Protein AF-Q9Y001-F1 (afdb_monomer)

Mean predicted aligned error: 23.36 Å

Sequence (456 aa):
MSFDSRTSRELSSSSSYRPRAYSITRLRRSGNIRMSSPQTGNHKREYLSARSGAPSFSYDGESSSTVGAAARTNEYKIIRSNEKEQLQGLNDRFANYIEKVHFLEAQNRKLEAELATLKSKWGKETSNIKEMYETELEEARKLLDADVKEKITMEVRVASLQEMLEDLRKRLEDAEKQHADARERFARQNQQLSDLEGEIGLLRRKILSLESEKLKDLQLLQKLQDDMQRLRMDLDNETAVHLDAENRRQTLDEELEFLKLLKDAELKELQTLAYRDTTAENREQWKQEMLQALREIQNAYDDKNDVMRGDVESYYNLKAQEFRTGATKQNMENVHVKEEQKRLRTQMSEMRERLLDVEAKFSAADRELDELRREREEKDRENEKKTGDNNEQVLKLQLEMEAGLVELQMILDAKLQLELEIATYKKLLEGEETRVSLGVIKEATGGRGNSTKKLK

pLDDT: mean 72.71, std 22.91, range [26.52, 98.44]

Solvent-accessible surface area (backbone atoms only — not comparable to full-atom values): 27633 Å² total; per-residue (Å²): 137,89,82,84,94,83,84,79,89,87,84,87,88,80,87,81,84,85,91,87,81,89,83,88,80,89,84,83,88,84,84,88,86,83,85,88,86,87,83,91,85,90,81,90,88,91,84,90,79,88,81,91,87,84,82,89,79,91,86,88,83,89,88,82,81,88,82,74,92,84,83,86,89,73,68,77,69,54,59,69,51,55,58,52,51,53,56,48,60,48,51,56,52,50,49,56,51,50,53,50,47,53,51,49,51,52,49,46,55,50,50,53,49,52,53,49,53,50,60,66,44,59,63,47,65,62,44,54,53,48,50,54,53,49,51,53,54,49,50,56,45,56,48,50,55,47,54,52,50,52,49,52,54,50,52,52,50,49,52,55,51,49,53,54,49,52,54,50,49,52,54,48,53,55,50,50,51,51,51,50,53,50,51,53,52,49,52,54,48,52,49,54,49,54,53,50,53,49,48,53,58,48,52,5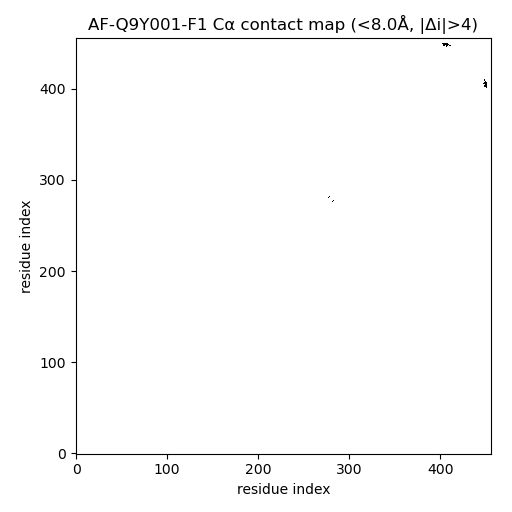5,52,52,50,55,48,52,53,56,50,52,51,51,51,52,56,48,52,50,50,53,48,54,50,52,50,47,57,46,52,52,48,56,49,51,54,50,53,50,49,55,52,49,52,53,48,49,54,52,51,52,51,52,49,51,51,49,56,51,50,56,46,54,52,49,52,54,49,52,50,56,54,54,68,67,34,70,66,54,52,51,48,57,50,49,54,53,56,44,56,52,48,56,52,48,50,59,52,49,55,51,48,52,49,55,49,48,52,51,53,47,50,53,49,52,52,57,44,51,55,48,53,52,49,50,52,57,47,53,55,51,49,56,55,49,51,55,53,49,54,54,49,50,56,59,45,57,61,47,54,60,46,52,63,48,54,52,55,53,57,49,56,56,47,57,56,52,49,63,48,50,64,47,54,53,55,53,54,54,52,53,50,59,56,50,60,55,53,53,51,55,53,48,63,64,67,54,36,65,56,31,43,67,32,34,64,52,60,70,54,55,54,72,68,64,62,72,62,77,80,59,66,76,79,72,80,83,78,74,90,77,94,73,88,92,86,91,90,91,97,96,97,97,94,81,52,58,88,99,96,90,90,134

Structure (mmCIF, N/CA/C/O backbone):
data_AF-Q9Y001-F1
#
_entry.id   AF-Q9Y001-F1
#
loop_
_atom_site.group_PDB
_atom_site.id
_atom_site.type_symbol
_atom_site.label_atom_id
_atom_site.label_alt_id
_atom_site.label_comp_id
_atom_site.label_asym_id
_atom_site.label_entity_id
_atom_site.label_seq_id
_atom_site.pdbx_PDB_ins_code
_atom_site.Cartn_x
_atom_site.Cartn_y
_atom_site.Cartn_z
_atom_site.occupancy
_atom_site.B_iso_or_equiv
_atom_site.auth_seq_id
_atom_site.auth_comp_id
_atom_site.auth_asym_id
_atom_site.auth_atom_id
_atom_site.pdbx_PDB_model_num
ATOM 1 N N . MET A 1 1 ? 10.839 0.348 50.194 1.00 39.47 1 MET A N 1
ATOM 2 C CA . MET A 1 1 ? 10.171 0.978 51.357 1.00 39.47 1 MET A CA 1
ATOM 3 C C . MET A 1 1 ? 9.217 -0.035 51.969 1.00 39.47 1 MET A C 1
ATOM 5 O O . MET A 1 1 ? 8.802 -0.944 51.261 1.00 39.47 1 MET A O 1
ATOM 9 N N . SER A 1 2 ? 8.939 0.081 53.264 1.00 39.09 2 SER A N 1
ATOM 10 C CA . SER A 1 2 ? 8.117 -0.856 54.046 1.00 39.09 2 SER A CA 1
ATOM 11 C C . SER A 1 2 ? 6.613 -0.669 53.793 1.00 39.09 2 SER A C 1
ATOM 13 O O . SER A 1 2 ? 6.202 0.457 53.531 1.00 39.09 2 SER A O 1
ATOM 15 N N . PHE A 1 3 ? 5.787 -1.709 53.973 1.00 35.59 3 PHE A N 1
ATOM 16 C CA . PHE A 1 3 ? 5.056 -1.903 55.242 1.00 35.59 3 PHE A CA 1
ATOM 17 C C . PHE A 1 3 ? 4.342 -3.268 55.346 1.00 35.59 3 PHE A C 1
ATOM 19 O O . PHE A 1 3 ? 4.253 -4.018 54.378 1.00 35.59 3 PHE A O 1
ATOM 26 N N . ASP A 1 4 ? 3.918 -3.580 56.572 1.00 35.56 4 ASP A N 1
ATOM 27 C CA . ASP A 1 4 ? 3.459 -4.869 57.104 1.00 35.56 4 ASP A CA 1
ATOM 28 C C . ASP A 1 4 ? 2.365 -5.627 56.331 1.00 35.56 4 ASP A C 1
ATOM 30 O O . ASP A 1 4 ? 1.320 -5.085 55.972 1.00 35.56 4 ASP A O 1
ATOM 34 N N . SER A 1 5 ? 2.517 -6.954 56.298 1.00 39.19 5 SER A N 1
ATOM 35 C CA . SER A 1 5 ? 1.400 -7.899 56.239 1.00 39.19 5 SER A CA 1
ATOM 36 C C . SER A 1 5 ? 0.880 -8.204 57.657 1.00 39.19 5 SER A C 1
ATOM 38 O O . SER A 1 5 ? 1.491 -8.957 58.418 1.00 39.19 5 SER A O 1
ATOM 40 N N . ARG A 1 6 ? -0.275 -7.636 58.036 1.00 43.16 6 ARG A N 1
ATOM 41 C CA . ARG A 1 6 ? -0.957 -7.930 59.315 1.00 43.16 6 ARG A CA 1
ATOM 42 C C . ARG A 1 6 ? -2.484 -7.982 59.182 1.00 43.16 6 ARG A C 1
ATOM 44 O O . ARG A 1 6 ? -3.149 -6.958 59.299 1.00 43.16 6 ARG A O 1
ATOM 51 N N . THR A 1 7 ? -3.027 -9.195 59.068 1.00 41.50 7 THR A N 1
ATOM 52 C CA . THR A 1 7 ? -4.453 -9.499 59.297 1.00 41.50 7 THR A CA 1
ATOM 53 C C . THR A 1 7 ? -4.634 -11.010 59.483 1.00 41.50 7 THR A C 1
ATOM 55 O O . THR A 1 7 ? -4.078 -11.777 58.707 1.00 41.50 7 THR A O 1
ATOM 58 N N . SER A 1 8 ? -5.389 -11.542 60.446 1.00 34.94 8 SER A N 1
ATOM 59 C CA . SER A 1 8 ? -5.626 -11.079 61.822 1.00 34.94 8 SER A CA 1
ATOM 60 C C . SER A 1 8 ? -5.815 -12.314 62.712 1.00 34.94 8 SER A C 1
ATOM 62 O O . SER A 1 8 ? -6.418 -13.298 62.289 1.00 34.94 8 SER A O 1
ATOM 64 N N . ARG A 1 9 ? -5.356 -12.256 63.968 1.00 43.84 9 ARG A N 1
ATOM 65 C CA . ARG A 1 9 ? -5.991 -13.040 65.040 1.00 43.84 9 ARG A CA 1
ATOM 66 C C . ARG A 1 9 ? -7.227 -12.273 65.479 1.00 43.84 9 ARG A C 1
ATOM 68 O O . ARG A 1 9 ? -7.104 -11.072 65.688 1.00 43.84 9 ARG A O 1
ATOM 75 N N . GLU A 1 10 ? -8.309 -12.966 65.807 1.00 37.44 10 GLU A N 1
ATOM 76 C CA . GLU A 1 10 ? -9.110 -12.524 66.946 1.00 37.44 10 GLU A CA 1
ATOM 77 C C . GLU A 1 10 ? -9.730 -13.703 67.701 1.00 37.44 10 GLU A C 1
ATOM 79 O O . GLU A 1 10 ? -9.952 -14.782 67.153 1.00 37.44 10 GLU A O 1
ATOM 84 N N . LEU A 1 11 ? -9.915 -13.495 69.001 1.00 44.91 11 LEU A N 1
ATOM 85 C CA . LEU A 1 11 ? -10.507 -14.417 69.962 1.00 44.91 11 LEU A CA 1
ATOM 86 C C . LEU A 1 11 ? -11.644 -13.660 70.639 1.00 44.91 11 LEU A C 1
ATOM 88 O O . LEU A 1 11 ? -11.407 -12.571 71.160 1.00 44.91 11 LEU A O 1
ATOM 92 N N . SER A 1 12 ? -12.827 -14.255 70.746 1.00 36.94 12 SER A N 1
ATOM 93 C CA . SER A 1 12 ? -13.815 -13.799 71.724 1.00 36.94 12 SER A CA 1
ATOM 94 C C . SER A 1 12 ? -14.718 -14.944 72.179 1.00 36.94 12 SER A C 1
ATOM 96 O O . SER A 1 12 ? -15.438 -15.568 71.406 1.00 36.94 12 SER A O 1
ATOM 98 N N . SER A 1 13 ? -14.669 -15.214 73.482 1.00 40.00 13 SER A N 1
ATOM 99 C CA . SER A 1 13 ? -15.641 -16.048 74.187 1.00 40.00 13 SER A CA 1
ATOM 100 C C . SER A 1 13 ? -16.623 -15.141 74.915 1.00 40.00 13 SER A C 1
ATOM 102 O O . SER A 1 13 ? -16.179 -14.187 75.553 1.00 40.00 13 SER A O 1
ATOM 104 N N . SER A 1 14 ? -17.911 -15.497 74.959 1.00 36.94 14 SER A N 1
ATOM 105 C CA . SER A 1 14 ? -18.734 -15.312 76.168 1.00 36.94 14 SER A CA 1
ATOM 106 C C . SER A 1 14 ? -20.066 -16.067 76.134 1.00 36.94 14 SER A C 1
ATOM 108 O O . SER A 1 14 ? -20.799 -16.023 75.156 1.00 36.94 14 SER A O 1
ATOM 110 N N . SER A 1 15 ? -20.344 -16.745 77.255 1.00 36.91 15 SER A N 1
ATOM 111 C CA . SER A 1 15 ? -21.568 -16.658 78.084 1.00 36.91 15 SER A CA 1
ATOM 112 C C . SER A 1 15 ? -22.774 -15.881 77.491 1.00 36.91 15 SER A C 1
ATOM 114 O O . SER A 1 15 ? -22.598 -14.786 76.976 1.00 36.91 15 SER A O 1
ATOM 116 N N . SER A 1 16 ? -24.041 -16.275 77.695 1.00 33.41 16 SER A N 1
ATOM 117 C CA . SER A 1 16 ? -24.562 -16.866 78.940 1.00 33.41 16 SER A CA 1
ATOM 118 C C . SER A 1 16 ? -26.030 -17.369 78.877 1.00 33.41 16 SER A C 1
ATOM 120 O O . SER A 1 16 ? -26.680 -17.289 77.843 1.00 33.41 16 SER A O 1
ATOM 122 N N . TYR A 1 17 ? -26.546 -17.816 80.035 1.00 32.03 17 TYR A N 1
ATOM 123 C CA . TYR A 1 17 ? -27.958 -18.000 80.445 1.00 32.03 17 TYR A CA 1
ATOM 124 C C . TYR A 1 17 ? -28.937 -18.882 79.623 1.00 32.03 17 TYR A C 1
ATOM 126 O O . TYR A 1 17 ? -29.549 -18.474 78.642 1.00 32.03 17 TYR A O 1
ATOM 134 N N . ARG A 1 18 ? -29.279 -20.040 80.215 1.00 44.84 18 ARG A N 1
ATOM 135 C CA . ARG A 1 18 ? -30.671 -20.551 80.335 1.00 44.84 18 ARG A CA 1
ATOM 136 C C . ARG A 1 18 ? -31.362 -19.792 81.494 1.00 44.84 18 ARG A C 1
ATOM 138 O O . ARG A 1 18 ? -30.627 -19.480 82.430 1.00 44.84 18 ARG A O 1
ATOM 145 N N . PRO A 1 19 ? -32.702 -19.562 81.539 1.00 45.91 19 PRO A N 1
ATOM 146 C CA . PRO A 1 19 ? -33.701 -20.637 81.385 1.00 45.91 19 PRO A CA 1
ATOM 147 C C . PRO A 1 19 ? -35.088 -20.272 80.786 1.00 45.91 19 PRO A C 1
ATOM 149 O O . PRO A 1 19 ? -35.513 -19.122 80.752 1.00 45.91 19 PRO A O 1
ATOM 152 N N . ARG A 1 20 ? -35.881 -21.305 80.458 1.00 32.34 20 ARG A N 1
ATOM 153 C CA . ARG A 1 20 ? -37.357 -21.289 80.562 1.00 32.34 20 ARG A CA 1
ATOM 154 C C . ARG A 1 20 ? -37.873 -22.688 80.927 1.00 32.34 20 ARG A C 1
ATOM 156 O O . ARG A 1 20 ? -37.112 -23.652 80.861 1.00 32.34 20 ARG A O 1
ATOM 163 N N . ALA A 1 21 ? -39.119 -22.779 81.391 1.00 32.38 21 ALA A N 1
ATOM 164 C CA . ALA A 1 21 ? -39.638 -23.934 82.128 1.00 32.38 21 ALA A CA 1
ATOM 165 C C . ALA A 1 21 ? -41.089 -24.297 81.753 1.00 32.38 21 ALA A C 1
ATOM 167 O O . ALA A 1 21 ? -41.749 -23.555 81.031 1.00 32.38 21 ALA A O 1
ATOM 168 N N . TYR A 1 22 ? -41.563 -25.399 82.348 1.00 32.34 22 TYR A N 1
ATOM 169 C CA . TYR A 1 22 ? -42.933 -25.932 82.357 1.00 32.34 22 TYR A CA 1
ATOM 170 C C . TYR A 1 22 ? -43.466 -26.580 81.070 1.00 32.34 22 TYR A C 1
ATOM 172 O O . TYR A 1 22 ? -43.835 -25.923 80.103 1.00 32.34 22 TYR A O 1
ATOM 180 N N . SER A 1 23 ? -43.689 -27.891 81.165 1.00 33.94 23 SER A N 1
ATOM 181 C CA . SER A 1 23 ? -44.831 -28.570 80.553 1.00 33.94 23 SER A CA 1
ATOM 182 C C . SER A 1 23 ? -45.614 -29.281 81.666 1.00 33.94 23 SER A C 1
ATOM 184 O O . SER A 1 23 ? -45.026 -29.841 82.592 1.00 33.94 23 SER A O 1
ATOM 186 N N . ILE A 1 24 ? -46.948 -29.198 81.630 1.00 34.12 24 ILE A N 1
ATOM 187 C CA . ILE A 1 24 ? -47.835 -29.791 82.643 1.00 34.12 24 ILE A CA 1
ATOM 188 C C . ILE A 1 24 ? -48.527 -31.006 82.030 1.00 34.12 24 ILE A C 1
ATOM 190 O O . ILE A 1 24 ? -49.337 -30.856 81.118 1.00 34.12 24 ILE A O 1
ATOM 194 N N . THR A 1 25 ? -48.286 -32.192 82.592 1.00 34.91 25 THR A N 1
ATOM 195 C CA . THR A 1 25 ? -48.995 -33.423 82.211 1.00 34.91 25 THR A CA 1
ATOM 196 C C . THR A 1 25 ? -49.668 -34.033 83.436 1.00 34.91 25 THR A C 1
ATOM 198 O O . THR A 1 25 ? -49.031 -34.282 84.457 1.00 34.91 25 THR A O 1
ATOM 201 N N . ARG A 1 26 ? -50.983 -34.263 83.346 1.00 34.31 26 ARG A N 1
ATOM 202 C CA . ARG A 1 26 ? -51.798 -34.859 84.418 1.00 34.31 26 ARG A CA 1
ATOM 203 C C . ARG A 1 26 ? -51.722 -36.388 84.368 1.00 34.31 26 ARG A C 1
ATOM 205 O O . ARG A 1 26 ? -51.863 -36.952 83.288 1.00 34.31 26 ARG A O 1
ATOM 212 N N . LEU A 1 27 ? -51.706 -37.053 85.525 1.00 32.72 27 LEU A N 1
ATOM 213 C CA . LEU A 1 27 ? -52.296 -38.393 85.664 1.00 32.72 27 LEU A CA 1
ATOM 214 C C . LEU A 1 27 ? -52.924 -38.598 87.058 1.00 32.72 27 LEU A C 1
ATOM 216 O O . LEU A 1 27 ? -52.895 -37.703 87.900 1.00 32.72 27 LEU A O 1
ATOM 220 N N . ARG A 1 28 ? -53.623 -39.723 87.255 1.00 30.98 28 ARG A N 1
ATOM 221 C CA . ARG A 1 28 ? -54.682 -39.898 88.267 1.00 30.98 28 ARG A CA 1
ATOM 222 C C . ARG A 1 28 ? -54.268 -40.733 89.495 1.00 30.98 28 ARG A C 1
ATOM 224 O O . ARG A 1 28 ? -53.840 -41.866 89.340 1.00 30.98 28 ARG A O 1
ATOM 231 N N . ARG A 1 29 ? -54.607 -40.213 90.685 1.00 31.89 29 ARG A N 1
ATOM 232 C CA . ARG A 1 29 ? -55.407 -40.858 91.764 1.00 31.89 29 ARG A CA 1
ATOM 233 C C . ARG A 1 29 ? -55.186 -42.361 92.056 1.00 31.89 29 ARG A C 1
ATOM 235 O O . ARG A 1 29 ? -55.740 -43.184 91.334 1.00 31.89 29 ARG A O 1
ATOM 242 N N . SER A 1 30 ? -54.682 -42.684 93.258 1.00 32.09 30 SER A N 1
ATOM 243 C CA . SER A 1 30 ? -55.410 -43.508 94.260 1.00 32.09 30 SER A CA 1
ATOM 244 C C . SER A 1 30 ? -54.736 -43.493 95.651 1.00 32.09 30 SER A C 1
ATOM 246 O O . SER A 1 30 ? -53.546 -43.217 95.738 1.00 32.09 30 SER A O 1
ATOM 248 N N . GLY A 1 31 ? -55.492 -43.820 96.713 1.00 30.77 31 GLY A N 1
ATOM 249 C CA . GLY A 1 31 ? -55.062 -43.872 98.128 1.00 30.77 31 GLY A CA 1
ATOM 250 C C . GLY A 1 31 ? -55.367 -42.571 98.898 1.00 30.77 31 GLY A C 1
ATOM 251 O O . GLY A 1 31 ? -54.782 -41.543 98.590 1.00 30.77 31 GLY A O 1
ATOM 252 N N . ASN A 1 32 ? -56.405 -42.468 99.745 1.00 31.25 32 ASN A N 1
ATOM 253 C CA . ASN A 1 32 ? -56.616 -43.067 101.085 1.00 31.25 32 ASN A CA 1
ATOM 254 C C . ASN A 1 32 ? -55.554 -42.603 102.110 1.00 31.25 32 ASN A C 1
ATOM 256 O O . ASN A 1 32 ? -54.374 -42.801 101.865 1.00 31.25 32 ASN A O 1
ATOM 260 N N . ILE A 1 33 ? -55.881 -42.018 103.278 1.00 29.88 33 ILE A N 1
ATOM 261 C CA . ILE A 1 33 ? -57.126 -42.049 104.090 1.00 29.88 33 ILE A CA 1
ATOM 262 C C . ILE A 1 33 ? -57.243 -40.776 104.993 1.00 29.88 33 ILE A C 1
ATOM 264 O O . ILE A 1 33 ? -56.285 -40.019 105.085 1.00 29.88 33 ILE A O 1
ATOM 268 N N . ARG A 1 34 ? -58.382 -40.588 105.700 1.00 30.23 34 ARG A N 1
ATOM 269 C CA . ARG A 1 34 ? -58.709 -39.545 106.731 1.00 30.23 34 ARG A CA 1
ATOM 270 C C . ARG A 1 34 ? -59.217 -38.156 106.280 1.00 30.23 34 ARG A C 1
ATOM 272 O O . ARG A 1 34 ? -58.593 -37.123 106.485 1.00 30.23 34 ARG A O 1
ATOM 279 N N . MET A 1 35 ? -60.475 -38.164 105.836 1.00 31.86 35 MET A N 1
ATOM 280 C CA . MET A 1 35 ? -61.540 -37.244 106.302 1.00 31.86 35 MET A CA 1
ATOM 281 C C . MET A 1 35 ? -61.810 -37.446 107.824 1.00 31.86 35 MET A C 1
ATOM 283 O O . MET A 1 35 ? -61.409 -38.486 108.346 1.00 31.86 35 MET A O 1
ATOM 287 N N . SER A 1 36 ? -62.532 -36.618 108.601 1.00 31.86 36 SER A N 1
ATOM 288 C CA . SER A 1 36 ? -62.982 -35.206 108.508 1.00 31.86 36 SER A CA 1
ATOM 289 C C . SER A 1 36 ? -63.752 -34.816 109.794 1.00 31.86 36 SER A C 1
ATOM 291 O O . SER A 1 36 ? -64.362 -35.687 110.406 1.00 31.86 36 SER A O 1
ATOM 293 N N . SER A 1 37 ? -63.861 -33.518 110.096 1.00 35.38 37 SER A N 1
ATOM 294 C CA . SER A 1 37 ? -64.950 -32.895 110.890 1.00 35.38 37 SER A CA 1
ATOM 295 C C . SER A 1 37 ? -65.379 -31.626 110.137 1.00 35.38 37 SER A C 1
ATOM 297 O O . SER A 1 37 ? -64.477 -30.970 109.607 1.00 35.38 37 SER A O 1
ATOM 299 N N . PRO A 1 38 ? -66.682 -31.264 110.031 1.00 53.91 38 PRO A N 1
ATOM 300 C CA . PRO A 1 38 ? -67.456 -30.733 111.170 1.00 53.91 38 PRO A CA 1
ATOM 301 C C . PRO A 1 38 ? -69.000 -30.983 111.105 1.00 53.91 38 PRO A C 1
ATOM 303 O O . PRO A 1 38 ? -69.461 -31.849 110.375 1.00 53.91 38 PRO A O 1
ATOM 306 N N . GLN A 1 39 ? -69.768 -30.150 111.836 1.00 29.77 39 GLN A N 1
ATOM 307 C CA . GLN A 1 39 ? -71.224 -29.862 111.756 1.00 29.77 39 GLN A CA 1
ATOM 308 C C . GLN A 1 39 ? -72.268 -30.777 112.453 1.00 29.77 39 GLN A C 1
ATOM 310 O O . GLN A 1 39 ? -72.714 -31.794 111.942 1.00 29.77 39 GLN A O 1
ATOM 315 N N . THR A 1 40 ? -72.741 -30.281 113.607 1.00 32.97 40 THR A N 1
ATOM 316 C CA . THR A 1 40 ? -74.153 -29.953 113.951 1.00 32.97 40 THR A CA 1
ATOM 317 C C . THR A 1 40 ? -75.329 -30.665 113.244 1.00 32.97 40 THR A C 1
ATOM 319 O O . THR A 1 40 ? -75.519 -30.492 112.043 1.00 32.97 40 THR A O 1
ATOM 322 N N . GLY A 1 41 ? -76.258 -31.251 114.024 1.00 27.08 41 GLY A N 1
ATOM 323 C CA . GLY A 1 41 ? -77.591 -31.687 113.559 1.00 27.08 41 GLY A CA 1
ATOM 324 C C . GLY A 1 41 ? -78.636 -31.831 114.689 1.00 27.08 41 GLY A C 1
ATOM 325 O O . GLY A 1 41 ? -78.360 -32.446 115.711 1.00 27.08 41 GLY A O 1
ATOM 326 N N . ASN A 1 42 ? -79.824 -31.234 114.513 1.00 33.38 42 ASN A N 1
ATOM 327 C CA . ASN A 1 42 ? -80.920 -31.112 115.502 1.00 33.38 42 ASN A CA 1
ATOM 328 C C . ASN A 1 42 ? -81.724 -32.400 115.784 1.00 33.38 42 ASN A C 1
ATOM 330 O O . ASN A 1 42 ? -81.907 -33.175 114.857 1.00 33.38 42 ASN A O 1
ATOM 334 N N . HIS A 1 43 ? -82.406 -32.459 116.947 1.00 29.83 43 HIS A N 1
ATOM 335 C CA . HIS A 1 43 ? -83.868 -32.704 117.136 1.00 29.83 43 HIS A CA 1
ATOM 336 C C . HIS A 1 43 ? -84.274 -32.209 118.562 1.00 29.83 43 HIS A C 1
ATOM 338 O O . HIS A 1 43 ? -83.488 -32.374 119.485 1.00 29.83 43 HIS A O 1
ATOM 344 N N . LYS A 1 44 ? -85.319 -31.376 118.789 1.00 28.59 44 LYS A N 1
ATOM 345 C CA . LYS A 1 44 ? -86.787 -31.664 118.889 1.00 28.59 44 LYS A CA 1
ATOM 346 C C . LYS A 1 44 ? -87.097 -32.765 119.938 1.00 28.59 44 LYS A C 1
ATOM 348 O O . LYS A 1 44 ? -86.487 -33.816 119.827 1.00 28.59 44 LYS A O 1
ATOM 353 N N . ARG A 1 45 ? -87.991 -32.660 120.948 1.00 30.27 45 ARG A N 1
ATOM 354 C CA . ARG A 1 45 ? -89.304 -31.971 121.210 1.00 30.27 45 ARG A CA 1
ATOM 355 C C . ARG A 1 45 ? -89.576 -31.926 122.758 1.00 30.27 45 ARG A C 1
ATOM 357 O O . ARG A 1 45 ? -88.874 -32.645 123.454 1.00 30.27 45 ARG A O 1
ATOM 364 N N . GLU A 1 46 ? -90.552 -31.248 123.404 1.00 27.09 46 GLU A N 1
ATOM 365 C CA . GLU A 1 46 ? -91.506 -30.158 123.051 1.00 27.09 46 GLU A CA 1
ATOM 366 C C . GLU A 1 46 ? -91.910 -29.251 124.269 1.00 27.09 46 GLU A C 1
ATOM 368 O O . GLU A 1 46 ? -91.156 -28.333 124.567 1.00 27.09 46 GLU A O 1
ATOM 373 N N . TYR A 1 47 ? -93.068 -29.448 124.945 1.00 29.44 47 TYR A N 1
ATOM 374 C CA . TYR A 1 47 ? -93.691 -28.535 125.955 1.00 29.44 47 TYR A CA 1
ATOM 375 C C . TYR A 1 47 ? -94.576 -29.273 127.011 1.00 29.44 47 TYR A C 1
ATOM 377 O O . TYR A 1 47 ? -94.816 -30.466 126.849 1.00 29.44 47 TYR A O 1
ATOM 385 N N . LEU A 1 48 ? -95.159 -28.515 127.978 1.00 29.36 48 LEU A N 1
ATOM 386 C CA . LEU A 1 48 ? -96.265 -28.847 128.935 1.00 29.36 48 LEU A CA 1
ATOM 387 C C . LEU A 1 48 ? -95.861 -29.595 130.238 1.00 29.36 48 LEU A C 1
ATOM 389 O O . LEU A 1 48 ? -94.882 -30.325 130.228 1.00 29.36 48 LEU A O 1
ATOM 393 N N . SER A 1 49 ? -96.575 -29.522 131.383 1.00 28.45 49 SER A N 1
ATOM 394 C CA . SER A 1 49 ? -97.527 -28.534 131.970 1.00 28.45 49 SER A CA 1
ATOM 395 C C . SER A 1 49 ? -97.779 -28.864 133.475 1.00 28.45 49 SER A C 1
ATOM 397 O O . SER A 1 49 ? -97.236 -29.837 133.991 1.00 28.45 49 SER A O 1
ATOM 399 N N . ALA A 1 50 ? -98.593 -28.062 134.178 1.00 29.64 50 ALA A N 1
ATOM 400 C CA . ALA A 1 50 ? -99.052 -28.222 135.576 1.00 29.64 50 ALA A CA 1
ATOM 401 C C . ALA A 1 50 ? -99.791 -29.576 135.844 1.00 29.64 50 ALA A C 1
ATOM 403 O O . ALA A 1 50 ? -100.150 -30.266 134.896 1.00 29.64 50 ALA A O 1
ATOM 404 N N . ARG A 1 51 ? -100.140 -30.009 137.077 1.00 27.55 51 ARG A N 1
ATOM 405 C CA . ARG A 1 51 ? -100.927 -29.284 138.108 1.00 27.55 51 ARG A CA 1
ATOM 406 C C . ARG A 1 51 ? -101.186 -30.141 139.380 1.00 27.55 51 ARG A C 1
ATOM 408 O O . ARG A 1 51 ? -101.280 -31.354 139.272 1.00 27.55 51 ARG A O 1
ATOM 415 N N . SER A 1 52 ? -101.496 -29.474 140.507 1.00 30.92 52 SER A N 1
ATOM 416 C CA . SER A 1 52 ? -102.381 -29.895 141.638 1.00 30.92 52 SER A CA 1
ATOM 417 C C . SER A 1 52 ? -102.079 -31.142 142.500 1.00 30.92 52 SER A C 1
ATOM 419 O O . SER A 1 52 ? -101.994 -32.251 141.994 1.00 30.92 52 SER A O 1
ATOM 421 N N . GLY A 1 53 ? -102.133 -30.961 143.833 1.00 26.52 53 GLY A N 1
ATOM 422 C CA . GLY A 1 53 ? -102.221 -32.040 144.835 1.00 26.52 53 GLY A CA 1
ATOM 423 C C . GLY A 1 53 ? -102.057 -31.551 146.289 1.00 26.52 53 GLY A C 1
ATOM 424 O O . GLY A 1 53 ? -100.945 -31.523 146.796 1.00 26.52 53 GLY A O 1
ATOM 425 N N . ALA A 1 54 ? -103.152 -31.148 146.945 1.00 29.58 54 ALA A N 1
ATOM 426 C CA . ALA A 1 54 ? -103.234 -30.846 148.395 1.00 29.58 54 ALA A CA 1
ATOM 427 C C . ALA A 1 54 ? -103.862 -32.071 149.144 1.00 29.58 54 ALA A C 1
ATOM 429 O O . ALA A 1 54 ? -104.172 -33.022 148.418 1.00 29.58 54 ALA A O 1
ATOM 430 N N . PRO A 1 55 ? -104.108 -32.131 150.490 1.00 43.38 55 PRO A N 1
ATOM 431 C CA . PRO A 1 55 ? -104.529 -31.029 151.390 1.00 43.38 55 PRO A CA 1
ATOM 432 C C . PRO A 1 55 ? -104.081 -31.089 152.889 1.00 43.38 55 PRO A C 1
ATOM 434 O O . PRO A 1 55 ? -103.396 -32.013 153.305 1.00 43.38 55 PRO A O 1
ATOM 437 N N . SER A 1 56 ? -104.630 -30.156 153.698 1.00 30.55 56 SER A N 1
ATOM 438 C CA . SER A 1 56 ? -104.985 -30.296 155.140 1.00 30.55 56 SER A CA 1
ATOM 439 C C . SER A 1 56 ? -103.874 -30.369 156.211 1.00 30.55 56 SER A C 1
ATOM 441 O O . SER A 1 56 ? -102.796 -30.884 155.955 1.00 30.55 56 SER A O 1
ATOM 443 N N . PHE A 1 57 ? -104.071 -29.922 157.466 1.00 29.41 57 PHE A N 1
ATOM 444 C CA . PHE A 1 57 ? -105.088 -29.060 158.136 1.00 29.41 57 PHE A CA 1
ATOM 445 C C . PHE A 1 57 ? -104.382 -28.428 159.381 1.00 29.41 57 PHE A C 1
ATOM 447 O O . PHE A 1 57 ? -103.460 -29.058 159.887 1.00 29.41 57 PHE A O 1
ATOM 454 N N . SER A 1 58 ? -104.590 -27.150 159.753 1.00 29.86 58 SER A N 1
ATOM 455 C CA . SER A 1 58 ? -105.424 -26.644 160.893 1.00 29.86 58 SER A CA 1
ATOM 456 C C . SER A 1 58 ? -105.093 -27.245 162.287 1.00 29.86 58 SER A C 1
ATOM 458 O O . SER A 1 58 ? -104.618 -28.367 162.358 1.00 29.86 58 SER A O 1
ATOM 460 N N . TYR A 1 59 ? -105.331 -26.653 163.466 1.00 30.30 59 TYR A N 1
ATOM 461 C CA . TYR A 1 59 ? -105.988 -25.423 163.975 1.00 30.30 59 TYR A CA 1
ATOM 462 C C . TYR A 1 59 ? -105.455 -25.213 165.435 1.00 30.30 59 TYR A C 1
ATOM 464 O O . TYR A 1 59 ? -104.713 -26.076 165.904 1.00 30.30 59 TYR A O 1
ATOM 472 N N . ASP A 1 60 ? -105.719 -24.190 166.258 1.00 28.38 60 ASP A N 1
ATOM 473 C CA . ASP A 1 60 ? -106.562 -22.968 166.253 1.00 28.38 60 ASP A CA 1
ATOM 474 C C . ASP A 1 60 ? -105.734 -21.852 166.993 1.00 28.38 60 ASP A C 1
ATOM 476 O O . ASP A 1 60 ? -104.514 -21.864 166.832 1.00 28.38 60 ASP A O 1
ATOM 480 N N . GLY A 1 61 ? -106.168 -20.891 167.833 1.00 27.66 61 GLY A N 1
ATOM 481 C CA . GLY A 1 61 ? -107.487 -20.413 168.292 1.00 27.66 61 GLY A CA 1
ATOM 482 C C . GLY A 1 61 ? -107.385 -19.536 169.559 1.00 27.66 61 GLY A C 1
ATOM 483 O O . GLY A 1 61 ? -106.804 -19.960 170.554 1.00 27.66 61 GLY A O 1
ATOM 484 N N . GLU A 1 62 ? -107.921 -18.310 169.529 1.00 27.88 62 GLU A N 1
ATOM 485 C CA . GLU A 1 62 ? -107.854 -17.295 170.609 1.00 27.88 62 GLU A CA 1
ATOM 486 C C . GLU A 1 62 ? -108.652 -17.634 171.898 1.00 27.88 62 GLU A C 1
ATOM 488 O O . GLU A 1 62 ? -109.512 -18.509 171.884 1.00 27.88 62 GLU A O 1
ATOM 493 N N . SER A 1 63 ? -108.495 -16.780 172.937 1.00 28.70 63 SER A N 1
ATOM 494 C CA . SER A 1 63 ? -109.482 -16.411 174.000 1.00 28.70 63 SER A CA 1
ATOM 495 C C . SER A 1 63 ? -109.196 -16.880 175.445 1.00 28.70 63 SER A C 1
ATOM 497 O O . SER A 1 63 ? -108.650 -17.953 175.654 1.00 28.70 63 SER A O 1
ATOM 499 N N . SER A 1 64 ? -109.609 -16.172 176.517 1.00 30.56 64 SER A N 1
ATOM 500 C CA . SER A 1 64 ? -109.956 -14.739 176.689 1.00 30.56 64 SER A CA 1
ATOM 501 C C . SER A 1 64 ? -110.097 -14.358 178.190 1.00 30.56 64 SER A C 1
ATOM 503 O O . SER A 1 64 ? -110.516 -15.172 179.002 1.00 30.56 64 SER A O 1
ATOM 505 N N . SER A 1 65 ? -109.833 -13.080 178.513 1.00 28.98 65 SER A N 1
ATOM 506 C CA . SER A 1 65 ? -110.499 -12.220 179.530 1.00 28.98 65 SER A CA 1
ATOM 507 C C . SER A 1 65 ? -110.728 -12.662 180.998 1.00 28.98 65 SER A C 1
ATOM 509 O O . SER A 1 65 ? -111.576 -13.501 181.262 1.00 28.98 65 SER A O 1
ATOM 511 N N . THR A 1 66 ? -110.166 -11.856 181.923 1.00 30.39 66 THR A N 1
ATOM 512 C CA . THR A 1 66 ? -110.801 -11.241 183.138 1.00 30.39 66 THR A CA 1
ATOM 513 C C . THR A 1 66 ? -111.548 -12.129 184.163 1.00 30.39 66 THR A C 1
ATOM 515 O O . THR A 1 66 ? -112.379 -12.945 183.810 1.00 30.39 66 THR A O 1
ATOM 518 N N . VAL A 1 67 ? -111.430 -11.942 185.484 1.00 38.09 67 VAL A N 1
ATOM 519 C CA . VAL A 1 67 ? -111.543 -10.683 186.257 1.00 38.09 67 VAL A CA 1
ATOM 520 C C . VAL A 1 67 ? -110.672 -10.746 187.518 1.00 38.09 67 VAL A C 1
ATOM 522 O O . VAL A 1 67 ? -110.684 -11.742 188.234 1.00 38.09 67 VAL A O 1
ATOM 525 N N . GLY A 1 68 ? -109.985 -9.649 187.850 1.00 33.09 68 GLY A N 1
ATOM 526 C CA . GLY A 1 68 ? -109.455 -9.438 189.200 1.00 33.09 68 GLY A CA 1
ATOM 527 C C . GLY A 1 68 ? -110.480 -8.714 190.073 1.00 33.09 68 GLY A C 1
ATOM 528 O O . GLY A 1 68 ? -110.999 -7.674 189.664 1.00 33.09 68 GLY A O 1
ATOM 529 N N . ALA A 1 69 ? -110.748 -9.220 191.278 1.00 42.84 69 ALA A N 1
ATOM 530 C CA . ALA A 1 69 ? -111.546 -8.508 192.274 1.00 42.84 69 ALA A CA 1
ATOM 531 C C . ALA A 1 69 ? -110.783 -7.253 192.755 1.00 42.84 69 ALA A C 1
ATOM 533 O O . ALA A 1 69 ? -109.954 -7.330 193.653 1.00 42.84 69 ALA A O 1
ATOM 534 N N . ALA A 1 70 ? -111.060 -6.116 192.104 1.00 42.09 70 ALA A N 1
ATOM 535 C CA . ALA A 1 70 ? -110.554 -4.768 192.394 1.00 42.09 70 ALA A CA 1
ATOM 536 C C . ALA A 1 70 ? -109.013 -4.597 192.438 1.00 42.09 70 ALA A C 1
ATOM 538 O O . ALA A 1 70 ? -108.430 -4.501 193.514 1.00 42.09 70 ALA A O 1
ATOM 539 N N . ALA A 1 71 ? -108.348 -4.455 191.272 1.00 50.06 71 ALA A N 1
ATOM 540 C CA . ALA A 1 71 ? -106.951 -3.968 191.244 1.00 50.06 71 ALA A CA 1
ATOM 541 C C . ALA A 1 71 ? -106.443 -3.276 189.952 1.00 50.06 71 ALA A C 1
ATOM 543 O O . ALA A 1 71 ? -105.869 -2.194 190.053 1.00 50.06 71 ALA A O 1
ATOM 544 N N . ARG A 1 72 ? -106.540 -3.888 188.754 1.00 49.66 72 ARG A N 1
ATOM 545 C CA . ARG A 1 72 ? -105.687 -3.504 187.595 1.00 49.66 72 ARG A CA 1
ATOM 546 C C . ARG A 1 72 ? -106.430 -3.353 186.263 1.00 49.66 72 ARG A C 1
ATOM 548 O O . ARG A 1 72 ? -107.136 -4.262 185.845 1.00 49.66 72 ARG A O 1
ATOM 555 N N . THR A 1 73 ? -106.186 -2.246 185.557 1.00 50.72 73 THR A N 1
ATOM 556 C CA . THR A 1 73 ? -106.813 -1.909 184.257 1.00 50.72 73 THR A CA 1
ATOM 557 C C . THR A 1 73 ? -105.820 -1.565 183.131 1.00 50.72 73 THR A C 1
ATOM 559 O O . THR A 1 73 ? -106.246 -1.189 182.042 1.00 50.72 73 THR A O 1
ATOM 562 N N . ASN A 1 74 ? -104.503 -1.692 183.353 1.00 55.59 74 ASN A N 1
ATOM 563 C CA . ASN A 1 74 ? -103.482 -1.120 182.455 1.00 55.59 74 ASN A CA 1
ATOM 564 C C . ASN A 1 74 ? -102.803 -2.118 181.482 1.00 55.59 74 ASN A C 1
ATOM 566 O O . ASN A 1 74 ? -102.217 -1.705 180.486 1.00 55.59 74 ASN A O 1
ATOM 570 N N . GLU A 1 75 ? -102.863 -3.428 181.743 1.00 54.50 75 GLU A N 1
ATOM 571 C CA . GLU A 1 75 ? -102.000 -4.426 181.074 1.00 54.50 75 GLU A CA 1
ATOM 572 C C . GLU A 1 75 ? -102.462 -4.791 179.635 1.00 54.50 75 GLU A C 1
ATOM 574 O O . GLU A 1 75 ? -101.636 -5.004 178.747 1.00 54.50 75 GLU A O 1
ATOM 579 N N . TYR A 1 76 ? -103.771 -4.781 179.347 1.00 53.50 76 TYR A N 1
ATOM 580 C CA . TYR A 1 76 ? -104.336 -5.291 178.078 1.00 53.50 76 TYR A CA 1
ATOM 581 C C . TYR A 1 76 ? -104.005 -4.474 176.812 1.00 53.50 76 TYR A C 1
ATOM 583 O O . TYR A 1 76 ? -104.135 -4.997 175.704 1.00 53.50 76 TYR A O 1
ATOM 591 N N . LYS A 1 77 ? -103.562 -3.212 176.928 1.00 59.53 77 LYS A N 1
ATOM 592 C CA . LYS A 1 77 ? -103.159 -2.407 175.753 1.00 59.53 77 LYS A CA 1
ATOM 593 C C . LYS A 1 77 ? -101.819 -2.844 175.150 1.00 59.53 77 LYS A C 1
ATOM 595 O O . LYS A 1 77 ? -101.581 -2.587 173.975 1.00 59.53 77 LYS A O 1
ATOM 600 N N . ILE A 1 78 ? -100.955 -3.482 175.939 1.00 61.28 78 ILE A N 1
ATOM 601 C CA . ILE A 1 78 ? -99.560 -3.752 175.560 1.00 61.28 78 ILE A CA 1
ATOM 602 C C . ILE A 1 78 ? -99.475 -4.948 174.598 1.00 61.28 78 ILE A C 1
ATOM 604 O O . ILE A 1 78 ? -98.774 -4.887 173.590 1.00 61.28 78 ILE A O 1
ATOM 608 N N . ILE A 1 79 ? -100.243 -6.011 174.867 1.00 60.81 79 ILE A N 1
ATOM 609 C CA . ILE A 1 79 ? -100.167 -7.291 174.141 1.00 60.81 79 ILE A CA 1
ATOM 610 C C . ILE A 1 79 ? -100.514 -7.117 172.651 1.00 60.81 79 ILE A C 1
ATOM 612 O O . ILE A 1 79 ? -99.700 -7.450 171.791 1.00 60.81 79 ILE A O 1
ATOM 616 N N . ARG A 1 80 ? -101.662 -6.493 172.337 1.00 59.38 80 ARG A N 1
ATOM 617 C CA . ARG A 1 80 ? -102.104 -6.237 170.947 1.00 59.38 80 ARG A CA 1
ATOM 618 C C . ARG A 1 80 ? -101.186 -5.303 170.145 1.00 59.38 80 ARG A C 1
ATOM 620 O O . ARG A 1 80 ? -101.283 -5.279 168.922 1.00 59.38 80 ARG A O 1
ATOM 627 N N . SER A 1 81 ? -100.322 -4.522 170.799 1.00 63.62 81 SER A N 1
ATOM 628 C CA . SER A 1 81 ? -99.346 -3.679 170.095 1.00 63.62 81 SER A CA 1
ATOM 629 C C . SER A 1 81 ? -98.168 -4.509 169.576 1.00 63.62 81 SER A C 1
ATOM 631 O O . SER A 1 81 ? -97.778 -4.372 168.420 1.00 63.62 81 SER A O 1
ATOM 633 N N . ASN A 1 82 ? -97.647 -5.402 170.421 1.00 66.50 82 ASN A N 1
ATOM 634 C CA . ASN A 1 82 ? -96.450 -6.210 170.164 1.00 66.50 82 ASN A CA 1
ATOM 635 C C . ASN A 1 82 ? -96.667 -7.221 169.017 1.00 66.50 82 ASN A C 1
ATOM 637 O O . ASN A 1 82 ? -95.831 -7.375 168.131 1.00 66.50 82 ASN A O 1
ATOM 641 N N . GLU A 1 83 ? -97.838 -7.858 168.974 1.00 67.06 83 GLU A N 1
ATOM 642 C CA . GLU A 1 83 ? -98.204 -8.828 167.931 1.00 67.06 83 GLU A CA 1
ATOM 643 C C . GLU A 1 83 ? -98.292 -8.194 166.527 1.00 67.06 83 GLU A C 1
ATOM 645 O O . GLU A 1 83 ? -97.802 -8.753 165.543 1.00 67.06 83 GLU A O 1
ATOM 650 N N . LYS A 1 84 ? -98.831 -6.969 166.436 1.00 69.38 84 LYS A N 1
ATOM 651 C CA . LYS A 1 84 ? -98.880 -6.199 165.184 1.00 69.38 84 LYS A CA 1
ATOM 652 C C . LYS A 1 84 ? -97.479 -5.828 164.684 1.00 69.38 84 LYS A C 1
ATOM 654 O O . LYS A 1 84 ? -97.227 -5.876 163.481 1.00 69.38 84 LYS A O 1
ATOM 659 N N . GLU A 1 85 ? -96.580 -5.467 165.595 1.00 72.81 85 GLU A N 1
ATOM 660 C CA . GLU A 1 85 ? -95.196 -5.090 165.287 1.00 72.81 85 GLU A CA 1
ATOM 661 C C . GLU A 1 85 ? -94.390 -6.280 164.734 1.00 72.81 85 GLU A C 1
ATOM 663 O O . GLU A 1 85 ? -93.656 -6.134 163.755 1.00 72.81 85 GLU A O 1
ATOM 668 N N . GLN A 1 86 ? -94.610 -7.489 165.266 1.00 66.50 86 GLN A N 1
ATOM 669 C CA . GLN A 1 86 ? -93.997 -8.720 164.748 1.00 66.50 86 GLN A CA 1
ATOM 670 C C . GLN A 1 86 ? -94.477 -9.074 163.332 1.00 66.50 86 GLN A C 1
ATOM 672 O O . GLN A 1 86 ? -93.657 -9.422 162.478 1.00 66.50 86 GLN A O 1
ATOM 677 N N . LEU A 1 87 ? -95.779 -8.942 163.050 1.00 69.94 87 LEU A N 1
ATOM 678 C CA . LEU A 1 87 ? -96.328 -9.150 161.702 1.00 69.94 87 LEU A CA 1
ATOM 679 C C . LEU A 1 87 ? -95.803 -8.115 160.697 1.00 69.94 87 LEU A C 1
ATOM 681 O O . LEU A 1 87 ? -95.497 -8.466 159.556 1.00 69.94 87 LEU A O 1
ATOM 685 N N . GLN A 1 88 ? -95.640 -6.858 161.118 1.00 72.81 88 GLN A N 1
ATOM 686 C CA . GLN A 1 88 ? -95.038 -5.820 160.282 1.00 72.81 88 GLN A CA 1
ATOM 687 C C . GLN A 1 88 ? -93.562 -6.136 159.979 1.00 72.81 88 GLN A C 1
ATOM 689 O O . GLN A 1 88 ? -93.185 -6.198 158.811 1.00 72.81 88 GLN A O 1
ATOM 694 N N . GLY A 1 89 ? -92.763 -6.483 160.994 1.00 72.94 89 GLY A N 1
ATOM 695 C CA . GLY A 1 89 ? -91.362 -6.884 160.816 1.00 72.94 89 GLY A CA 1
ATOM 696 C C . GLY A 1 89 ? -91.155 -8.173 160.001 1.00 72.94 89 GLY A C 1
ATOM 697 O O . GLY A 1 89 ? -90.070 -8.382 159.456 1.00 72.94 89 GLY A O 1
ATOM 698 N N . LEU A 1 90 ? -92.174 -9.033 159.882 1.00 74.00 90 LEU A N 1
ATOM 699 C CA . LEU A 1 90 ? -92.193 -10.159 158.940 1.00 74.00 90 LEU A CA 1
ATOM 700 C C . LEU A 1 90 ? -92.476 -9.698 157.503 1.00 74.00 90 LEU A C 1
ATOM 702 O O . LEU A 1 90 ? -91.744 -10.081 156.588 1.00 74.00 90 LEU A O 1
ATOM 706 N N . ASN A 1 91 ? -93.483 -8.845 157.304 1.00 75.62 91 ASN A N 1
ATOM 707 C CA . ASN A 1 91 ? -93.811 -8.287 155.989 1.00 75.62 91 ASN A CA 1
ATOM 708 C C . ASN A 1 91 ? -92.661 -7.451 155.409 1.00 75.62 91 ASN A C 1
ATOM 710 O O . ASN A 1 91 ? -92.338 -7.614 154.234 1.00 75.62 91 ASN A O 1
ATOM 714 N N . ASP A 1 92 ? -91.978 -6.645 156.224 1.00 79.00 92 ASP A N 1
ATOM 715 C CA . ASP A 1 92 ? -90.826 -5.848 155.785 1.00 79.00 92 ASP A CA 1
ATOM 716 C C . ASP A 1 92 ? -89.662 -6.745 155.313 1.00 79.00 92 ASP A C 1
ATOM 718 O O . ASP A 1 92 ? -88.971 -6.432 154.338 1.00 79.00 92 ASP A O 1
ATOM 722 N N . ARG A 1 93 ? -89.472 -7.918 155.938 1.00 79.56 93 ARG A N 1
ATOM 723 C CA . ARG A 1 93 ? -88.493 -8.926 155.485 1.00 79.56 93 ARG A CA 1
ATOM 724 C C . ARG A 1 93 ? -88.914 -9.581 154.170 1.00 79.56 93 ARG A C 1
ATOM 726 O O . ARG A 1 93 ? -88.059 -9.778 153.307 1.00 79.56 93 ARG A O 1
ATOM 733 N N . PHE A 1 94 ? -90.200 -9.887 153.988 1.00 76.31 94 PHE A N 1
ATOM 734 C CA . PHE A 1 94 ? -90.709 -10.386 152.707 1.00 76.31 94 PHE A CA 1
ATOM 735 C C . PHE A 1 94 ? -90.576 -9.341 151.592 1.00 76.31 94 PHE A C 1
ATOM 737 O O . PHE A 1 94 ? -90.140 -9.700 150.501 1.00 76.31 94 PHE A O 1
ATOM 744 N N . ALA A 1 95 ? -90.852 -8.062 151.864 1.00 79.75 95 ALA A N 1
ATOM 745 C CA . ALA A 1 95 ? -90.655 -6.970 150.911 1.00 79.75 95 ALA A CA 1
ATOM 746 C C . ALA A 1 95 ? -89.188 -6.875 150.456 1.00 79.75 95 ALA A C 1
ATOM 748 O O . ALA A 1 95 ? -88.921 -6.919 149.258 1.00 79.75 95 ALA A O 1
ATOM 749 N N . ASN A 1 96 ? -88.232 -6.886 151.394 1.00 83.19 96 ASN A N 1
ATOM 750 C CA . ASN A 1 96 ? -86.797 -6.908 151.078 1.00 83.19 96 ASN A CA 1
ATOM 751 C C . ASN A 1 96 ? -86.390 -8.132 150.229 1.00 83.19 96 ASN A C 1
ATOM 753 O O . ASN A 1 96 ? -85.571 -8.012 149.316 1.00 83.19 96 ASN A O 1
ATOM 757 N N . TYR A 1 97 ? -86.963 -9.314 150.490 1.00 84.19 97 TYR A N 1
ATOM 758 C CA . TYR A 1 97 ? -86.720 -10.502 149.662 1.00 84.19 97 TYR A CA 1
ATOM 759 C C . TYR A 1 97 ? -87.329 -10.380 148.257 1.00 84.19 97 TYR A C 1
ATOM 761 O O . TYR A 1 97 ? -86.677 -10.763 147.287 1.00 84.19 97 TYR A O 1
ATOM 769 N N . ILE A 1 98 ? -88.535 -9.820 148.126 1.00 81.31 98 ILE A N 1
ATOM 770 C CA . ILE A 1 98 ? -89.205 -9.588 146.836 1.00 81.31 98 ILE A CA 1
ATOM 771 C C . ILE A 1 98 ? -88.439 -8.547 146.009 1.00 81.31 98 ILE A C 1
ATOM 773 O O . ILE A 1 98 ? -88.158 -8.792 144.837 1.00 81.31 98 ILE A O 1
ATOM 777 N N . GLU A 1 99 ? -88.004 -7.439 146.613 1.00 83.38 99 GLU A N 1
ATOM 778 C CA . GLU A 1 99 ? -87.125 -6.459 145.962 1.00 83.38 99 GLU A CA 1
ATOM 779 C C . GLU A 1 99 ? -85.797 -7.089 145.530 1.00 83.38 99 GLU A C 1
ATOM 781 O O . GLU A 1 99 ? -85.331 -6.847 144.414 1.00 83.38 99 GLU A O 1
ATOM 786 N N . LYS A 1 100 ? -85.201 -7.954 146.364 1.00 86.94 100 LYS A N 1
ATOM 787 C CA . LYS A 1 100 ? -83.964 -8.653 146.000 1.00 86.94 100 LYS A CA 1
ATOM 788 C C . LYS A 1 100 ? -84.169 -9.637 144.846 1.00 86.94 100 LYS A C 1
ATOM 790 O O . LYS A 1 100 ? -83.291 -9.727 143.986 1.00 86.94 100 LYS A O 1
ATOM 795 N N . VAL A 1 101 ? -85.308 -10.331 144.794 1.00 87.69 101 VAL A N 1
ATOM 796 C CA . VAL A 1 101 ? -85.693 -11.181 143.657 1.00 87.69 101 VAL A CA 1
ATOM 797 C C . VAL A 1 101 ? -85.894 -10.330 142.406 1.00 87.69 101 VAL A C 1
ATOM 799 O O . VAL A 1 101 ? -85.233 -10.602 141.411 1.00 87.69 101 VAL A O 1
ATOM 802 N N . HIS A 1 102 ? -86.679 -9.251 142.448 1.00 84.25 102 HIS A N 1
ATOM 803 C CA . HIS A 1 102 ? -86.880 -8.371 141.290 1.00 84.25 102 HIS A CA 1
ATOM 804 C C . HIS A 1 102 ? -85.586 -7.701 140.802 1.00 84.25 102 HIS A C 1
ATOM 806 O O . HIS A 1 102 ? -85.388 -7.555 139.595 1.00 84.25 102 HIS A O 1
ATOM 812 N N . PHE A 1 103 ? -84.661 -7.352 141.702 1.00 90.25 103 PHE A N 1
ATOM 813 C CA . PHE A 1 103 ? -83.325 -6.884 141.325 1.00 90.25 103 PHE A CA 1
ATOM 814 C C . PHE A 1 103 ? -82.535 -7.970 140.580 1.00 90.25 103 PHE A C 1
ATOM 816 O O . PHE A 1 103 ? -81.926 -7.687 139.549 1.00 90.25 103 PHE A O 1
ATOM 823 N N . LEU A 1 104 ? -82.561 -9.217 141.064 1.00 87.88 104 LEU A N 1
ATOM 824 C CA . LEU A 1 104 ? -81.895 -10.350 140.411 1.00 87.88 104 LEU A CA 1
ATOM 825 C C . LEU A 1 104 ? -82.573 -10.739 139.086 1.00 87.88 104 LEU A C 1
ATOM 827 O O . LEU A 1 104 ? -81.878 -11.064 138.129 1.00 87.88 104 LEU A O 1
ATOM 831 N N . GLU A 1 105 ? -83.898 -10.639 138.977 1.00 86.75 105 GLU A N 1
ATOM 832 C CA . GLU A 1 105 ? -84.640 -10.803 137.721 1.00 86.75 105 GLU A CA 1
ATOM 833 C C . GLU A 1 105 ? -84.269 -9.717 136.704 1.00 86.75 105 GLU A C 1
ATOM 835 O O . GLU A 1 105 ? -84.018 -10.024 135.540 1.00 86.75 105 GLU A O 1
ATOM 840 N N . ALA A 1 106 ? -84.196 -8.451 137.125 1.00 89.00 106 ALA A N 1
ATOM 841 C CA . ALA A 1 106 ? -83.773 -7.345 136.269 1.00 89.00 106 ALA A CA 1
ATOM 842 C C . ALA A 1 106 ? -82.302 -7.486 135.840 1.00 89.00 106 ALA A C 1
ATOM 844 O O . ALA A 1 106 ? -81.972 -7.246 134.676 1.00 89.00 106 ALA A O 1
ATOM 845 N N . GLN A 1 107 ? -81.427 -7.933 136.748 1.00 90.94 107 GLN A N 1
ATOM 846 C CA . GLN A 1 107 ? -80.027 -8.226 136.448 1.00 90.94 107 GLN A CA 1
ATOM 847 C C . GLN A 1 107 ? -79.894 -9.408 135.476 1.00 90.94 107 GLN A C 1
ATOM 849 O O . GLN A 1 107 ? -79.130 -9.306 134.518 1.00 90.94 107 GLN A O 1
ATOM 854 N N . ASN A 1 108 ? -80.672 -10.479 135.653 1.00 87.38 108 ASN A N 1
ATOM 855 C CA . ASN A 1 108 ? -80.710 -11.609 134.723 1.00 87.38 108 ASN A CA 1
ATOM 856 C C . ASN A 1 108 ? -81.221 -11.178 133.344 1.00 87.38 108 ASN A C 1
ATOM 858 O O . ASN A 1 108 ? -80.530 -11.432 132.365 1.00 87.38 108 ASN A O 1
ATOM 862 N N . ARG A 1 109 ? -82.331 -10.428 133.246 1.00 91.12 109 ARG A N 1
ATOM 863 C CA . ARG A 1 109 ? -82.819 -9.878 131.961 1.00 91.12 109 ARG A CA 1
ATOM 864 C C . ARG A 1 109 ? -81.778 -8.993 131.271 1.00 91.12 109 ARG A C 1
ATOM 866 O O . ARG A 1 109 ? -81.646 -9.038 130.049 1.00 91.12 109 ARG A O 1
ATOM 873 N N . LYS A 1 110 ? -81.019 -8.196 132.035 1.00 92.44 110 LYS A N 1
ATOM 874 C CA . LYS A 1 110 ? -79.916 -7.391 131.490 1.00 92.44 110 LYS A CA 1
ATOM 875 C C . LYS A 1 110 ? -78.786 -8.280 130.958 1.00 92.44 110 LYS A C 1
ATOM 877 O O . LYS A 1 110 ? -78.345 -8.067 129.832 1.00 92.44 110 LYS A O 1
ATOM 882 N N . LEU A 1 111 ? -78.348 -9.275 131.729 1.00 90.19 111 LEU A N 1
ATOM 883 C CA . LEU A 1 111 ? -77.310 -10.219 131.304 1.00 90.19 111 LEU A CA 1
ATOM 884 C C . LEU A 1 111 ? -77.764 -11.045 130.092 1.00 90.19 111 LEU A C 1
ATOM 886 O O . LEU A 1 111 ? -76.987 -11.223 129.164 1.00 90.19 111 LEU A O 1
ATOM 890 N N . GLU A 1 112 ? -79.021 -11.487 130.043 1.00 89.44 112 GLU A N 1
ATOM 891 C CA . GLU A 1 112 ? -79.632 -12.159 128.890 1.00 89.44 112 GLU A CA 1
ATOM 892 C C . GLU A 1 112 ? -79.608 -11.273 127.639 1.00 89.44 112 GLU A C 1
ATOM 894 O O . GLU A 1 112 ? -79.233 -11.750 126.566 1.00 89.44 112 GLU A O 1
ATOM 899 N N . ALA A 1 113 ? -79.938 -9.983 127.768 1.00 89.19 113 ALA A N 1
ATOM 900 C CA . ALA A 1 113 ? -79.866 -9.022 126.670 1.00 89.19 113 ALA A CA 1
ATOM 901 C C . ALA A 1 113 ? -78.418 -8.780 126.202 1.00 89.19 113 ALA A C 1
ATOM 903 O O . ALA A 1 113 ? -78.143 -8.833 125.002 1.00 89.19 113 ALA A O 1
ATOM 904 N N . GLU A 1 114 ? -77.469 -8.581 127.120 1.00 89.12 114 GLU A N 1
ATOM 905 C CA . GLU A 1 114 ? -76.045 -8.425 126.790 1.00 89.12 114 GLU A CA 1
ATOM 906 C C . GLU A 1 114 ? -75.502 -9.683 126.090 1.00 89.12 114 GLU A C 1
ATOM 908 O O . GLU A 1 114 ? -74.919 -9.587 125.007 1.00 89.12 114 GLU A O 1
ATOM 913 N N . LEU A 1 115 ? -75.798 -10.873 126.619 1.00 85.19 115 LEU A N 1
ATOM 914 C CA . LEU A 1 115 ? -75.419 -12.171 126.050 1.00 85.19 115 LEU A CA 1
ATOM 915 C C . LEU A 1 115 ? -76.092 -12.405 124.680 1.00 85.19 115 LEU A C 1
ATOM 917 O O . LEU A 1 115 ? -75.462 -12.955 123.774 1.00 85.19 115 LEU A O 1
ATOM 921 N N . ALA A 1 116 ? -77.324 -11.930 124.470 1.00 86.50 116 ALA A N 1
ATOM 922 C CA . ALA A 1 116 ? -77.982 -11.930 123.162 1.00 86.50 116 ALA A CA 1
ATOM 923 C C . ALA A 1 116 ? -77.301 -10.976 122.161 1.00 86.50 116 ALA A C 1
ATOM 925 O O . ALA A 1 116 ? -77.095 -11.361 121.007 1.00 86.50 116 ALA A O 1
ATOM 926 N N . THR A 1 117 ? -76.880 -9.773 122.574 1.00 86.75 117 THR A N 1
ATOM 927 C CA . THR A 1 117 ? -76.122 -8.868 121.686 1.00 86.75 117 THR A CA 1
ATOM 928 C C . THR A 1 117 ? -74.736 -9.418 121.352 1.00 86.75 117 THR A C 1
ATOM 930 O O . THR A 1 117 ? -74.329 -9.353 120.193 1.00 86.75 117 THR A O 1
ATOM 933 N N . LEU A 1 118 ? -74.047 -10.044 122.313 1.00 84.69 118 LEU A N 1
ATOM 934 C CA . LEU A 1 118 ? -72.761 -10.706 122.089 1.00 84.69 118 LEU A CA 1
ATOM 935 C C . LEU A 1 118 ? -72.912 -11.903 121.143 1.00 84.69 118 LEU A C 1
ATOM 937 O O . LEU A 1 118 ? -72.175 -11.982 120.166 1.00 84.69 118 LEU A O 1
ATOM 941 N N . LYS A 1 119 ? -73.921 -12.765 121.331 1.00 82.62 119 LYS A N 1
ATOM 942 C CA . LYS A 1 119 ? -74.270 -13.833 120.369 1.00 82.62 119 LYS A CA 1
ATOM 943 C C . LYS A 1 119 ? -74.653 -13.296 118.986 1.00 82.62 119 LYS A C 1
ATOM 945 O O . LYS A 1 119 ? -74.401 -13.967 117.995 1.00 82.62 119 LYS A O 1
ATOM 950 N N . SER A 1 120 ? -75.244 -12.103 118.908 1.00 84.56 120 SER A N 1
ATOM 951 C CA . SER A 1 120 ? -75.586 -11.448 117.639 1.00 84.56 120 SER A CA 1
ATOM 952 C C . SER A 1 120 ? -74.373 -10.826 116.936 1.00 84.56 120 SER A C 1
ATOM 954 O O . SER A 1 120 ? -74.415 -10.666 115.717 1.00 84.56 120 SER A O 1
ATOM 956 N N . LYS A 1 121 ? -73.300 -10.471 117.657 1.00 84.56 121 LYS A N 1
ATOM 957 C CA . LYS A 1 121 ? -72.034 -9.978 117.078 1.00 84.56 121 LYS A CA 1
ATOM 958 C C . LYS A 1 121 ? -71.041 -11.100 116.769 1.00 84.56 121 LYS A C 1
ATOM 960 O O . LYS A 1 121 ? -70.362 -11.041 115.745 1.00 84.56 121 LYS A O 1
ATOM 965 N N . TRP A 1 122 ? -70.985 -12.131 117.615 1.00 78.19 122 TRP A N 1
ATOM 966 C CA . TRP A 1 122 ? -70.155 -13.322 117.423 1.00 78.19 122 TRP A CA 1
ATOM 967 C C . TRP A 1 122 ? -70.438 -13.920 116.042 1.00 78.19 122 TRP A C 1
ATOM 969 O O . TRP A 1 122 ? -71.575 -1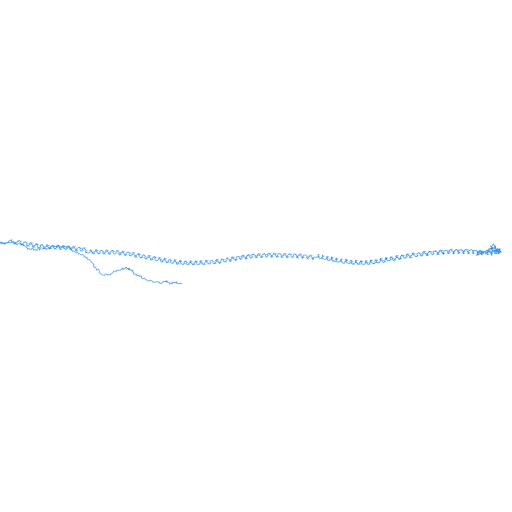4.237 115.701 1.00 78.19 122 TRP A O 1
ATOM 979 N N . GLY A 1 123 ? -69.395 -14.035 115.222 1.00 79.44 123 GLY A N 1
ATOM 980 C CA . GLY A 1 123 ? -69.493 -14.537 113.856 1.00 79.44 123 GLY A CA 1
ATOM 981 C C . GLY A 1 123 ? -69.607 -13.435 112.803 1.00 79.44 123 GLY A C 1
ATOM 982 O O . GLY A 1 123 ? -69.037 -13.604 111.731 1.00 79.44 123 GLY A O 1
ATOM 983 N N . LYS A 1 124 ? -70.245 -12.290 113.095 1.00 84.81 124 LYS A N 1
ATOM 984 C CA . LYS A 1 124 ? -70.396 -11.191 112.120 1.00 84.81 124 LYS A CA 1
ATOM 985 C C . LYS A 1 124 ? -69.075 -10.497 111.832 1.00 84.81 124 LYS A C 1
ATOM 987 O O . LYS A 1 124 ? -68.675 -10.438 110.683 1.00 84.81 124 LYS A O 1
ATOM 992 N N . GLU A 1 125 ? -68.349 -10.060 112.858 1.00 80.62 125 GLU A N 1
ATOM 993 C CA . GLU A 1 125 ? -67.053 -9.383 112.673 1.00 80.62 125 GLU A CA 1
ATOM 994 C C . GLU A 1 125 ? -66.050 -10.285 111.924 1.00 80.62 125 GLU A C 1
ATOM 996 O O . GLU A 1 125 ? -65.399 -9.850 110.977 1.00 80.62 125 GLU A O 1
ATOM 1001 N N . THR A 1 126 ? -66.023 -11.583 112.242 1.00 83.38 126 THR A N 1
ATOM 1002 C CA . THR A 1 126 ? -65.234 -12.586 111.507 1.00 83.38 126 THR A CA 1
ATOM 1003 C C . THR A 1 126 ? -65.759 -12.885 110.099 1.00 83.38 126 THR A C 1
ATOM 1005 O O . THR A 1 126 ? -64.965 -13.233 109.231 1.00 83.38 126 THR A O 1
ATOM 1008 N N . SER A 1 127 ? -67.068 -12.755 109.851 1.00 88.75 127 SER A N 1
ATOM 1009 C CA . SER A 1 127 ? -67.660 -12.901 108.514 1.00 88.75 127 SER A CA 1
ATOM 1010 C C . SER A 1 127 ? -67.299 -11.711 107.635 1.00 88.75 127 SER A C 1
ATOM 1012 O O . SER A 1 127 ? -66.850 -11.924 106.520 1.00 88.75 127 SER A O 1
ATOM 1014 N N . ASN A 1 128 ? -67.399 -10.485 108.151 1.00 88.75 128 ASN A N 1
ATOM 1015 C CA . ASN A 1 128 ? -67.034 -9.267 107.428 1.00 88.75 128 ASN A CA 1
ATOM 1016 C C . ASN A 1 128 ? -65.536 -9.264 107.068 1.00 88.75 128 ASN A C 1
ATOM 1018 O O . ASN A 1 128 ? -65.168 -8.922 105.951 1.00 88.75 128 ASN A O 1
ATOM 1022 N N . ILE A 1 129 ? -64.663 -9.688 107.993 1.00 89.19 129 ILE A N 1
ATOM 1023 C CA . ILE A 1 129 ? -63.221 -9.833 107.726 1.00 89.19 129 ILE A CA 1
ATOM 1024 C C . ILE A 1 129 ? -62.965 -10.918 106.668 1.00 89.19 129 ILE A C 1
ATOM 1026 O O . ILE A 1 129 ? -62.143 -10.724 105.775 1.00 89.19 129 ILE A O 1
ATOM 1030 N N . LYS A 1 130 ? -63.680 -12.049 106.735 1.00 92.31 130 LYS A N 1
ATOM 1031 C CA . LYS A 1 130 ? -63.603 -13.112 105.724 1.00 92.31 130 LYS A CA 1
ATOM 1032 C C . LYS A 1 130 ? -64.067 -12.619 104.348 1.00 92.31 130 LYS A C 1
ATOM 1034 O O . LYS A 1 130 ? -63.385 -12.889 103.371 1.00 92.31 130 LYS A O 1
ATOM 1039 N N . GLU A 1 131 ? -65.177 -11.890 104.290 1.00 93.69 131 GLU A N 1
ATOM 1040 C CA . GLU A 1 131 ? -65.764 -11.329 103.069 1.00 93.69 131 GLU A CA 1
ATOM 1041 C C . GLU A 1 131 ? -64.811 -10.324 102.406 1.00 93.69 131 GLU A C 1
ATOM 1043 O O . GLU A 1 131 ? -64.519 -10.473 101.224 1.00 93.69 131 GLU A O 1
ATOM 1048 N N . MET A 1 132 ? -64.210 -9.411 103.182 1.00 93.12 132 MET A N 1
ATOM 1049 C CA . MET A 1 132 ? -63.148 -8.511 102.703 1.00 93.12 132 MET A CA 1
ATOM 1050 C C . MET A 1 132 ? -61.942 -9.275 102.131 1.00 93.12 132 MET A C 1
ATOM 1052 O O . MET A 1 132 ? -61.449 -8.942 101.055 1.00 93.12 132 MET A O 1
ATOM 1056 N N . TYR A 1 133 ? -61.460 -10.324 102.810 1.00 94.12 133 TYR A N 1
ATOM 1057 C CA . TYR A 1 133 ? -60.363 -11.139 102.272 1.00 94.12 133 TYR A CA 1
ATOM 1058 C C . TYR A 1 133 ? -60.773 -11.971 101.048 1.00 94.12 133 TYR A C 1
ATOM 1060 O O . TYR A 1 133 ? -59.926 -12.260 100.206 1.00 94.12 133 TYR A O 1
ATOM 1068 N N . GLU A 1 134 ? -62.043 -12.357 100.919 1.00 95.31 134 GLU A N 1
ATOM 1069 C CA . GLU A 1 134 ? -62.558 -13.046 99.733 1.00 95.31 134 GLU A CA 1
ATOM 1070 C C . GLU A 1 134 ? -62.689 -12.095 98.534 1.00 95.31 134 GLU A C 1
ATOM 1072 O O . GLU A 1 134 ? -62.289 -12.487 97.437 1.00 95.31 134 GLU A O 1
ATOM 1077 N N . THR A 1 135 ? -63.119 -10.839 98.723 1.00 96.00 135 THR A N 1
ATOM 1078 C CA . THR A 1 135 ? -63.120 -9.827 97.649 1.00 96.00 135 THR A CA 1
ATOM 1079 C C . THR A 1 135 ? -61.705 -9.463 97.201 1.00 96.00 135 THR A C 1
ATOM 1081 O O . THR A 1 135 ? -61.429 -9.491 96.004 1.00 96.00 135 THR A O 1
ATOM 1084 N N . GLU A 1 136 ? -60.776 -9.233 98.135 1.00 95.56 136 GLU A N 1
ATOM 1085 C CA . GLU A 1 136 ? -59.356 -8.970 97.831 1.00 95.56 136 GLU A CA 1
ATOM 1086 C C . GLU A 1 136 ? -58.709 -10.154 97.081 1.00 95.56 136 GLU A C 1
ATOM 1088 O O . GLU A 1 136 ? -57.985 -9.969 96.100 1.00 95.56 136 GLU A O 1
ATOM 1093 N N . LEU A 1 137 ? -59.018 -11.400 97.473 1.00 96.06 137 LEU A N 1
ATOM 1094 C CA . LEU A 1 137 ? -58.565 -12.599 96.756 1.00 96.06 137 LEU A CA 1
ATOM 1095 C C . LEU A 1 137 ? -59.187 -12.737 95.362 1.00 96.06 137 LEU A C 1
ATOM 1097 O O . LEU A 1 137 ? -58.538 -13.277 94.464 1.00 96.06 137 LEU A O 1
ATOM 1101 N N . GLU A 1 138 ? -60.427 -12.297 95.156 1.00 96.56 138 GLU A N 1
ATOM 1102 C CA . GLU A 1 138 ? -61.022 -12.254 93.822 1.00 96.56 138 GLU A CA 1
ATOM 1103 C C . GLU A 1 138 ? -60.413 -11.164 92.937 1.00 96.56 138 GLU A C 1
ATOM 1105 O O . GLU A 1 138 ? -60.194 -11.411 91.752 1.00 96.56 138 GLU A O 1
ATOM 1110 N N . GLU A 1 139 ? -60.133 -9.978 93.472 1.00 96.62 139 GLU A N 1
ATOM 1111 C CA . GLU A 1 139 ? -59.515 -8.882 92.718 1.00 96.62 139 GLU A CA 1
ATOM 1112 C C . GLU A 1 139 ? -58.061 -9.199 92.356 1.00 96.62 139 GLU A C 1
ATOM 1114 O O . GLU A 1 139 ? -57.688 -9.081 91.187 1.00 96.62 139 GLU A O 1
ATOM 1119 N N . ALA A 1 140 ? -57.283 -9.760 93.286 1.00 95.56 140 ALA A N 1
ATOM 1120 C CA . ALA A 1 140 ? -55.942 -10.271 93.003 1.00 95.56 140 ALA A CA 1
ATOM 1121 C C . ALA A 1 140 ? -55.938 -11.375 91.923 1.00 95.56 140 ALA A C 1
ATOM 1123 O O . ALA A 1 140 ? -55.018 -11.436 91.106 1.00 95.56 140 ALA A O 1
ATOM 1124 N N . ARG A 1 141 ? -56.974 -12.230 91.868 1.00 97.00 141 ARG A N 1
ATOM 1125 C CA . ARG A 1 141 ? -57.147 -13.217 90.782 1.00 97.00 141 ARG A CA 1
ATOM 1126 C C . ARG A 1 141 ? -57.507 -12.556 89.452 1.00 97.00 141 ARG A C 1
ATOM 1128 O O . ARG A 1 141 ? -56.897 -12.896 88.446 1.00 97.00 141 ARG A O 1
ATOM 1135 N N . LYS A 1 142 ? -58.442 -11.598 89.443 1.00 97.38 142 LYS A N 1
ATOM 1136 C CA . LYS A 1 142 ? -58.847 -10.849 88.235 1.00 97.38 142 LYS A CA 1
ATOM 1137 C C . LYS A 1 142 ? -57.658 -10.095 87.622 1.00 97.38 142 LYS A C 1
ATOM 1139 O O . LYS A 1 142 ? -57.509 -10.106 86.402 1.00 97.38 142 LYS A O 1
ATOM 1144 N N . LEU A 1 143 ? -56.796 -9.504 88.455 1.00 97.44 143 LEU A N 1
ATOM 1145 C CA . LEU A 1 143 ? -55.537 -8.882 88.029 1.00 97.44 143 LEU A CA 1
ATOM 1146 C C . LEU A 1 143 ? -54.548 -9.918 87.478 1.00 97.44 143 LEU A C 1
ATOM 1148 O O . LEU A 1 143 ? -54.059 -9.746 86.368 1.00 97.44 143 LEU A O 1
ATOM 1152 N N . LEU A 1 144 ? -54.319 -11.033 88.182 1.00 97.19 144 LEU A N 1
ATOM 1153 C CA . LEU A 1 144 ? -53.428 -12.097 87.704 1.00 97.19 144 LEU A CA 1
ATOM 1154 C C . LEU A 1 144 ? -53.877 -12.683 86.351 1.00 97.19 144 LEU A C 1
ATOM 1156 O O . LEU A 1 144 ? -53.043 -12.906 85.476 1.00 97.19 144 LEU A O 1
ATOM 1160 N N . ASP A 1 145 ? -55.178 -12.907 86.156 1.00 96.81 145 ASP A N 1
ATOM 1161 C CA . ASP A 1 145 ? -55.733 -13.391 84.886 1.00 96.81 145 ASP A CA 1
ATOM 1162 C C . ASP A 1 145 ? -55.597 -12.343 83.761 1.00 96.81 145 ASP A C 1
ATOM 1164 O O . ASP A 1 145 ? -55.369 -12.707 82.601 1.00 96.81 145 ASP A O 1
ATOM 1168 N N . ALA A 1 146 ? -55.684 -11.046 84.084 1.00 97.12 146 ALA A N 1
ATOM 1169 C CA . ALA A 1 146 ? -55.439 -9.955 83.141 1.00 97.12 146 ALA A CA 1
ATOM 1170 C C . ALA A 1 146 ? -53.954 -9.860 82.740 1.00 97.12 146 ALA A C 1
ATOM 1172 O O . ALA A 1 146 ? -53.657 -9.870 81.543 1.00 97.12 146 ALA A O 1
ATOM 1173 N N . ASP A 1 147 ? -53.033 -9.877 83.707 1.00 96.94 147 ASP A N 1
ATOM 1174 C CA . ASP A 1 147 ? -51.580 -9.872 83.485 1.00 96.94 147 ASP A CA 1
ATOM 1175 C C . ASP A 1 147 ? -51.131 -11.095 82.670 1.00 96.94 147 ASP A C 1
ATOM 1177 O O . ASP A 1 147 ? -50.331 -10.988 81.737 1.00 96.94 147 ASP A O 1
ATOM 1181 N N . VAL A 1 148 ? -51.672 -12.280 82.983 1.00 97.25 148 VAL A N 1
ATOM 1182 C CA . VAL A 1 148 ? -51.413 -13.516 82.228 1.00 97.25 148 VAL A CA 1
ATOM 1183 C C . VAL A 1 148 ? -51.935 -13.396 80.796 1.00 97.25 148 VAL A C 1
ATOM 1185 O O . VAL A 1 148 ? -51.237 -13.803 79.864 1.00 97.25 148 VAL A O 1
ATOM 1188 N N . LYS A 1 149 ? -53.118 -12.807 80.589 1.00 97.44 149 LYS A N 1
ATOM 1189 C CA . LYS A 1 149 ? -53.668 -12.561 79.249 1.00 97.44 149 LYS A CA 1
ATOM 1190 C C . LYS A 1 149 ? -52.811 -11.571 78.456 1.00 97.44 149 LYS A C 1
ATOM 1192 O O . LYS A 1 149 ? -52.478 -11.875 77.309 1.00 97.44 149 LYS A O 1
ATOM 1197 N N . GLU A 1 150 ? -52.426 -10.434 79.037 1.00 97.25 150 GLU A N 1
ATOM 1198 C CA . GLU A 1 150 ? -51.553 -9.462 78.366 1.00 97.25 150 GLU A CA 1
ATOM 1199 C C . GLU A 1 150 ? -50.211 -10.108 78.014 1.00 97.25 150 GLU A C 1
ATOM 1201 O O . GLU A 1 150 ? -49.815 -10.097 76.846 1.00 97.25 150 GLU A O 1
ATOM 1206 N N . LYS A 1 151 ? -49.569 -10.784 78.973 1.00 97.56 151 LYS A N 1
ATOM 1207 C CA . LYS A 1 151 ? -48.332 -11.538 78.748 1.00 97.56 151 LYS A CA 1
ATOM 1208 C C . LYS A 1 151 ? -48.455 -12.522 77.583 1.00 97.56 151 LYS A C 1
ATOM 1210 O O . LYS A 1 151 ? -47.559 -12.557 76.746 1.00 97.56 151 LYS A O 1
ATOM 1215 N N . ILE A 1 152 ? -49.543 -13.291 77.489 1.00 97.44 152 ILE A N 1
ATOM 1216 C CA . ILE A 1 152 ? -49.767 -14.214 76.363 1.00 97.44 152 ILE A CA 1
ATOM 1217 C C . ILE A 1 152 ? -49.871 -13.441 75.038 1.00 97.44 152 ILE A C 1
ATOM 1219 O O . ILE A 1 152 ? -49.252 -13.845 74.054 1.00 97.44 152 ILE A O 1
ATOM 1223 N N . THR A 1 153 ? -50.582 -12.307 74.995 1.00 97.50 153 THR A N 1
ATOM 1224 C CA . THR A 1 153 ? -50.640 -11.481 73.772 1.00 97.50 153 THR A CA 1
ATOM 1225 C C . THR A 1 153 ? -49.283 -10.882 73.394 1.00 97.50 153 THR A C 1
ATOM 1227 O O . THR A 1 153 ? -48.949 -10.850 72.210 1.00 97.50 153 THR A O 1
ATOM 1230 N N . MET A 1 154 ? -48.463 -10.493 74.375 1.00 96.44 154 MET A N 1
ATOM 1231 C CA . MET A 1 154 ? -47.097 -10.008 74.156 1.00 96.44 154 MET A CA 1
ATOM 1232 C C . MET A 1 154 ? -46.161 -11.131 73.687 1.00 96.44 154 MET A C 1
ATOM 1234 O O . MET A 1 154 ? -45.368 -10.915 72.776 1.00 96.44 154 MET A O 1
ATOM 1238 N N . GLU A 1 155 ? -46.275 -12.346 74.230 1.00 97.19 155 GLU A N 1
ATOM 1239 C CA . GLU A 1 155 ? -45.494 -13.509 73.784 1.00 97.19 155 GLU A CA 1
ATOM 1240 C C . GLU A 1 155 ? -45.844 -13.910 72.337 1.00 97.19 155 GLU A C 1
ATOM 1242 O O . GLU A 1 155 ? -44.939 -14.150 71.537 1.00 97.19 155 GLU A O 1
ATOM 1247 N N . VAL A 1 156 ? -47.127 -13.870 71.950 1.00 97.50 156 VAL A N 1
ATOM 1248 C CA . VAL A 1 156 ? -47.560 -14.053 70.548 1.00 97.50 156 VAL A CA 1
ATOM 1249 C C . VAL A 1 156 ? -47.051 -12.919 69.646 1.00 97.50 156 VAL A C 1
ATOM 1251 O O . VAL A 1 156 ? -46.579 -13.173 68.536 1.00 97.50 156 VAL A O 1
ATOM 1254 N N . ARG A 1 157 ? -47.089 -11.665 70.119 1.00 97.62 157 ARG A N 1
ATOM 1255 C CA . ARG A 1 157 ? -46.561 -10.499 69.390 1.00 97.62 157 ARG A CA 1
ATOM 1256 C C . ARG A 1 157 ? -45.053 -10.618 69.150 1.00 97.62 157 ARG A C 1
ATOM 1258 O O . ARG A 1 157 ? -44.604 -10.322 68.046 1.00 97.62 157 ARG A O 1
ATOM 1265 N N . VAL A 1 158 ? -44.292 -11.082 70.143 1.00 97.81 158 VAL A N 1
ATOM 1266 C CA . VAL A 1 158 ? -42.848 -11.346 70.032 1.00 97.81 158 VAL A CA 1
ATOM 1267 C C . VAL A 1 158 ? -42.568 -12.480 69.048 1.00 97.81 158 VAL A C 1
ATOM 1269 O O . VAL A 1 158 ? -41.713 -12.301 68.187 1.00 97.81 158 VAL A O 1
ATOM 1272 N N . ALA A 1 159 ? -43.306 -13.593 69.105 1.00 97.56 159 ALA A N 1
ATOM 1273 C CA . ALA A 1 159 ? -43.131 -14.703 68.163 1.00 97.56 159 ALA A CA 1
ATOM 1274 C C . ALA A 1 159 ? -43.373 -14.269 66.703 1.00 97.56 159 ALA A C 1
ATOM 1276 O O . ALA A 1 159 ? -42.549 -14.540 65.833 1.00 97.56 159 ALA A O 1
ATOM 1277 N N . SER A 1 160 ? -44.443 -13.508 66.445 1.00 97.56 160 SER A N 1
ATOM 1278 C CA . SER A 1 160 ? -44.740 -12.959 65.112 1.00 97.56 160 SER A CA 1
ATOM 1279 C C . SER A 1 160 ? -43.690 -11.938 64.637 1.00 97.56 160 SER A C 1
ATOM 1281 O O . SER A 1 160 ? -43.333 -11.913 63.460 1.00 97.56 160 SER A O 1
ATOM 1283 N N . LEU A 1 161 ? -43.144 -11.114 65.541 1.00 97.19 161 LEU A N 1
ATOM 1284 C CA . LEU A 1 161 ? -42.034 -10.206 65.222 1.00 97.19 161 LEU A CA 1
ATOM 1285 C C . LEU A 1 161 ? -40.728 -10.961 64.932 1.00 97.19 161 LEU A C 1
ATOM 1287 O O . LEU A 1 161 ? -39.975 -10.541 64.058 1.00 97.19 161 LEU A O 1
ATOM 1291 N N . GLN A 1 162 ? -40.465 -12.072 65.624 1.00 97.69 162 GLN A N 1
ATOM 1292 C CA . GLN A 1 162 ? -39.317 -12.943 65.359 1.00 97.69 162 GLN A CA 1
ATOM 1293 C C . GLN A 1 162 ? -39.437 -13.623 63.990 1.00 97.69 162 GLN A C 1
ATOM 1295 O O . GLN A 1 162 ? -38.488 -13.566 63.217 1.00 97.69 162 GLN A O 1
ATOM 1300 N N . GLU A 1 163 ? -40.608 -14.170 63.654 1.00 97.81 163 GLU A N 1
ATOM 1301 C CA . GLU A 1 163 ? -40.895 -14.751 62.335 1.00 97.81 163 GLU A CA 1
ATOM 1302 C C . GLU A 1 163 ? -40.666 -13.733 61.204 1.00 97.81 163 GLU A C 1
ATOM 1304 O O . GLU A 1 163 ? -39.920 -14.009 60.267 1.00 97.81 163 GLU A O 1
ATOM 1309 N N . MET A 1 164 ? -41.201 -12.511 61.331 1.00 97.81 164 MET A N 1
ATOM 1310 C CA . MET A 1 164 ? -40.969 -11.444 60.346 1.00 97.81 164 MET A CA 1
ATOM 1311 C C . MET A 1 164 ? -39.497 -11.004 60.252 1.00 97.81 164 MET A C 1
ATOM 1313 O O . MET A 1 164 ? -39.048 -10.633 59.168 1.00 97.81 164 MET A O 1
ATOM 1317 N N . LEU A 1 165 ? -38.731 -11.038 61.348 1.00 97.94 165 LEU A N 1
ATOM 1318 C CA . LEU A 1 165 ? -37.293 -10.741 61.323 1.00 97.94 165 LEU A CA 1
ATOM 1319 C C . LEU A 1 165 ? -36.485 -11.851 60.640 1.00 97.94 165 LEU A C 1
ATOM 1321 O O . LEU A 1 165 ? -35.553 -11.541 59.898 1.00 97.94 165 LEU A O 1
ATOM 1325 N N . GLU A 1 166 ? -36.844 -13.115 60.853 1.00 97.69 166 GLU A N 1
ATOM 1326 C CA . GLU A 1 166 ? -36.239 -14.268 60.177 1.00 97.69 166 GLU A CA 1
ATOM 1327 C C . GLU A 1 166 ? -36.483 -14.192 58.658 1.00 97.69 166 GLU A C 1
ATOM 1329 O O . GLU A 1 166 ? -35.561 -14.332 57.850 1.00 97.69 166 GLU A O 1
ATOM 1334 N N . ASP A 1 167 ? -37.715 -13.857 58.270 1.00 98.00 167 ASP A N 1
ATOM 1335 C CA . ASP A 1 167 ? -38.134 -13.734 56.876 1.00 98.00 167 ASP A CA 1
ATOM 1336 C C . ASP A 1 167 ? -37.469 -12.534 56.169 1.00 98.00 167 ASP A C 1
ATOM 1338 O O . ASP A 1 167 ? -37.030 -12.639 55.021 1.00 98.00 167 ASP A O 1
ATOM 1342 N N . LEU A 1 168 ? -37.306 -11.400 56.866 1.00 96.94 168 LEU A N 1
ATOM 1343 C CA . LEU A 1 168 ? -36.561 -10.237 56.362 1.00 96.94 168 LEU A CA 1
ATOM 1344 C C . LEU A 1 168 ? -35.053 -10.500 56.247 1.00 96.94 168 LEU A C 1
ATOM 1346 O O . LEU A 1 168 ? -34.451 -10.079 55.258 1.00 96.94 168 LEU A O 1
ATOM 1350 N N . ARG A 1 169 ? -34.444 -11.219 57.201 1.00 98.00 169 ARG A N 1
ATOM 1351 C CA . ARG A 1 169 ? -33.034 -11.648 57.119 1.00 98.00 169 ARG A CA 1
ATOM 1352 C C . ARG A 1 169 ? -32.794 -12.516 55.894 1.00 98.00 169 ARG A C 1
ATOM 1354 O O . ARG A 1 169 ? -31.897 -12.219 55.115 1.00 98.00 169 ARG A O 1
ATOM 1361 N N . LYS A 1 170 ? -33.636 -13.528 55.678 1.00 98.06 170 LYS A N 1
ATOM 1362 C CA . LYS A 1 170 ? -33.523 -14.421 54.521 1.00 98.06 170 LYS A CA 1
ATOM 1363 C C . LYS A 1 170 ? -33.639 -13.664 53.193 1.00 98.06 170 LYS A C 1
ATOM 1365 O O . LYS A 1 170 ? -32.825 -13.871 52.298 1.00 98.06 170 LYS A O 1
ATOM 1370 N N . ARG A 1 171 ? -34.599 -12.737 53.082 1.00 98.06 171 ARG A N 1
ATOM 1371 C CA . ARG A 1 171 ? -34.743 -11.863 51.900 1.00 98.06 171 ARG A CA 1
ATOM 1372 C C . ARG A 1 171 ? -33.518 -10.965 51.684 1.00 98.06 171 ARG A C 1
ATOM 1374 O O . ARG A 1 171 ? -33.152 -10.732 50.536 1.00 98.06 171 ARG A O 1
ATOM 1381 N N . LEU A 1 172 ? -32.890 -10.481 52.759 1.00 97.75 172 LEU A N 1
ATOM 1382 C CA . LEU A 1 172 ? -31.656 -9.696 52.691 1.00 97.75 172 LEU A CA 1
ATOM 1383 C C . LEU A 1 172 ? -30.477 -10.554 52.217 1.00 97.75 172 LEU A C 1
ATOM 1385 O O . LEU A 1 172 ? -29.818 -10.167 51.258 1.00 97.75 172 LEU A O 1
ATOM 1389 N N . GLU A 1 173 ? -30.266 -11.742 52.790 1.00 97.69 173 GLU A N 1
ATOM 1390 C CA . GLU A 1 173 ? -29.222 -12.662 52.322 1.00 97.69 173 GLU A CA 1
ATOM 1391 C C . GLU A 1 173 ? -29.402 -13.047 50.845 1.00 97.69 173 GLU A C 1
ATOM 1393 O O . GLU A 1 173 ? -28.431 -13.128 50.095 1.00 97.69 173 GLU A O 1
ATOM 1398 N N . ASP A 1 174 ? -30.636 -13.317 50.412 1.00 97.88 174 ASP A N 1
ATOM 1399 C CA . ASP A 1 174 ? -30.919 -13.712 49.031 1.00 97.88 174 ASP A CA 1
ATOM 1400 C C . ASP A 1 174 ? -30.734 -12.535 48.053 1.00 97.88 174 ASP A C 1
ATOM 1402 O O . ASP A 1 174 ? -30.270 -12.742 46.929 1.00 97.88 174 ASP A O 1
ATOM 1406 N N . ALA A 1 175 ? -30.987 -11.296 48.490 1.00 97.00 175 ALA A N 1
ATOM 1407 C CA . ALA A 1 175 ? -30.636 -10.086 47.744 1.00 97.00 175 ALA A CA 1
ATOM 1408 C C . ALA A 1 175 ? -29.114 -9.835 47.707 1.00 97.00 175 ALA A C 1
ATOM 1410 O O . ALA A 1 175 ? -28.584 -9.449 46.664 1.00 97.00 175 ALA A O 1
ATOM 1411 N N . GLU A 1 176 ? -28.386 -10.095 48.796 1.00 97.56 176 GLU A N 1
ATOM 1412 C CA . GLU A 1 176 ? -26.919 -10.000 48.837 1.00 97.56 176 GLU A CA 1
ATOM 1413 C C . GLU A 1 176 ? -26.256 -11.031 47.912 1.00 97.56 176 GLU A C 1
ATOM 1415 O O . GLU A 1 176 ? -25.358 -10.670 47.147 1.00 97.56 176 GLU A O 1
ATOM 1420 N N . LYS A 1 177 ? -26.752 -12.278 47.895 1.00 97.88 177 LYS A N 1
ATOM 1421 C CA . LYS A 1 177 ? -26.336 -13.326 46.942 1.00 97.88 177 LYS A CA 1
ATOM 1422 C C . LYS A 1 177 ? -26.569 -12.870 45.497 1.00 97.88 177 LYS A C 1
ATOM 1424 O O . LYS A 1 177 ? -25.645 -12.913 44.690 1.00 97.88 177 LYS A O 1
ATOM 1429 N N . GLN A 1 178 ? -27.756 -12.342 45.179 1.00 97.50 178 GLN A N 1
ATOM 1430 C CA . GLN A 1 178 ? -28.061 -11.801 43.844 1.00 97.50 178 GLN A CA 1
ATOM 1431 C C . GLN A 1 178 ? -27.161 -10.613 43.459 1.00 97.50 178 GLN A C 1
ATOM 1433 O O . GLN A 1 178 ? -26.727 -10.519 42.310 1.00 97.50 178 GLN A O 1
ATOM 1438 N N . HIS A 1 179 ? -26.827 -9.728 44.403 1.00 97.69 179 HIS A N 1
ATOM 1439 C CA . HIS A 1 179 ? -25.879 -8.636 44.170 1.00 97.69 179 HIS A CA 1
ATOM 1440 C C . HIS A 1 179 ? -24.434 -9.120 43.979 1.00 97.69 179 HIS A C 1
ATOM 1442 O O . HIS A 1 179 ? -23.705 -8.518 43.186 1.00 97.69 179 HIS A O 1
ATOM 1448 N N . ALA A 1 180 ? -24.009 -10.188 44.660 1.00 97.81 180 ALA A N 1
ATOM 1449 C CA . ALA A 1 180 ? -22.705 -10.815 44.446 1.00 97.81 180 ALA A CA 1
ATOM 1450 C C . ALA A 1 180 ? -22.622 -11.457 43.049 1.00 97.81 180 ALA A C 1
ATOM 1452 O O . ALA A 1 180 ? -21.721 -11.118 42.280 1.00 97.81 180 ALA A O 1
ATOM 1453 N N . ASP A 1 181 ? -23.617 -12.267 42.681 1.00 97.81 181 ASP A N 1
ATOM 1454 C CA . ASP A 1 181 ? -23.790 -12.846 41.343 1.00 97.81 181 ASP A CA 1
ATOM 1455 C C . ASP A 1 181 ? -23.756 -11.776 40.241 1.00 97.81 181 ASP A C 1
ATOM 1457 O O . ASP A 1 181 ? -23.063 -11.923 39.232 1.00 97.81 181 ASP A O 1
ATOM 1461 N N . ALA A 1 182 ? -24.501 -10.681 40.422 1.00 97.06 182 ALA A N 1
ATOM 1462 C CA . ALA A 1 182 ? -24.556 -9.586 39.459 1.00 97.06 182 ALA A CA 1
ATOM 1463 C C . ALA A 1 182 ? -23.207 -8.860 39.331 1.00 97.06 182 ALA A C 1
ATOM 1465 O O . ALA A 1 182 ? -22.783 -8.556 38.214 1.00 97.06 182 ALA A O 1
ATOM 1466 N N . ARG A 1 183 ? -22.502 -8.626 40.449 1.00 97.94 183 ARG A N 1
ATOM 1467 C CA . ARG A 1 183 ? -21.144 -8.055 40.446 1.00 97.94 183 ARG A CA 1
ATOM 1468 C C . ARG A 1 183 ? -20.150 -8.963 39.729 1.00 97.94 183 ARG A C 1
ATOM 1470 O O . ARG A 1 183 ? -19.345 -8.456 38.953 1.00 97.94 183 ARG A O 1
ATOM 1477 N N . GLU A 1 184 ? -20.213 -10.277 39.942 1.00 97.75 184 GLU A N 1
ATOM 1478 C CA . GLU A 1 184 ? -19.297 -11.208 39.279 1.00 97.75 184 GLU A CA 1
ATOM 1479 C C . GLU A 1 184 ? -19.568 -11.293 37.769 1.00 97.75 184 GLU A C 1
ATOM 1481 O O . GLU A 1 184 ? -18.638 -11.221 36.967 1.00 97.75 184 GLU A O 1
ATOM 1486 N N . ARG A 1 185 ? -20.844 -11.355 37.359 1.00 98.38 185 ARG A N 1
ATOM 1487 C CA . ARG A 1 185 ? -21.241 -11.304 35.940 1.00 98.38 185 ARG A CA 1
ATOM 1488 C C . ARG A 1 185 ? -20.766 -10.012 35.270 1.00 98.38 185 ARG A C 1
ATOM 1490 O O . ARG A 1 185 ? -20.192 -10.080 34.187 1.00 98.38 185 ARG A O 1
ATOM 1497 N N . PHE A 1 186 ? -20.931 -8.866 35.933 1.00 97.88 186 PHE A N 1
ATOM 1498 C CA . PHE A 1 186 ? -20.458 -7.571 35.436 1.00 97.88 186 PHE A CA 1
ATOM 1499 C C . PHE A 1 186 ? -18.925 -7.509 35.336 1.00 97.88 186 PHE A C 1
ATOM 1501 O O . PHE A 1 186 ? -18.396 -7.034 34.336 1.00 97.88 186 PHE A O 1
ATOM 1508 N N . ALA A 1 187 ? -18.193 -8.057 36.313 1.00 98.06 187 ALA A N 1
ATOM 1509 C CA . ALA A 1 187 ? -16.733 -8.153 36.252 1.00 98.06 187 ALA A CA 1
ATOM 1510 C C . ALA A 1 187 ? -16.254 -9.028 35.077 1.00 98.06 187 ALA A C 1
ATOM 1512 O O . ALA A 1 187 ? -15.367 -8.615 34.329 1.00 98.06 187 ALA A O 1
ATOM 1513 N N . ARG A 1 188 ? -16.886 -10.192 34.859 1.00 98.25 188 ARG A N 1
ATOM 1514 C CA . ARG A 1 188 ? -16.609 -11.069 33.705 1.00 98.25 188 ARG A CA 1
ATOM 1515 C C . ARG A 1 188 ? -16.895 -10.362 32.370 1.00 98.25 188 ARG A C 1
ATOM 1517 O O . ARG A 1 188 ? -16.081 -10.455 31.457 1.00 98.25 188 ARG A O 1
ATOM 1524 N N . GLN A 1 189 ? -18.002 -9.622 32.268 1.00 98.06 189 GLN A N 1
ATOM 1525 C CA . GLN A 1 189 ? -18.346 -8.844 31.070 1.00 98.06 189 GLN A CA 1
ATOM 1526 C C . GLN A 1 189 ? -17.361 -7.695 30.810 1.00 98.06 189 GLN A C 1
ATOM 1528 O O . GLN A 1 189 ? -16.954 -7.497 29.669 1.00 98.06 189 GLN A O 1
ATOM 1533 N N . ASN A 1 190 ? -16.920 -6.979 31.847 1.00 97.75 190 ASN A N 1
ATOM 1534 C CA . ASN A 1 190 ? -15.920 -5.917 31.701 1.00 97.75 190 ASN A CA 1
ATOM 1535 C C . ASN A 1 190 ? -14.551 -6.463 31.266 1.00 97.75 190 ASN A C 1
ATOM 1537 O O . ASN A 1 190 ? -13.876 -5.820 30.465 1.00 97.75 190 ASN A O 1
ATOM 1541 N N . GLN A 1 191 ? -14.159 -7.656 31.731 1.00 98.19 191 GLN A N 1
ATOM 1542 C CA . GLN A 1 191 ? -12.959 -8.327 31.226 1.00 98.19 191 GLN A CA 1
ATOM 1543 C C . GLN A 1 191 ? -13.103 -8.650 29.731 1.00 98.19 191 GLN A C 1
ATOM 1545 O O . GLN A 1 191 ? -12.252 -8.246 28.948 1.00 98.19 191 GLN A O 1
ATOM 1550 N N . GLN A 1 192 ? -14.219 -9.267 29.321 1.00 98.38 192 GLN A N 1
ATOM 1551 C CA . GLN A 1 192 ? -14.493 -9.568 27.908 1.00 98.38 192 GLN A CA 1
ATOM 1552 C C . GLN A 1 192 ? -14.501 -8.314 27.018 1.00 98.38 192 GLN A C 1
ATOM 1554 O O . GLN A 1 192 ? -14.011 -8.364 25.894 1.00 98.38 192 GLN A O 1
ATOM 1559 N N . LEU A 1 193 ? -15.026 -7.185 27.509 1.00 98.25 193 LEU A N 1
ATOM 1560 C CA . LEU A 1 193 ? -14.962 -5.904 26.800 1.00 98.25 193 LEU A CA 1
ATOM 1561 C C . LEU A 1 193 ? -13.515 -5.413 26.651 1.00 98.25 193 LEU A C 1
ATOM 1563 O O . LEU A 1 193 ? -13.118 -5.073 25.542 1.00 98.25 193 LEU A O 1
ATOM 1567 N N . SER A 1 194 ? -12.714 -5.448 27.720 1.00 98.38 194 SER A N 1
ATOM 1568 C CA . SER A 1 194 ? -11.289 -5.076 27.687 1.00 98.38 194 SER A CA 1
ATOM 1569 C C . SER A 1 194 ? -10.470 -5.959 26.729 1.00 98.38 194 SER A C 1
ATOM 1571 O O . SER A 1 194 ? -9.632 -5.462 25.973 1.00 98.38 194 SER A O 1
ATOM 1573 N N . ASP A 1 195 ? -10.753 -7.265 26.701 1.00 98.19 195 ASP A N 1
ATOM 1574 C CA . ASP A 1 195 ? -10.101 -8.222 25.801 1.00 98.19 195 ASP A CA 1
ATOM 1575 C C . ASP A 1 195 ? -10.434 -7.909 24.326 1.00 98.19 195 ASP A C 1
ATOM 1577 O O . ASP A 1 195 ? -9.536 -7.832 23.482 1.00 98.19 195 ASP A O 1
ATOM 1581 N N . LEU A 1 196 ? -11.713 -7.644 24.023 1.00 98.25 196 LEU A N 1
ATOM 1582 C CA . LEU A 1 196 ? -12.190 -7.261 22.686 1.00 98.25 196 LEU A CA 1
ATOM 1583 C C . LEU A 1 196 ? -11.687 -5.875 22.248 1.00 98.25 196 LEU A C 1
ATOM 1585 O O . LEU A 1 196 ? -11.342 -5.687 21.081 1.00 98.25 196 LEU A O 1
ATOM 1589 N N . GLU A 1 197 ? -11.594 -4.902 23.156 1.00 98.06 197 GLU A N 1
ATOM 1590 C CA . GLU A 1 197 ? -10.966 -3.600 22.888 1.00 98.06 197 GLU A CA 1
ATOM 1591 C C . GLU A 1 197 ? -9.473 -3.762 22.551 1.00 98.06 197 GLU A C 1
ATOM 1593 O O . GLU A 1 197 ? -8.970 -3.119 21.619 1.00 98.06 197 GLU A O 1
ATOM 1598 N N . GLY A 1 198 ? -8.782 -4.677 23.239 1.00 98.06 198 GLY A N 1
ATOM 1599 C CA . GLY A 1 198 ? -7.412 -5.088 22.931 1.00 98.06 198 GLY A CA 1
ATOM 1600 C C . GLY A 1 198 ? -7.271 -5.713 21.539 1.00 98.06 198 GLY A C 1
ATOM 1601 O O . GLY A 1 198 ? -6.377 -5.322 20.778 1.00 98.06 198 GLY A O 1
ATOM 1602 N N . GLU A 1 199 ? -8.174 -6.627 21.169 1.00 98.44 199 GLU A N 1
ATOM 1603 C CA . GLU A 1 199 ? -8.220 -7.243 19.835 1.00 98.44 199 GLU A CA 1
ATOM 1604 C C . GLU A 1 199 ? -8.498 -6.202 18.738 1.00 98.44 199 GLU A C 1
ATOM 1606 O O . GLU A 1 199 ? -7.751 -6.118 17.760 1.00 98.44 199 GLU A O 1
ATOM 1611 N N . ILE A 1 200 ? -9.486 -5.322 18.926 1.00 98.19 200 ILE A N 1
ATOM 1612 C CA . ILE A 1 200 ? -9.766 -4.196 18.019 1.00 98.19 200 ILE A CA 1
ATOM 1613 C C . ILE A 1 200 ? -8.524 -3.297 17.876 1.00 98.19 200 ILE A C 1
ATOM 1615 O O . ILE A 1 200 ? -8.193 -2.859 16.768 1.00 98.19 200 ILE A O 1
ATOM 1619 N N . GLY A 1 201 ? -7.791 -3.054 18.966 1.00 98.25 201 GLY A N 1
ATOM 1620 C CA . GLY A 1 201 ? -6.523 -2.322 18.966 1.00 98.25 201 GLY A CA 1
ATOM 1621 C C . GLY A 1 201 ? -5.378 -3.033 18.230 1.00 98.25 201 GLY A C 1
ATOM 1622 O O . GLY A 1 201 ? -4.476 -2.367 17.714 1.00 98.25 201 GLY A O 1
ATOM 1623 N N . LEU A 1 202 ? -5.380 -4.366 18.149 1.00 98.25 202 LEU A N 1
ATOM 1624 C CA . LEU A 1 202 ? -4.445 -5.156 17.335 1.00 98.25 202 LEU A CA 1
ATOM 1625 C C . LEU A 1 202 ? -4.849 -5.149 15.853 1.00 98.25 202 LEU A C 1
ATOM 1627 O O . LEU A 1 202 ? -4.017 -4.843 14.996 1.00 98.25 202 LEU A O 1
ATOM 1631 N N . LEU A 1 203 ? -6.126 -5.396 15.551 1.00 98.25 203 LEU A N 1
ATOM 1632 C CA . LEU A 1 203 ? -6.668 -5.405 14.190 1.00 98.25 203 LEU A CA 1
ATOM 1633 C C . LEU A 1 203 ? -6.484 -4.048 13.497 1.00 98.25 203 LEU A C 1
ATOM 1635 O O . LEU A 1 203 ? -5.973 -4.001 12.379 1.00 98.25 203 LEU A O 1
ATOM 1639 N N . ARG A 1 204 ? -6.776 -2.932 14.185 1.00 98.38 204 ARG A N 1
ATOM 1640 C CA . ARG A 1 204 ? -6.510 -1.570 13.674 1.00 98.38 204 ARG A CA 1
ATOM 1641 C C . ARG A 1 204 ? -5.034 -1.355 13.322 1.00 98.38 204 ARG A C 1
ATOM 1643 O O . ARG A 1 204 ? -4.735 -0.785 12.277 1.00 98.38 204 ARG A O 1
ATOM 1650 N N . ARG A 1 205 ? -4.101 -1.854 14.145 1.00 98.25 205 ARG A N 1
ATOM 1651 C CA . ARG A 1 205 ? -2.656 -1.779 13.854 1.00 98.25 205 ARG A CA 1
ATOM 1652 C C . ARG A 1 205 ? -2.256 -2.633 12.647 1.00 98.25 205 ARG A C 1
ATOM 1654 O O . ARG A 1 205 ? -1.440 -2.175 11.849 1.00 98.25 205 ARG A O 1
ATOM 1661 N N . LYS A 1 206 ? -2.832 -3.830 12.462 1.00 98.44 206 LYS A N 1
ATOM 1662 C CA . LYS A 1 206 ? -2.534 -4.646 11.270 1.00 98.44 206 LYS A CA 1
ATOM 1663 C C . LYS A 1 206 ? -3.138 -4.055 9.992 1.00 98.44 206 LYS A C 1
ATOM 1665 O O . LYS A 1 206 ? -2.466 -4.106 8.965 1.00 98.44 206 LYS A O 1
ATOM 1670 N N . ILE A 1 207 ? -4.323 -3.442 10.055 1.00 98.31 207 ILE A N 1
ATOM 1671 C CA . ILE A 1 207 ? -4.910 -2.692 8.929 1.00 98.31 207 ILE A CA 1
ATOM 1672 C C . ILE A 1 207 ? -3.957 -1.571 8.489 1.00 98.31 207 ILE A C 1
ATOM 1674 O O . ILE A 1 207 ? -3.531 -1.574 7.340 1.00 98.31 207 ILE A O 1
ATOM 1678 N N . LEU A 1 208 ? -3.507 -0.711 9.412 1.00 98.38 208 LEU A N 1
ATOM 1679 C CA . LEU A 1 208 ? -2.565 0.378 9.101 1.00 98.38 208 LEU A CA 1
ATOM 1680 C C . LEU A 1 208 ? -1.230 -0.123 8.508 1.00 98.38 208 LEU A C 1
ATOM 1682 O O . LEU A 1 208 ? -0.655 0.529 7.636 1.00 98.38 208 LEU A O 1
ATOM 1686 N N . SER A 1 209 ? -0.740 -1.292 8.940 1.00 98.19 209 SER A N 1
ATOM 1687 C CA . SER A 1 209 ? 0.438 -1.940 8.336 1.00 98.19 209 SER A CA 1
ATOM 1688 C C . SER A 1 209 ? 0.169 -2.344 6.882 1.00 98.19 209 SER A C 1
ATOM 1690 O O . SER A 1 209 ? 0.924 -1.962 5.992 1.00 98.19 209 SER A O 1
ATOM 1692 N N . LEU A 1 210 ? -0.945 -3.044 6.629 1.00 98.25 210 LEU A N 1
ATOM 1693 C CA . LEU A 1 210 ? -1.356 -3.487 5.289 1.00 98.25 210 LEU A CA 1
ATOM 1694 C C . LEU A 1 210 ? -1.639 -2.309 4.345 1.00 98.25 210 LEU A C 1
ATOM 1696 O O . LEU A 1 210 ? -1.333 -2.385 3.159 1.00 98.25 210 LEU A O 1
ATOM 1700 N N . GLU A 1 211 ? -2.180 -1.203 4.856 1.00 98.06 211 GLU A N 1
ATOM 1701 C CA . GLU A 1 211 ? -2.374 0.035 4.095 1.00 98.06 211 GLU A 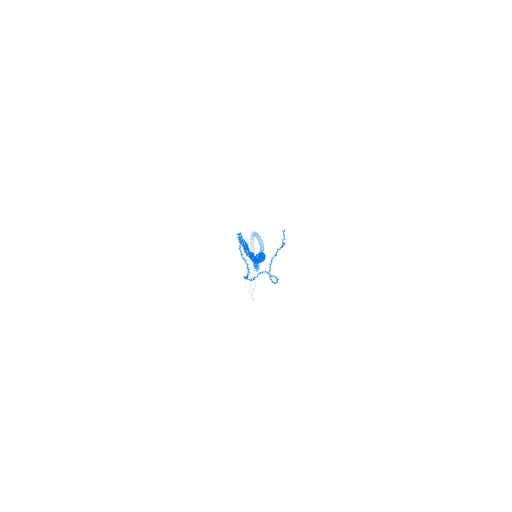CA 1
ATOM 1702 C C . GLU A 1 211 ? -1.033 0.698 3.739 1.00 98.06 211 GLU A C 1
ATOM 1704 O O . GLU A 1 211 ? -0.856 1.153 2.608 1.00 98.06 211 GLU A O 1
ATOM 1709 N N . SER A 1 212 ? -0.055 0.686 4.654 1.00 98.25 212 SER A N 1
ATOM 1710 C CA . SER A 1 212 ? 1.314 1.155 4.386 1.00 98.25 212 SER A CA 1
ATOM 1711 C C . SER A 1 212 ? 2.075 0.256 3.403 1.00 98.25 212 SER A C 1
ATOM 1713 O O . SER A 1 212 ? 2.873 0.758 2.612 1.00 98.25 212 SER A O 1
ATOM 1715 N N . GLU A 1 213 ? 1.861 -1.059 3.459 1.00 97.94 213 GLU A N 1
ATOM 1716 C CA . GLU A 1 213 ? 2.382 -2.048 2.503 1.00 97.94 213 GLU A CA 1
ATOM 1717 C C . GLU A 1 213 ? 1.783 -1.775 1.107 1.00 97.94 213 GLU A C 1
ATOM 1719 O O . GLU A 1 213 ? 2.514 -1.395 0.191 1.00 97.94 213 GLU A O 1
ATOM 1724 N N . LYS A 1 214 ? 0.448 -1.761 0.989 1.00 98.12 214 LYS A N 1
ATOM 1725 C CA . LYS A 1 214 ? -0.293 -1.445 -0.248 1.00 98.12 214 LYS A CA 1
ATOM 1726 C C . LYS A 1 214 ? 0.095 -0.099 -0.876 1.00 98.12 214 LYS A C 1
ATOM 1728 O O . LYS A 1 214 ? 0.136 0.011 -2.100 1.00 98.12 214 LYS A O 1
ATOM 1733 N N . LEU A 1 215 ? 0.363 0.937 -0.074 1.00 98.12 215 LEU A N 1
ATOM 1734 C CA . LEU A 1 215 ? 0.800 2.243 -0.585 1.00 98.12 215 LEU A CA 1
ATOM 1735 C C . LEU A 1 215 ? 2.160 2.149 -1.300 1.00 98.12 215 LEU A C 1
ATOM 1737 O O . LEU A 1 215 ? 2.341 2.770 -2.347 1.00 98.12 215 LEU A O 1
ATOM 1741 N N . LYS A 1 216 ? 3.104 1.368 -0.759 1.00 97.81 216 LYS A N 1
ATOM 1742 C CA . LYS A 1 216 ? 4.426 1.147 -1.372 1.00 97.81 216 LYS A CA 1
ATOM 1743 C C . LYS A 1 216 ? 4.294 0.353 -2.668 1.00 97.81 216 LYS A C 1
ATOM 1745 O O . LYS A 1 216 ? 4.918 0.721 -3.659 1.00 97.81 216 LYS A O 1
ATOM 1750 N N . ASP A 1 217 ? 3.439 -0.668 -2.677 1.00 97.62 217 ASP A N 1
ATOM 1751 C CA . ASP A 1 217 ? 3.182 -1.486 -3.865 1.00 97.62 217 ASP A CA 1
ATOM 1752 C C . ASP A 1 217 ? 2.554 -0.653 -4.992 1.00 97.62 217 ASP A C 1
ATOM 1754 O O . ASP A 1 217 ? 2.993 -0.733 -6.136 1.00 97.62 217 ASP A O 1
ATOM 1758 N N . LEU A 1 218 ? 1.598 0.230 -4.674 1.00 98.19 218 LEU A N 1
ATOM 1759 C CA . LEU A 1 218 ? 1.031 1.182 -5.639 1.00 98.19 218 LEU A CA 1
ATOM 1760 C C . LEU A 1 218 ? 2.083 2.162 -6.185 1.00 98.19 218 LEU A C 1
ATOM 1762 O O . LEU A 1 218 ? 2.110 2.415 -7.388 1.00 98.19 218 LEU A O 1
ATOM 1766 N N . GLN A 1 219 ? 2.983 2.674 -5.338 1.00 97.94 219 GLN A N 1
ATOM 1767 C CA . GLN A 1 219 ? 4.094 3.531 -5.778 1.00 97.94 219 GLN A CA 1
ATOM 1768 C C . GLN A 1 219 ? 5.123 2.782 -6.641 1.00 97.94 219 GLN A C 1
ATOM 1770 O O . GLN A 1 219 ? 5.739 3.388 -7.519 1.00 97.94 219 GLN A O 1
ATOM 1775 N N . LEU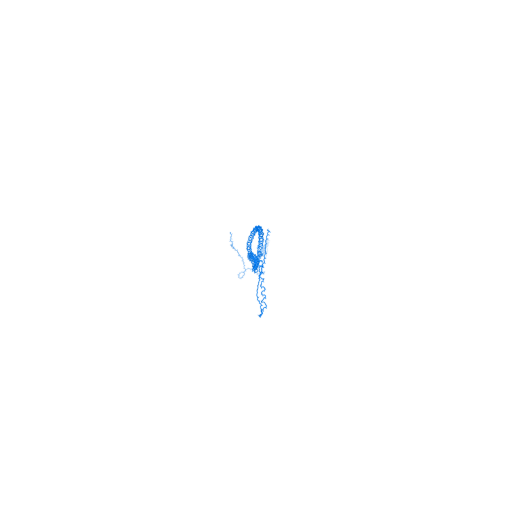 A 1 220 ? 5.332 1.484 -6.404 1.00 98.06 220 LEU A N 1
ATOM 1776 C CA . LEU A 1 220 ? 6.198 0.642 -7.229 1.00 98.06 220 LEU A CA 1
ATOM 1777 C C . LEU A 1 220 ? 5.545 0.335 -8.582 1.00 98.06 220 LEU A C 1
ATOM 1779 O O . LEU A 1 220 ? 6.195 0.496 -9.611 1.00 98.06 220 LEU A O 1
ATOM 1783 N N . LEU A 1 221 ? 4.261 -0.034 -8.591 1.00 97.69 221 LEU A N 1
ATOM 1784 C CA . LEU A 1 221 ? 3.486 -0.258 -9.814 1.00 97.69 221 LEU A CA 1
ATOM 1785 C C . LEU A 1 221 ? 3.423 1.001 -10.684 1.00 97.69 221 LEU A C 1
ATOM 1787 O O . LEU A 1 221 ? 3.597 0.894 -11.894 1.00 97.69 221 LEU A O 1
ATOM 1791 N N . GLN A 1 222 ? 3.256 2.187 -10.087 1.00 98.12 222 GLN A N 1
ATOM 1792 C CA . GLN A 1 222 ? 3.309 3.447 -10.830 1.00 98.12 222 GLN A CA 1
ATOM 1793 C C . GLN A 1 222 ? 4.676 3.654 -11.500 1.00 98.12 222 GLN A C 1
ATOM 1795 O O . GLN A 1 222 ? 4.720 3.910 -12.696 1.00 98.12 222 GLN A O 1
ATOM 1800 N N . LYS A 1 223 ? 5.789 3.472 -10.775 1.00 98.12 223 LYS A N 1
ATOM 1801 C CA . LYS A 1 223 ? 7.140 3.597 -11.358 1.00 98.12 223 LYS A CA 1
ATOM 1802 C C . LYS A 1 223 ? 7.371 2.608 -12.498 1.00 98.12 223 LYS A C 1
ATOM 1804 O O . LYS A 1 223 ? 7.857 3.001 -13.548 1.00 98.12 223 LYS A O 1
ATOM 1809 N N . LEU A 1 224 ? 6.976 1.347 -12.312 1.00 97.81 224 LEU A N 1
ATOM 1810 C CA . LEU A 1 224 ? 7.071 0.324 -13.356 1.00 97.81 224 LEU A CA 1
ATOM 1811 C C . LEU A 1 224 ? 6.213 0.678 -14.580 1.00 97.81 224 LEU A C 1
ATOM 1813 O O . LEU A 1 224 ? 6.638 0.435 -15.704 1.00 97.81 224 LEU A O 1
ATOM 1817 N N . GLN A 1 225 ? 5.041 1.287 -14.384 1.00 98.31 225 GLN A N 1
ATOM 1818 C CA . GLN A 1 225 ? 4.204 1.784 -15.475 1.00 98.31 225 GLN A CA 1
ATOM 1819 C C . GLN A 1 225 ? 4.853 2.976 -16.199 1.00 98.31 225 GLN A C 1
ATOM 1821 O O . GLN A 1 225 ? 4.864 2.990 -17.429 1.00 98.31 225 GLN A O 1
ATOM 1826 N N . ASP A 1 226 ? 5.418 3.939 -15.466 1.00 98.25 226 ASP A N 1
ATOM 1827 C CA . ASP A 1 226 ? 6.130 5.094 -16.032 1.00 98.25 226 ASP A CA 1
ATOM 1828 C C . ASP A 1 226 ? 7.370 4.639 -16.833 1.00 98.25 226 ASP A C 1
ATOM 1830 O O . ASP A 1 226 ? 7.608 5.110 -17.946 1.00 98.25 226 ASP A O 1
ATOM 1834 N N . ASP A 1 227 ? 8.129 3.668 -16.314 1.00 98.12 227 ASP A N 1
ATOM 1835 C CA . ASP A 1 227 ? 9.301 3.095 -16.985 1.00 98.12 227 ASP A CA 1
ATOM 1836 C C . ASP A 1 227 ? 8.917 2.217 -18.191 1.00 98.12 227 ASP A C 1
ATOM 1838 O O . ASP A 1 227 ? 9.589 2.271 -19.220 1.00 98.12 227 ASP A O 1
ATOM 1842 N N . MET A 1 228 ? 7.797 1.484 -18.142 1.00 97.56 228 MET A N 1
ATOM 1843 C CA . MET A 1 228 ? 7.239 0.809 -19.325 1.00 97.56 228 MET A CA 1
ATOM 1844 C C . MET A 1 228 ? 6.778 1.800 -20.404 1.00 97.56 228 MET A C 1
ATOM 1846 O O . MET A 1 228 ? 6.924 1.510 -21.591 1.00 97.56 228 MET A O 1
ATOM 1850 N N . GLN A 1 229 ? 6.234 2.962 -20.023 1.00 97.88 229 GLN A N 1
ATOM 1851 C CA . GLN A 1 229 ? 5.876 4.014 -20.980 1.00 97.88 229 GLN A CA 1
ATOM 1852 C C . GLN A 1 229 ? 7.122 4.633 -21.626 1.00 97.88 229 GLN A C 1
ATOM 1854 O O . GLN A 1 229 ? 7.137 4.793 -22.845 1.00 97.88 229 GLN A O 1
ATOM 1859 N N . ARG A 1 230 ? 8.182 4.895 -20.848 1.00 98.25 230 ARG A N 1
ATOM 1860 C CA . ARG A 1 230 ? 9.487 5.353 -21.364 1.00 98.25 230 ARG A CA 1
ATOM 1861 C C . ARG A 1 230 ? 10.091 4.358 -22.346 1.00 98.25 230 ARG A C 1
ATOM 1863 O O . ARG A 1 230 ? 10.266 4.709 -23.502 1.00 98.25 230 ARG A O 1
ATOM 1870 N N . LEU A 1 231 ? 10.284 3.103 -21.932 1.00 97.56 231 LEU A N 1
ATOM 1871 C CA . LEU A 1 231 ? 10.863 2.058 -22.785 1.00 97.56 231 LEU A CA 1
ATOM 1872 C C . LEU A 1 231 ? 10.062 1.835 -24.075 1.00 97.56 231 LEU A C 1
ATOM 1874 O O . LEU A 1 231 ? 10.638 1.488 -25.104 1.00 97.56 231 LEU A O 1
ATOM 1878 N N . ARG A 1 232 ? 8.741 2.053 -24.042 1.00 98.38 232 ARG A N 1
ATOM 1879 C CA . ARG A 1 232 ? 7.920 2.049 -25.252 1.00 98.38 232 ARG A CA 1
ATOM 1880 C C . ARG A 1 232 ? 8.190 3.268 -26.139 1.00 98.38 232 ARG A C 1
ATOM 1882 O O . ARG A 1 232 ? 8.359 3.082 -27.335 1.00 98.38 232 ARG A O 1
ATOM 1889 N N . MET A 1 233 ? 8.244 4.478 -25.583 1.00 98.12 233 MET A N 1
ATOM 1890 C CA . MET A 1 233 ? 8.597 5.681 -26.350 1.00 98.12 233 MET A CA 1
ATOM 1891 C C . MET A 1 233 ? 10.008 5.586 -26.942 1.00 98.12 233 MET A C 1
ATOM 1893 O O . MET A 1 233 ? 10.208 5.978 -28.085 1.00 98.12 233 MET A O 1
ATOM 1897 N N . ASP A 1 234 ? 10.966 5.028 -26.204 1.00 98.12 234 ASP A N 1
ATOM 1898 C CA . ASP A 1 234 ? 12.336 4.807 -26.668 1.00 98.12 234 ASP A CA 1
ATOM 1899 C C . ASP A 1 234 ? 12.375 3.786 -27.821 1.00 98.12 234 ASP A C 1
ATOM 1901 O O . ASP A 1 234 ? 13.041 4.022 -28.825 1.00 98.12 234 ASP A O 1
ATOM 1905 N N . LEU A 1 235 ? 11.590 2.703 -27.743 1.00 98.25 235 LEU A N 1
ATOM 1906 C CA . LEU A 1 235 ? 11.408 1.757 -28.851 1.00 98.25 235 LEU A CA 1
ATOM 1907 C C . LEU A 1 235 ? 10.726 2.407 -30.069 1.00 98.25 235 LEU A C 1
ATOM 1909 O O . LEU A 1 235 ? 11.186 2.233 -31.197 1.00 98.25 235 LEU A O 1
ATOM 1913 N N . ASP A 1 236 ? 9.648 3.165 -29.857 1.00 97.94 236 ASP A N 1
ATOM 1914 C CA . ASP A 1 236 ? 8.937 3.881 -30.923 1.00 97.94 236 ASP A CA 1
ATOM 1915 C C . ASP A 1 236 ? 9.894 4.896 -31.612 1.00 97.94 236 ASP A C 1
ATOM 1917 O O . ASP A 1 236 ? 9.925 4.984 -32.840 1.00 97.94 236 ASP A O 1
ATOM 1921 N N . ASN A 1 237 ? 10.768 5.574 -30.854 1.00 97.62 237 ASN A N 1
ATOM 1922 C CA . ASN A 1 237 ? 11.824 6.455 -31.377 1.00 97.62 237 ASN A CA 1
ATOM 1923 C C . ASN A 1 237 ? 12.901 5.694 -32.179 1.00 97.62 237 ASN A C 1
ATOM 1925 O O . ASN A 1 237 ? 13.219 6.087 -33.301 1.00 97.62 237 ASN A O 1
ATOM 1929 N N . GLU A 1 238 ? 13.459 4.605 -31.641 1.00 96.81 238 GLU A N 1
ATOM 1930 C CA . GLU A 1 238 ? 14.488 3.805 -32.328 1.00 96.81 238 GLU A CA 1
ATOM 1931 C C . GLU A 1 238 ? 13.945 3.154 -33.613 1.00 96.81 238 GLU A C 1
ATOM 1933 O O . GLU A 1 238 ? 14.640 3.109 -34.627 1.00 96.81 238 GLU A O 1
ATOM 1938 N N . THR A 1 239 ? 12.679 2.718 -33.635 1.00 96.75 239 THR A N 1
ATOM 1939 C CA . THR A 1 239 ? 12.055 2.215 -34.876 1.00 96.75 239 THR A CA 1
ATOM 1940 C C . THR A 1 239 ? 11.869 3.313 -35.926 1.00 96.75 239 THR A C 1
ATOM 1942 O O . THR A 1 239 ? 12.065 3.043 -37.113 1.00 96.75 239 THR A O 1
ATOM 1945 N N . ALA A 1 240 ? 11.581 4.556 -35.522 1.00 98.00 240 ALA A N 1
ATOM 1946 C CA . ALA A 1 240 ? 11.554 5.695 -36.437 1.00 98.00 240 ALA A CA 1
ATOM 1947 C C . ALA A 1 240 ? 12.956 6.022 -36.988 1.00 98.00 240 ALA A C 1
ATOM 1949 O O . ALA A 1 240 ? 13.103 6.206 -38.195 1.00 98.00 240 ALA A O 1
ATOM 1950 N N . VAL A 1 241 ? 13.995 6.019 -36.143 1.00 97.94 241 VAL A N 1
ATOM 1951 C CA . VAL A 1 241 ? 15.396 6.229 -36.562 1.00 97.94 241 VAL A CA 1
ATOM 1952 C C . VAL A 1 241 ? 15.883 5.112 -37.494 1.00 97.94 241 VAL A C 1
ATOM 1954 O O . VAL A 1 241 ? 16.540 5.401 -38.497 1.00 97.94 241 VAL A O 1
ATOM 1957 N N . HIS A 1 242 ? 15.525 3.853 -37.220 1.00 98.19 242 HIS A N 1
ATOM 1958 C CA . HIS A 1 242 ? 15.808 2.723 -38.108 1.00 98.19 242 HIS A CA 1
ATOM 1959 C C . HIS A 1 242 ? 15.126 2.894 -39.470 1.00 98.19 242 HIS A C 1
ATOM 1961 O O . HIS A 1 242 ? 15.768 2.703 -40.501 1.00 98.19 242 HIS A O 1
ATOM 1967 N N . LEU A 1 243 ? 13.842 3.268 -39.494 1.00 98.19 243 LEU A N 1
ATOM 1968 C CA . LEU A 1 243 ? 13.104 3.489 -40.739 1.00 98.19 243 LEU A CA 1
ATOM 1969 C C . LEU A 1 243 ? 13.710 4.644 -41.552 1.00 98.19 243 LEU A C 1
ATOM 1971 O O . LEU A 1 243 ? 13.895 4.511 -42.757 1.00 98.19 243 LEU A O 1
ATOM 1975 N N . ASP A 1 244 ? 14.107 5.736 -40.898 1.00 97.81 244 ASP A N 1
ATOM 1976 C CA . ASP A 1 244 ? 14.815 6.857 -41.526 1.00 97.81 244 ASP A CA 1
ATOM 1977 C C . ASP A 1 244 ? 16.172 6.443 -42.122 1.00 97.81 244 ASP A C 1
ATOM 1979 O O . ASP A 1 244 ? 16.539 6.886 -43.213 1.00 97.81 244 ASP A O 1
ATOM 1983 N N . ALA A 1 245 ? 16.924 5.587 -41.425 1.00 97.06 245 ALA A N 1
ATOM 1984 C CA . ALA A 1 245 ? 18.192 5.048 -41.912 1.00 97.06 245 ALA A CA 1
ATOM 1985 C C . ALA A 1 245 ? 17.996 4.073 -43.088 1.00 97.06 245 ALA A C 1
ATOM 1987 O O . ALA A 1 245 ? 18.750 4.129 -44.060 1.00 97.06 245 ALA A O 1
ATOM 1988 N N . GLU A 1 246 ? 16.967 3.224 -43.039 1.00 97.81 246 GLU A N 1
ATOM 1989 C CA . GLU A 1 246 ? 16.597 2.309 -44.122 1.00 97.81 246 GLU A CA 1
ATOM 1990 C C . GLU A 1 246 ? 16.111 3.067 -45.368 1.00 97.81 246 GLU A C 1
ATOM 1992 O O . GLU A 1 246 ? 16.560 2.759 -46.470 1.00 97.81 246 GLU A O 1
ATOM 1997 N N . ASN A 1 247 ? 15.291 4.109 -45.209 1.00 98.00 247 ASN A N 1
ATOM 1998 C CA . ASN A 1 247 ? 14.869 4.977 -46.313 1.00 98.00 247 ASN A CA 1
ATOM 1999 C C . ASN A 1 247 ? 16.086 5.624 -47.003 1.00 98.00 247 ASN A C 1
ATOM 2001 O O . ASN A 1 247 ? 16.207 5.572 -48.224 1.00 98.00 247 ASN A O 1
ATOM 2005 N N . ARG A 1 248 ? 17.041 6.164 -46.228 1.00 97.75 248 ARG A N 1
ATOM 2006 C CA . ARG A 1 248 ? 18.292 6.732 -46.773 1.00 97.75 248 ARG A CA 1
ATOM 2007 C C . ARG A 1 248 ? 19.161 5.676 -47.458 1.00 97.75 248 ARG A C 1
ATOM 2009 O O . ARG A 1 248 ? 19.777 5.981 -48.475 1.00 97.75 248 ARG A O 1
ATOM 2016 N N . ARG A 1 249 ? 19.205 4.445 -46.934 1.00 97.94 249 ARG A N 1
ATOM 2017 C CA . ARG A 1 249 ? 19.883 3.313 -47.586 1.00 97.94 249 ARG A CA 1
ATOM 2018 C C . ARG A 1 249 ? 19.247 3.011 -48.943 1.00 97.94 249 ARG A C 1
ATOM 2020 O O . ARG A 1 249 ? 19.980 2.896 -49.915 1.00 97.94 249 ARG A O 1
ATOM 2027 N N . GLN A 1 250 ? 17.917 2.942 -49.017 1.00 97.88 250 GLN A N 1
ATOM 2028 C CA . GLN A 1 250 ? 17.192 2.702 -50.270 1.00 97.88 250 GLN A CA 1
ATOM 2029 C C . GLN A 1 250 ? 17.486 3.793 -51.309 1.00 97.88 250 GLN A C 1
ATOM 2031 O O . GLN A 1 250 ? 17.855 3.456 -52.428 1.00 97.88 250 GLN A O 1
ATOM 2036 N N . THR A 1 251 ? 17.452 5.078 -50.934 1.00 97.88 251 THR A N 1
ATOM 2037 C CA . THR A 1 251 ? 17.828 6.175 -51.849 1.00 97.88 251 THR A CA 1
ATOM 2038 C C . THR A 1 251 ? 19.275 6.055 -52.346 1.00 97.88 251 THR A C 1
ATOM 2040 O O . THR A 1 251 ? 19.532 6.252 -53.528 1.00 97.88 251 THR A O 1
ATOM 2043 N N . LEU A 1 252 ? 20.226 5.686 -51.480 1.00 97.19 252 LEU A N 1
ATOM 2044 C CA . LEU A 1 252 ? 21.624 5.482 -51.886 1.00 97.19 252 LEU A CA 1
ATOM 2045 C C . LEU A 1 252 ? 21.812 4.243 -52.778 1.00 97.19 252 LEU A C 1
ATOM 2047 O O . LEU A 1 252 ? 22.643 4.269 -53.684 1.00 97.19 252 LEU A O 1
ATOM 2051 N N . ASP A 1 253 ? 21.046 3.172 -52.558 1.00 98.00 253 ASP A N 1
ATOM 2052 C CA . ASP A 1 253 ? 21.043 1.997 -53.435 1.00 98.00 253 ASP A CA 1
ATOM 2053 C C . ASP A 1 253 ? 20.456 2.347 -54.820 1.00 98.00 253 ASP A C 1
ATOM 2055 O O . ASP A 1 253 ? 21.058 1.996 -55.838 1.00 98.00 253 ASP A O 1
ATOM 2059 N N . GLU A 1 254 ? 19.361 3.115 -54.875 1.00 97.38 254 GLU A N 1
ATOM 2060 C CA . GLU A 1 254 ? 18.765 3.653 -56.111 1.00 97.38 254 GLU A CA 1
ATOM 2061 C C . GLU A 1 254 ? 19.733 4.584 -56.865 1.00 97.38 254 GLU A C 1
ATOM 2063 O O . GLU A 1 254 ? 19.909 4.442 -58.078 1.00 97.38 254 GLU A O 1
ATOM 2068 N N . GLU A 1 255 ? 20.426 5.492 -56.166 1.00 97.31 255 GLU A N 1
ATOM 2069 C CA . GLU A 1 255 ? 21.482 6.339 -56.743 1.00 97.31 255 GLU A CA 1
ATOM 2070 C C . GLU A 1 255 ? 22.642 5.499 -57.301 1.00 97.31 255 GLU A C 1
ATOM 2072 O O . GLU A 1 255 ? 23.132 5.764 -58.403 1.00 97.31 255 GLU A O 1
ATOM 2077 N N . LEU A 1 256 ? 23.072 4.454 -56.585 1.00 96.31 256 LEU A N 1
ATOM 2078 C CA . LEU A 1 256 ? 24.124 3.544 -57.044 1.00 96.31 256 LEU A CA 1
ATOM 2079 C C . LEU A 1 256 ? 23.686 2.698 -58.245 1.00 96.31 256 LEU A C 1
ATOM 2081 O O . LEU A 1 256 ? 24.518 2.399 -59.102 1.00 96.31 256 LEU A O 1
ATOM 2085 N N . GLU A 1 257 ? 22.423 2.287 -58.337 1.00 97.31 257 GLU A N 1
ATOM 2086 C CA . GLU A 1 257 ? 21.885 1.607 -59.521 1.00 97.31 257 GLU A CA 1
ATOM 2087 C C . GLU A 1 257 ? 21.758 2.552 -60.717 1.00 97.31 257 GLU A C 1
ATOM 2089 O O . GLU A 1 257 ? 22.218 2.205 -61.809 1.00 97.31 257 GLU A O 1
ATOM 2094 N N . PHE A 1 258 ? 21.264 3.775 -60.514 1.00 97.62 258 PHE A N 1
ATOM 2095 C CA . PHE A 1 258 ? 21.250 4.811 -61.546 1.00 97.62 258 PHE A CA 1
ATOM 2096 C C . PHE A 1 258 ? 22.662 5.117 -62.072 1.00 97.62 258 PHE A C 1
ATOM 2098 O O . PHE A 1 258 ? 22.873 5.153 -63.285 1.00 97.62 258 PHE A O 1
ATOM 2105 N N . LEU A 1 259 ? 23.653 5.263 -61.186 1.00 96.94 259 LEU A N 1
ATOM 2106 C CA . LEU A 1 259 ? 25.045 5.505 -61.576 1.00 96.94 259 LEU A CA 1
ATOM 2107 C C . LEU A 1 259 ? 25.663 4.318 -62.331 1.00 96.94 259 LEU A C 1
ATOM 2109 O O . LEU A 1 259 ? 26.390 4.546 -63.299 1.00 96.94 259 LEU A O 1
ATOM 2113 N N . LYS A 1 260 ? 25.360 3.064 -61.957 1.00 96.88 260 LYS A N 1
ATOM 2114 C CA . LYS A 1 260 ? 25.775 1.878 -62.737 1.00 96.88 260 LYS A CA 1
ATOM 2115 C C . LYS A 1 260 ? 25.165 1.912 -64.139 1.00 96.88 260 LYS A C 1
ATOM 2117 O O . LYS A 1 260 ? 25.898 1.793 -65.114 1.00 96.88 260 LYS A O 1
ATOM 2122 N N . LEU A 1 261 ? 23.853 2.139 -64.250 1.00 97.12 261 LEU A N 1
ATOM 2123 C CA . LEU A 1 261 ? 23.143 2.204 -65.533 1.00 97.12 261 LEU A CA 1
ATOM 2124 C C . LEU A 1 261 ? 23.662 3.339 -66.429 1.00 97.12 261 LEU A C 1
ATOM 2126 O O . LEU A 1 261 ? 23.829 3.136 -67.633 1.00 97.12 261 LEU A O 1
ATOM 2130 N N . LEU A 1 262 ? 23.970 4.501 -65.847 1.00 97.44 262 LEU A N 1
ATOM 2131 C CA . LEU A 1 262 ? 24.585 5.630 -66.545 1.00 97.44 262 LEU A CA 1
ATOM 2132 C C . LEU A 1 262 ? 25.988 5.275 -67.058 1.00 97.44 262 LEU A C 1
ATOM 2134 O O . LEU A 1 262 ? 26.289 5.524 -68.224 1.00 97.44 262 LEU A O 1
ATOM 2138 N N . LYS A 1 263 ? 26.836 4.644 -66.236 1.00 94.94 263 LYS A N 1
ATOM 2139 C CA . LYS A 1 263 ? 28.185 4.230 -66.662 1.00 94.94 263 LYS A CA 1
ATOM 2140 C C . LYS A 1 263 ? 28.163 3.094 -67.680 1.00 94.94 263 LYS A C 1
ATOM 2142 O O . LYS A 1 263 ? 28.942 3.130 -68.627 1.00 94.94 263 LYS A O 1
ATOM 2147 N N . ASP A 1 264 ? 27.222 2.164 -67.577 1.00 96.25 264 ASP A N 1
ATOM 2148 C CA . ASP A 1 264 ? 26.976 1.153 -68.607 1.00 96.25 264 ASP A CA 1
ATOM 2149 C C . ASP A 1 264 ? 26.465 1.763 -69.922 1.00 96.25 264 ASP A C 1
ATOM 2151 O O . ASP A 1 264 ? 26.678 1.173 -70.982 1.00 96.25 264 ASP A O 1
ATOM 2155 N N . ALA A 1 265 ? 25.774 2.908 -69.888 1.00 93.88 265 ALA A N 1
ATOM 2156 C CA . ALA A 1 265 ? 25.376 3.650 -71.084 1.00 93.88 265 ALA A CA 1
ATOM 2157 C C . ALA A 1 265 ? 26.567 4.409 -71.696 1.00 93.88 265 ALA A C 1
ATOM 2159 O O . ALA A 1 265 ? 26.855 4.208 -72.875 1.00 93.88 265 ALA A O 1
ATOM 2160 N N . GLU A 1 266 ? 27.322 5.171 -70.895 1.00 93.88 266 GLU A N 1
ATOM 2161 C CA . GLU A 1 266 ? 28.564 5.840 -71.321 1.00 93.88 266 GLU A CA 1
ATOM 2162 C C . GLU A 1 266 ? 29.558 4.848 -71.951 1.00 93.88 266 GLU A C 1
ATOM 2164 O O . GLU A 1 266 ? 30.114 5.110 -73.016 1.00 93.88 266 GLU A O 1
ATOM 2169 N N . LEU A 1 267 ? 29.751 3.674 -71.338 1.00 92.81 267 LEU A N 1
ATOM 2170 C CA . LEU A 1 267 ? 30.626 2.626 -71.869 1.00 92.81 267 LEU A CA 1
ATOM 2171 C C . LEU A 1 267 ? 30.127 2.070 -73.209 1.00 92.81 267 LEU A C 1
ATOM 2173 O O . LEU A 1 267 ? 30.947 1.822 -74.092 1.00 92.81 267 LEU A O 1
ATOM 2177 N N . LYS A 1 268 ? 28.809 1.916 -73.403 1.00 92.75 268 LYS A N 1
ATOM 2178 C CA . LYS A 1 268 ? 28.230 1.510 -74.699 1.00 92.75 268 LYS A CA 1
ATOM 2179 C C . LYS A 1 268 ? 28.425 2.595 -75.755 1.00 92.75 268 LYS A C 1
ATOM 2181 O O . LYS A 1 268 ? 28.819 2.272 -76.872 1.00 92.75 268 LYS A O 1
ATOM 2186 N N . GLU A 1 269 ? 28.214 3.866 -75.420 1.00 89.94 269 GLU A N 1
ATOM 2187 C CA . GLU A 1 269 ? 28.449 4.982 -76.345 1.00 89.94 269 GLU A CA 1
ATOM 2188 C C . GLU A 1 269 ? 29.924 5.052 -76.764 1.00 89.94 269 GLU A C 1
ATOM 2190 O O . GLU A 1 269 ? 30.221 5.002 -77.961 1.00 89.94 269 GLU A O 1
ATOM 2195 N N . LEU A 1 270 ? 30.854 5.033 -75.803 1.00 86.50 270 LEU A N 1
ATOM 2196 C CA . LEU A 1 270 ? 32.299 4.986 -76.058 1.00 86.50 270 LEU A CA 1
ATOM 2197 C C . LEU A 1 270 ? 32.705 3.754 -76.884 1.00 86.50 270 LEU A C 1
ATOM 2199 O O . LEU A 1 270 ? 33.517 3.869 -77.803 1.00 86.50 270 LEU A O 1
ATOM 2203 N N . GLN A 1 271 ? 32.103 2.590 -76.625 1.00 85.19 271 GLN A N 1
ATOM 2204 C CA . GLN A 1 271 ? 32.320 1.387 -77.429 1.00 85.19 271 GLN A CA 1
ATOM 2205 C C . GLN A 1 271 ? 31.809 1.562 -78.871 1.00 85.19 271 GLN A C 1
ATOM 2207 O O . GLN A 1 271 ? 32.494 1.146 -79.806 1.00 85.19 271 GLN A O 1
ATOM 2212 N N . THR A 1 272 ? 30.657 2.211 -79.094 1.00 83.31 272 THR A N 1
ATOM 2213 C CA . THR A 1 272 ? 30.190 2.508 -80.464 1.00 83.31 272 THR A CA 1
ATOM 2214 C C . THR A 1 272 ? 31.082 3.522 -81.181 1.00 83.31 272 THR A C 1
ATOM 2216 O O . THR A 1 272 ? 31.291 3.376 -82.383 1.00 83.31 272 THR A O 1
ATOM 2219 N N . LEU A 1 273 ? 31.667 4.496 -80.474 1.00 79.44 273 LEU A N 1
ATOM 2220 C CA . LEU A 1 273 ? 32.645 5.428 -81.047 1.00 79.44 273 LEU A CA 1
ATOM 2221 C C . LEU A 1 273 ? 33.932 4.697 -81.462 1.00 79.44 273 LEU A C 1
ATOM 2223 O O . LEU A 1 273 ? 34.342 4.810 -82.616 1.00 79.44 273 LEU A O 1
ATOM 2227 N N . ALA A 1 274 ? 34.485 3.835 -80.603 1.00 72.00 274 ALA A N 1
ATOM 2228 C CA . ALA A 1 274 ? 35.638 2.995 -80.949 1.00 72.00 274 ALA A CA 1
ATOM 2229 C C . ALA A 1 274 ? 35.355 2.034 -82.130 1.00 72.00 274 ALA A C 1
ATOM 2231 O O . ALA A 1 274 ? 36.237 1.764 -82.954 1.00 72.00 274 ALA A O 1
ATOM 2232 N N . TYR A 1 275 ? 34.115 1.547 -82.270 1.00 67.94 275 TYR A N 1
ATOM 2233 C CA . TYR A 1 275 ? 33.692 0.791 -83.456 1.00 67.94 275 TYR A CA 1
ATOM 2234 C C . TYR A 1 275 ? 33.564 1.654 -84.722 1.00 67.94 275 TYR A C 1
ATOM 2236 O O . TYR A 1 275 ? 33.790 1.136 -85.816 1.00 67.94 275 TYR A O 1
ATOM 2244 N N . ARG A 1 276 ? 33.252 2.954 -84.613 1.00 61.09 276 ARG A N 1
ATOM 2245 C CA . ARG A 1 276 ? 33.257 3.885 -85.761 1.00 61.09 276 ARG A CA 1
ATOM 2246 C C . ARG A 1 276 ? 34.682 4.184 -86.226 1.00 61.09 276 ARG A C 1
ATOM 2248 O O . ARG A 1 276 ? 34.949 4.075 -87.422 1.00 61.09 276 ARG A O 1
ATOM 2255 N N . ASP A 1 277 ? 35.607 4.437 -85.301 1.00 59.38 277 ASP A N 1
ATOM 2256 C CA . ASP A 1 277 ? 37.020 4.685 -85.629 1.00 59.38 277 ASP A CA 1
ATOM 2257 C C . ASP A 1 277 ? 37.701 3.485 -86.302 1.00 59.38 277 ASP A C 1
ATOM 2259 O O . ASP A 1 277 ? 38.581 3.649 -87.147 1.00 59.38 277 ASP A O 1
ATOM 2263 N N . THR A 1 278 ? 37.258 2.265 -85.985 1.00 59.53 278 THR A N 1
ATOM 2264 C CA . THR A 1 278 ? 37.785 1.022 -86.572 1.00 59.53 278 THR A CA 1
ATOM 2265 C C . THR A 1 278 ? 37.080 0.576 -87.863 1.00 59.53 278 THR A C 1
ATOM 2267 O O . THR A 1 278 ? 37.385 -0.503 -88.384 1.00 59.53 278 THR A O 1
ATOM 2270 N N . THR A 1 279 ? 36.189 1.389 -88.442 1.00 64.75 279 THR A N 1
ATOM 2271 C CA . THR A 1 279 ? 35.535 1.090 -89.732 1.00 64.75 279 THR A CA 1
ATOM 2272 C C . THR A 1 279 ? 36.520 0.949 -90.904 1.00 64.75 279 THR A C 1
ATOM 2274 O O . THR A 1 279 ? 37.708 1.283 -90.827 1.00 64.75 279 THR A O 1
ATOM 2277 N N . ALA A 1 280 ? 36.029 0.394 -92.016 1.00 62.69 280 ALA A N 1
ATOM 2278 C CA . ALA A 1 280 ? 36.789 0.316 -93.260 1.00 62.69 280 ALA A CA 1
ATOM 2279 C C . ALA A 1 280 ? 36.956 1.697 -93.920 1.00 62.69 280 ALA A C 1
ATOM 2281 O O . ALA A 1 280 ? 38.022 1.970 -94.458 1.00 62.69 280 ALA A O 1
ATOM 2282 N N . GLU A 1 281 ? 35.951 2.577 -93.833 1.00 64.69 281 GLU A N 1
ATOM 2283 C CA . GLU A 1 281 ? 35.990 3.915 -94.441 1.00 64.69 281 GLU A CA 1
ATOM 2284 C C . GLU A 1 281 ? 37.078 4.795 -93.820 1.00 64.69 281 GLU A C 1
ATOM 2286 O O . GLU A 1 281 ? 37.905 5.322 -94.559 1.00 64.69 281 GLU A O 1
ATOM 2291 N N . ASN A 1 282 ? 37.175 4.868 -92.486 1.00 67.00 282 ASN A N 1
ATOM 2292 C CA . ASN A 1 282 ? 38.251 5.616 -91.825 1.00 67.00 282 ASN A CA 1
ATOM 2293 C C . ASN A 1 282 ? 39.640 5.069 -92.211 1.00 67.00 282 ASN A C 1
ATOM 2295 O O . ASN A 1 282 ? 40.570 5.835 -92.452 1.00 67.00 282 ASN A O 1
ATOM 2299 N N . ARG A 1 283 ? 39.797 3.743 -92.341 1.00 68.81 283 ARG A N 1
ATOM 2300 C CA . ARG A 1 283 ? 41.061 3.140 -92.808 1.00 68.81 283 ARG A CA 1
ATOM 2301 C C . ARG A 1 283 ? 41.362 3.431 -94.278 1.00 68.81 283 ARG A C 1
ATOM 2303 O O . ARG A 1 283 ? 42.529 3.584 -94.629 1.00 68.81 283 ARG A O 1
ATOM 2310 N N . GLU A 1 284 ? 40.343 3.535 -95.124 1.00 74.44 284 GLU A N 1
ATOM 2311 C CA . GLU A 1 284 ? 40.493 3.930 -96.525 1.00 74.44 284 GLU A CA 1
ATOM 2312 C C . GLU A 1 284 ? 40.816 5.435 -96.651 1.00 74.44 284 GLU A C 1
ATOM 2314 O O . GLU A 1 284 ? 41.623 5.798 -97.501 1.00 74.44 284 GLU A O 1
ATOM 2319 N N . GLN A 1 285 ? 40.299 6.291 -95.758 1.00 76.19 285 GLN A N 1
ATOM 2320 C CA . GLN A 1 285 ? 40.666 7.715 -95.645 1.00 76.19 285 GLN A CA 1
ATOM 2321 C C . GLN A 1 285 ? 42.139 7.891 -95.241 1.00 76.19 285 GLN A C 1
ATOM 2323 O O . GLN A 1 285 ? 42.905 8.470 -96.009 1.00 76.19 285 GLN A O 1
ATOM 2328 N N . TRP A 1 286 ? 42.582 7.294 -94.125 1.00 75.38 286 TRP A N 1
ATOM 2329 C CA . TRP A 1 286 ? 43.998 7.315 -93.706 1.00 75.38 286 TRP A CA 1
ATOM 2330 C C . TRP A 1 286 ? 44.945 6.788 -94.800 1.00 75.38 286 TRP A C 1
ATOM 2332 O O . TRP A 1 286 ? 46.046 7.303 -95.000 1.00 75.38 286 TRP A O 1
ATOM 2342 N N . LYS A 1 287 ? 44.513 5.769 -95.551 1.00 82.50 287 LYS A N 1
ATOM 2343 C CA . LYS A 1 287 ? 45.234 5.227 -96.711 1.00 82.50 287 LYS A CA 1
ATOM 2344 C C . LYS A 1 287 ? 45.268 6.207 -97.891 1.00 82.50 287 LYS A C 1
ATOM 2346 O O . LYS A 1 287 ? 46.300 6.293 -98.551 1.00 82.50 287 LYS A O 1
ATOM 2351 N N . GLN A 1 288 ? 44.190 6.944 -98.162 1.00 83.75 288 GLN A N 1
ATOM 2352 C CA . GLN A 1 288 ? 44.153 7.984 -99.198 1.00 83.75 288 GLN A CA 1
ATOM 2353 C C . GLN A 1 288 ? 45.055 9.174 -98.849 1.00 83.75 288 GLN A C 1
ATOM 2355 O O . GLN A 1 288 ? 45.818 9.606 -99.712 1.00 83.75 288 GLN A O 1
ATOM 2360 N N . GLU A 1 289 ? 45.042 9.638 -97.598 1.00 83.31 289 GLU A N 1
ATOM 2361 C CA . GLU A 1 289 ? 45.937 10.694 -97.101 1.00 83.31 289 GLU A CA 1
ATOM 2362 C C . GLU A 1 289 ? 47.411 10.264 -97.187 1.00 83.31 289 GLU A C 1
ATOM 2364 O O . GLU A 1 289 ? 48.243 10.983 -97.743 1.00 83.31 289 GLU A O 1
ATOM 2369 N N . MET A 1 290 ? 47.735 9.037 -96.761 1.00 81.94 290 MET A N 1
ATOM 2370 C CA . MET A 1 290 ? 49.088 8.483 -96.889 1.00 81.94 290 MET A CA 1
ATOM 2371 C C . MET A 1 290 ? 49.527 8.343 -98.361 1.00 81.94 290 MET A C 1
ATOM 2373 O O . MET A 1 290 ? 50.679 8.618 -98.697 1.00 81.94 290 MET A O 1
ATOM 2377 N N . LEU A 1 291 ? 48.612 7.962 -99.263 1.00 87.38 291 LEU A N 1
ATOM 2378 C CA . LEU A 1 291 ? 48.848 7.920 -100.715 1.00 87.38 291 LEU A CA 1
ATOM 2379 C C . LEU A 1 291 ? 48.913 9.312 -101.363 1.00 87.38 291 LEU A C 1
ATOM 2381 O O . LEU A 1 291 ? 49.427 9.435 -102.477 1.00 87.38 291 LEU A O 1
ATOM 2385 N N . GLN A 1 292 ? 48.380 10.355 -100.729 1.00 89.00 292 GLN A N 1
ATOM 2386 C CA . GLN A 1 292 ? 48.580 11.739 -101.153 1.00 89.00 292 GLN A CA 1
ATOM 2387 C C . GLN A 1 292 ? 49.978 12.214 -100.744 1.00 89.00 292 GLN A C 1
ATOM 2389 O O . GLN A 1 292 ? 50.747 12.596 -101.623 1.00 89.00 292 GLN A O 1
ATOM 2394 N N . ALA A 1 293 ? 50.356 12.067 -99.471 1.00 86.62 293 ALA A N 1
ATOM 2395 C CA . ALA A 1 293 ? 51.689 12.431 -98.981 1.00 86.62 293 ALA A CA 1
ATOM 2396 C C . ALA A 1 293 ? 52.819 11.717 -99.756 1.00 86.62 293 ALA A C 1
ATOM 2398 O O . ALA A 1 293 ? 53.823 12.333 -100.108 1.00 86.62 293 ALA A O 1
ATOM 2399 N N . LEU A 1 294 ? 52.635 10.436 -100.107 1.00 86.25 294 LEU A N 1
ATOM 2400 C CA . LEU A 1 294 ? 53.568 9.695 -100.968 1.00 86.25 294 LEU A CA 1
ATOM 2401 C C . LEU A 1 294 ? 53.717 10.305 -102.371 1.00 86.25 294 LEU A C 1
ATOM 2403 O O . LEU A 1 294 ? 54.835 10.363 -102.881 1.00 86.25 294 LEU A O 1
ATOM 2407 N N . ARG A 1 295 ? 52.626 10.782 -102.983 1.00 89.31 295 ARG A N 1
ATOM 2408 C CA . ARG A 1 295 ? 52.663 11.444 -104.300 1.00 89.31 295 ARG A CA 1
ATOM 2409 C C . ARG A 1 295 ? 53.263 12.845 -104.228 1.00 89.31 295 ARG A C 1
ATOM 2411 O O . ARG A 1 295 ? 54.011 13.216 -105.120 1.00 89.31 295 ARG A O 1
ATOM 2418 N N . GLU A 1 296 ? 52.996 13.596 -103.165 1.00 89.81 296 GLU A N 1
ATOM 2419 C CA . GLU A 1 296 ? 53.618 14.908 -102.935 1.00 89.81 296 GLU A CA 1
ATOM 2420 C C . GLU A 1 296 ? 55.141 14.780 -102.760 1.00 89.81 296 GLU A C 1
ATOM 2422 O O . GLU A 1 296 ? 55.896 15.547 -103.357 1.00 89.81 296 GLU A O 1
ATOM 2427 N N . ILE A 1 297 ? 55.605 13.750 -102.040 1.00 86.69 297 ILE A N 1
ATOM 2428 C CA . ILE A 1 297 ? 57.033 13.413 -101.936 1.00 86.69 297 ILE A CA 1
ATOM 2429 C C . ILE A 1 297 ? 57.612 13.010 -103.301 1.00 86.69 297 ILE A C 1
ATOM 2431 O O . ILE A 1 297 ? 58.689 13.486 -103.654 1.00 86.69 297 ILE A O 1
ATOM 2435 N N . GLN A 1 298 ? 56.925 12.162 -104.077 1.00 87.62 298 GLN A N 1
ATOM 2436 C CA . GLN A 1 298 ? 57.383 11.761 -105.416 1.00 87.62 298 GLN A CA 1
ATOM 2437 C C . GLN A 1 298 ? 57.515 12.965 -106.357 1.00 87.62 298 GLN A C 1
ATOM 2439 O O . GLN A 1 298 ? 58.595 13.174 -106.906 1.00 87.62 298 GLN A O 1
ATOM 2444 N N . ASN A 1 299 ? 56.483 13.808 -106.449 1.00 90.19 299 ASN A N 1
ATOM 2445 C CA . ASN A 1 299 ? 56.512 15.030 -107.253 1.00 90.19 299 ASN A CA 1
ATOM 2446 C C . ASN A 1 299 ? 57.687 15.939 -106.852 1.00 90.19 299 ASN A C 1
ATOM 2448 O O . ASN A 1 299 ? 58.418 16.399 -107.719 1.00 90.19 299 ASN A O 1
ATOM 2452 N N . ALA A 1 300 ? 57.943 16.130 -105.551 1.00 88.31 300 ALA A N 1
ATOM 2453 C CA . ALA A 1 300 ? 59.066 16.945 -105.079 1.00 88.31 300 ALA A CA 1
ATOM 2454 C C . ALA A 1 300 ? 60.456 16.348 -105.403 1.00 88.31 300 ALA A C 1
ATOM 2456 O O . ALA A 1 300 ? 61.441 17.088 -105.495 1.00 88.31 300 ALA A O 1
ATOM 2457 N N . TYR A 1 301 ? 60.566 15.026 -105.582 1.00 87.88 301 TYR A N 1
ATOM 2458 C CA . TYR A 1 301 ? 61.778 14.392 -106.115 1.00 87.88 301 TYR A CA 1
ATOM 2459 C C . TYR A 1 301 ? 61.888 14.545 -107.637 1.00 87.88 301 TYR A C 1
ATOM 2461 O O . TYR A 1 301 ? 62.992 14.781 -108.129 1.00 87.88 301 TYR A O 1
ATOM 2469 N N . ASP A 1 302 ? 60.779 14.458 -108.370 1.00 89.56 302 ASP A N 1
ATOM 2470 C CA . ASP A 1 302 ? 60.759 14.606 -109.827 1.00 89.56 302 ASP A CA 1
ATOM 2471 C C . ASP A 1 302 ? 60.994 16.061 -110.264 1.00 89.56 302 ASP A C 1
ATOM 2473 O O . ASP A 1 302 ? 61.852 16.292 -111.115 1.00 89.56 302 ASP A O 1
ATOM 2477 N N . ASP A 1 303 ? 60.391 17.049 -109.594 1.00 90.44 303 ASP A N 1
ATOM 2478 C CA . ASP A 1 303 ? 60.710 18.480 -109.743 1.00 90.44 303 ASP A CA 1
AT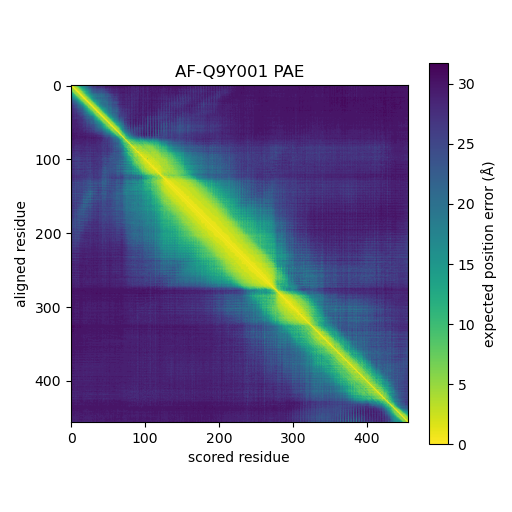OM 2479 C C . ASP A 1 303 ? 62.216 18.728 -109.549 1.00 90.44 303 ASP A C 1
ATOM 2481 O O . ASP A 1 303 ? 62.862 19.443 -110.317 1.00 90.44 303 ASP A O 1
ATOM 2485 N N . LYS A 1 304 ? 62.814 18.096 -108.530 1.00 88.19 304 LYS A N 1
ATOM 2486 C CA . LYS A 1 304 ? 64.250 18.205 -108.251 1.00 88.19 304 LYS A CA 1
ATOM 2487 C C . LYS A 1 304 ? 65.104 17.524 -109.328 1.00 88.19 304 LYS A C 1
ATOM 2489 O O . LYS A 1 304 ? 66.186 18.024 -109.641 1.00 88.19 304 LYS A O 1
ATOM 2494 N N . ASN A 1 305 ? 64.644 16.407 -109.890 1.00 87.38 305 ASN A N 1
ATOM 2495 C CA . ASN A 1 305 ? 65.308 15.742 -111.011 1.00 87.38 305 ASN A CA 1
ATOM 2496 C C . ASN A 1 305 ? 65.249 16.602 -112.279 1.00 87.38 305 ASN A C 1
ATOM 2498 O O . ASN A 1 305 ? 66.275 16.747 -112.941 1.00 87.38 305 ASN A O 1
ATOM 2502 N N . ASP A 1 306 ? 64.109 17.224 -112.584 1.00 88.25 306 ASP A N 1
ATOM 2503 C CA . ASP A 1 306 ? 63.959 18.099 -113.751 1.00 88.25 306 ASP A CA 1
ATOM 2504 C C . ASP A 1 306 ? 64.704 19.432 -113.598 1.00 88.25 306 ASP A C 1
ATOM 2506 O O . ASP A 1 306 ? 65.272 19.912 -114.579 1.00 88.25 306 ASP A O 1
ATOM 2510 N N . VAL A 1 307 ? 64.838 19.977 -112.380 1.00 88.56 307 VAL A N 1
ATOM 2511 C CA . VAL A 1 307 ? 65.781 21.078 -112.100 1.00 88.56 307 VAL A CA 1
ATOM 2512 C C . VAL A 1 307 ? 67.222 20.639 -112.370 1.00 88.56 307 VAL A C 1
ATOM 2514 O O . VAL A 1 307 ? 67.918 21.311 -113.126 1.00 88.56 307 VAL A O 1
ATOM 2517 N N . MET A 1 308 ? 67.669 19.486 -111.852 1.00 83.00 308 MET A N 1
ATOM 2518 C CA . MET A 1 308 ? 69.024 18.981 -112.138 1.00 83.00 308 MET A CA 1
ATOM 2519 C C . MET A 1 308 ? 69.240 18.681 -113.632 1.00 83.00 308 MET A C 1
ATOM 2521 O O . MET A 1 308 ? 70.341 18.880 -114.151 1.00 83.00 308 MET A O 1
ATOM 2525 N N . ARG A 1 309 ? 68.200 18.240 -114.351 1.00 90.31 309 ARG A N 1
ATOM 2526 C CA . ARG A 1 309 ? 68.235 18.040 -115.806 1.00 90.31 309 ARG A CA 1
ATOM 2527 C C . ARG A 1 309 ? 68.357 19.377 -116.539 1.00 90.31 309 ARG A C 1
ATOM 2529 O O . ARG A 1 309 ? 69.206 19.504 -117.417 1.00 90.31 309 ARG A O 1
ATOM 2536 N N . GLY A 1 310 ? 67.579 20.379 -116.130 1.00 87.19 310 GLY A N 1
ATOM 2537 C CA . GLY A 1 310 ? 67.631 21.750 -116.636 1.00 87.19 310 GLY A CA 1
ATOM 2538 C C . GLY A 1 310 ? 68.980 22.428 -116.391 1.00 87.19 310 GLY A C 1
ATOM 2539 O O . GLY A 1 310 ? 69.511 23.059 -117.303 1.00 87.19 310 GLY A O 1
ATOM 2540 N N . ASP A 1 311 ? 69.591 22.230 -115.220 1.00 86.88 311 ASP A N 1
ATOM 2541 C CA . ASP A 1 311 ? 70.943 22.712 -114.913 1.00 86.88 311 ASP A CA 1
ATOM 2542 C C . ASP A 1 311 ? 71.979 22.099 -115.870 1.00 86.88 311 ASP A C 1
ATOM 2544 O O . ASP A 1 311 ? 72.790 22.824 -116.455 1.00 86.88 311 ASP A O 1
ATOM 2548 N N . VAL A 1 312 ? 71.917 20.783 -116.105 1.00 84.56 312 VAL A N 1
ATOM 2549 C CA . VAL A 1 312 ? 72.794 20.072 -117.054 1.00 84.56 312 VAL A CA 1
ATOM 2550 C C . VAL A 1 312 ? 72.557 20.529 -118.501 1.00 84.56 312 VAL A C 1
ATOM 2552 O O . VAL A 1 312 ? 73.518 20.809 -119.225 1.00 84.56 312 VAL A O 1
ATOM 2555 N N . GLU A 1 313 ? 71.300 20.673 -118.926 1.00 86.75 313 GLU A N 1
ATOM 2556 C CA . GLU A 1 313 ? 70.939 21.241 -120.231 1.00 86.75 313 GLU A CA 1
ATOM 2557 C C . GLU A 1 313 ? 71.457 22.686 -120.373 1.00 86.75 313 GLU A C 1
ATOM 2559 O O . GLU A 1 313 ? 71.985 23.051 -121.429 1.00 86.75 313 GLU A O 1
ATOM 2564 N N . SER A 1 314 ? 71.387 23.505 -119.318 1.00 83.81 314 SER A N 1
ATOM 2565 C CA . SER A 1 314 ? 71.898 24.882 -119.311 1.00 83.81 314 SER A CA 1
ATOM 2566 C C . SER A 1 314 ? 73.427 24.930 -119.418 1.00 83.81 314 SER A C 1
ATOM 2568 O O . SER A 1 314 ? 73.959 25.712 -120.207 1.00 83.81 314 SER A O 1
ATOM 2570 N N . TYR A 1 315 ? 74.137 24.037 -118.719 1.00 86.31 315 TYR A N 1
ATOM 2571 C CA . TYR A 1 315 ? 75.593 23.918 -118.767 1.00 86.31 315 TYR A CA 1
ATOM 2572 C C . TYR A 1 315 ? 76.080 23.540 -120.171 1.00 86.31 315 TYR A C 1
ATOM 2574 O O . TYR A 1 315 ? 76.980 24.185 -120.719 1.00 86.31 315 TYR A O 1
ATOM 2582 N N . TYR A 1 316 ? 75.453 22.539 -120.800 1.00 85.00 316 TYR A N 1
ATOM 2583 C CA . TYR A 1 316 ? 75.784 22.163 -122.175 1.00 85.00 316 TYR A CA 1
ATOM 2584 C C . TYR A 1 316 ? 75.415 23.258 -123.184 1.00 85.00 316 TYR A C 1
ATOM 2586 O O . TYR A 1 316 ? 76.188 23.500 -124.115 1.00 85.00 316 TYR A O 1
ATOM 2594 N N . ASN A 1 317 ? 74.302 23.974 -122.991 1.00 85.06 317 ASN A N 1
ATOM 2595 C CA . ASN A 1 317 ? 73.945 25.120 -123.831 1.00 85.06 317 ASN A CA 1
ATOM 2596 C C . ASN A 1 317 ? 74.945 26.277 -123.697 1.00 85.06 317 ASN A C 1
ATOM 2598 O O . ASN A 1 317 ? 75.369 26.817 -124.720 1.00 85.06 317 ASN A O 1
ATOM 2602 N N . LEU A 1 318 ? 75.381 26.607 -122.477 1.00 82.94 318 LEU A N 1
ATOM 2603 C CA . LEU A 1 318 ? 76.417 27.609 -122.217 1.00 82.94 318 LEU A CA 1
ATOM 2604 C C . LEU A 1 318 ? 77.734 27.210 -122.897 1.00 82.94 318 LEU A C 1
ATOM 2606 O O . LEU A 1 318 ? 78.320 28.012 -123.623 1.00 82.94 318 LEU A O 1
ATOM 2610 N N . LYS A 1 319 ? 78.156 25.945 -122.772 1.00 82.69 319 LYS A N 1
ATOM 2611 C CA . LYS A 1 319 ? 79.363 25.442 -123.447 1.00 82.69 319 LYS A CA 1
ATOM 2612 C C . LYS A 1 319 ? 79.234 25.490 -124.975 1.00 82.69 319 LYS A C 1
ATOM 2614 O O . LYS A 1 319 ? 80.158 25.917 -125.666 1.00 82.69 319 LYS A O 1
ATOM 2619 N N . ALA A 1 320 ? 78.070 25.138 -125.518 1.00 79.19 320 ALA A N 1
ATOM 2620 C CA . ALA A 1 320 ? 77.768 25.273 -126.944 1.00 79.19 320 ALA A CA 1
ATOM 2621 C C . ALA A 1 320 ? 77.642 26.742 -127.402 1.00 79.19 320 ALA A C 1
ATOM 2623 O O . ALA A 1 320 ? 77.767 27.024 -128.597 1.00 79.19 320 ALA A O 1
ATOM 2624 N N . GLN A 1 321 ? 77.382 27.686 -126.495 1.00 77.12 321 GLN A N 1
ATOM 2625 C CA . GLN A 1 321 ? 77.423 29.122 -126.766 1.00 77.12 321 GLN A CA 1
ATOM 2626 C C . GLN A 1 321 ? 78.865 29.643 -126.762 1.00 77.12 321 GLN A C 1
ATOM 2628 O O . GLN A 1 321 ? 79.218 30.372 -127.683 1.00 77.12 321 GLN A O 1
ATOM 2633 N N . GLU A 1 322 ? 79.717 29.213 -125.826 1.00 74.19 322 GLU A N 1
ATOM 2634 C CA . GLU A 1 322 ? 81.159 29.515 -125.824 1.00 74.19 322 GLU A CA 1
ATOM 2635 C C . GLU A 1 322 ? 81.857 29.023 -127.101 1.00 74.19 322 GLU A C 1
ATOM 2637 O O . GLU A 1 322 ? 82.623 29.766 -127.714 1.00 74.19 322 GLU A O 1
ATOM 2642 N N . PHE A 1 323 ? 81.556 27.804 -127.566 1.00 70.06 323 PHE A N 1
ATOM 2643 C CA . PHE A 1 323 ? 82.075 27.324 -128.853 1.00 70.06 323 PHE A CA 1
ATOM 2644 C C . PHE A 1 323 ? 81.578 28.177 -130.033 1.00 70.06 323 PHE A C 1
ATOM 2646 O O . PHE A 1 323 ? 82.344 28.448 -130.959 1.00 70.06 323 PHE A O 1
ATOM 2653 N N . ARG A 1 324 ? 80.327 28.661 -129.993 1.00 73.12 324 ARG A N 1
ATOM 2654 C CA . ARG A 1 324 ? 79.779 29.562 -131.022 1.00 73.12 324 ARG A CA 1
ATOM 2655 C C . ARG A 1 324 ? 80.408 30.960 -130.979 1.00 73.12 324 ARG A C 1
ATOM 2657 O O . ARG A 1 324 ? 80.713 31.489 -132.044 1.00 73.12 324 ARG A O 1
ATOM 2664 N N . THR A 1 325 ? 80.653 31.548 -129.807 1.00 70.00 325 THR A N 1
ATOM 2665 C CA . THR A 1 325 ? 81.292 32.875 -129.689 1.00 70.00 325 THR A CA 1
ATOM 2666 C C . THR A 1 325 ? 82.796 32.830 -129.967 1.00 70.00 325 THR A C 1
ATOM 2668 O O . THR A 1 325 ? 83.332 33.753 -130.582 1.00 70.00 325 THR A O 1
ATOM 2671 N N . GLY A 1 326 ? 83.473 31.733 -129.615 1.00 66.50 326 GLY A N 1
ATOM 2672 C CA . GLY A 1 326 ? 84.841 31.456 -130.059 1.00 66.50 326 GLY A CA 1
ATOM 2673 C C . GLY A 1 326 ? 84.933 31.379 -131.586 1.00 66.50 326 GLY A C 1
ATOM 2674 O O . GLY A 1 326 ? 85.765 32.059 -132.189 1.00 66.50 326 GLY A O 1
ATOM 2675 N N . ALA A 1 327 ? 84.021 30.634 -132.220 1.00 62.41 327 ALA A N 1
ATOM 2676 C CA . ALA A 1 327 ? 83.948 30.532 -133.676 1.00 62.41 327 ALA A CA 1
ATOM 2677 C C . ALA A 1 327 ? 83.626 31.875 -134.360 1.00 62.41 327 ALA A C 1
ATOM 2679 O O . ALA A 1 327 ? 84.258 32.200 -135.366 1.00 62.41 327 ALA A O 1
ATOM 2680 N N . THR A 1 328 ? 82.702 32.695 -133.837 1.00 63.91 328 THR A N 1
ATOM 2681 C CA . THR A 1 328 ? 82.423 34.015 -134.438 1.00 63.91 328 THR A CA 1
ATOM 2682 C C . THR A 1 328 ? 83.590 34.984 -134.283 1.00 63.91 328 THR A C 1
ATOM 2684 O O . THR A 1 328 ? 83.898 35.687 -135.246 1.00 63.91 328 THR A O 1
ATOM 2687 N N . LYS A 1 329 ? 84.298 34.988 -133.144 1.00 69.88 329 LYS A N 1
ATOM 2688 C CA . LYS A 1 329 ? 85.523 35.788 -132.972 1.00 69.88 329 LYS A CA 1
ATOM 2689 C C . LYS A 1 329 ? 86.596 35.385 -133.990 1.00 69.88 329 LYS A C 1
ATOM 2691 O O . LYS A 1 329 ? 87.081 36.237 -134.732 1.00 69.88 329 LYS A O 1
ATOM 2696 N N . GLN A 1 330 ? 86.892 34.089 -134.091 1.00 68.31 330 GLN A N 1
ATOM 2697 C CA . GLN A 1 330 ? 87.887 33.562 -135.029 1.00 68.31 330 GLN A CA 1
ATOM 2698 C C . GLN A 1 330 ? 87.488 33.792 -136.503 1.00 68.31 330 GLN A C 1
ATOM 2700 O O . GLN A 1 330 ? 88.352 33.959 -137.367 1.00 68.31 330 GLN A O 1
ATOM 2705 N N . ASN A 1 331 ? 86.184 33.852 -136.802 1.00 72.62 331 ASN A N 1
ATOM 2706 C CA . ASN A 1 331 ? 85.675 34.202 -138.128 1.00 72.62 331 ASN A CA 1
ATOM 2707 C C . ASN A 1 331 ? 85.826 35.706 -138.436 1.00 72.62 331 ASN A C 1
ATOM 2709 O O . ASN A 1 331 ? 86.253 36.051 -139.534 1.00 72.62 331 ASN A O 1
ATOM 2713 N N . MET A 1 332 ? 85.559 36.604 -137.477 1.00 69.31 332 MET A N 1
ATOM 2714 C CA . MET A 1 332 ? 85.790 38.051 -137.650 1.00 69.31 332 MET A CA 1
ATOM 2715 C C . MET A 1 332 ? 87.276 38.375 -137.867 1.00 69.31 332 MET A C 1
ATOM 2717 O O . MET A 1 332 ? 87.611 39.141 -138.770 1.00 69.31 332 MET A O 1
ATOM 2721 N N . GLU A 1 333 ? 88.172 37.730 -137.116 1.00 69.44 333 GLU A N 1
ATOM 2722 C CA . GLU A 1 333 ? 89.624 37.828 -137.324 1.00 69.44 333 GLU A CA 1
ATOM 2723 C C . GLU A 1 333 ? 90.021 37.340 -138.736 1.00 69.44 333 GLU A C 1
ATOM 2725 O O . GLU A 1 333 ? 90.799 37.995 -139.432 1.00 69.44 333 GLU A O 1
ATOM 2730 N N . ASN A 1 334 ? 89.412 36.251 -139.224 1.00 70.62 334 ASN A N 1
ATOM 2731 C CA . ASN A 1 334 ? 89.613 35.759 -140.593 1.00 70.62 334 ASN A CA 1
ATOM 2732 C C . ASN A 1 334 ? 89.078 36.701 -141.687 1.00 70.62 334 ASN A C 1
ATOM 2734 O O . ASN A 1 334 ? 89.656 36.743 -142.775 1.00 70.62 334 ASN A O 1
ATOM 2738 N N . VAL A 1 335 ? 87.983 37.430 -141.445 1.00 73.81 335 VAL A N 1
ATOM 2739 C CA . VAL A 1 335 ? 87.454 38.429 -142.391 1.00 73.81 335 VAL A CA 1
ATOM 2740 C C . VAL A 1 335 ? 88.418 39.611 -142.493 1.00 73.81 335 VAL A C 1
ATOM 2742 O O . VAL A 1 335 ? 88.872 39.918 -143.595 1.00 73.81 335 VAL A O 1
ATOM 2745 N N . HIS A 1 336 ? 88.843 40.176 -141.358 1.00 73.56 336 HIS A N 1
ATOM 2746 C CA . HIS A 1 336 ? 89.781 41.304 -141.326 1.00 73.56 336 HIS A CA 1
ATOM 2747 C C . HIS A 1 336 ? 91.111 40.979 -142.038 1.00 73.56 336 HIS A C 1
ATOM 2749 O O . HIS A 1 336 ? 91.619 41.796 -142.811 1.00 73.56 336 HIS A O 1
ATOM 2755 N N . VAL A 1 337 ? 91.660 39.773 -141.841 1.00 72.38 337 VAL A N 1
ATOM 2756 C CA . VAL A 1 337 ? 92.888 39.327 -142.528 1.00 72.38 337 VAL A CA 1
ATOM 2757 C C . VAL A 1 337 ? 92.673 39.153 -144.040 1.00 72.38 337 VAL A C 1
ATOM 2759 O O . VAL A 1 337 ? 93.569 39.458 -144.831 1.00 72.38 337 VAL A O 1
ATOM 2762 N N . LYS A 1 338 ? 91.488 38.706 -144.480 1.00 75.00 338 LYS A N 1
ATOM 2763 C CA . LYS A 1 338 ? 91.158 38.582 -145.912 1.00 75.00 338 LYS A CA 1
ATOM 2764 C C . LYS A 1 338 ? 90.969 39.937 -146.592 1.00 75.00 338 LYS A C 1
ATOM 2766 O O . LYS A 1 338 ? 91.322 40.064 -147.763 1.00 75.00 338 LYS A O 1
ATOM 2771 N N . GLU A 1 339 ? 90.452 40.939 -145.892 1.00 73.81 339 GLU A N 1
ATOM 2772 C CA . GLU A 1 339 ? 90.245 42.283 -146.447 1.00 73.81 339 GLU A CA 1
ATOM 2773 C C . GLU A 1 339 ? 91.563 43.062 -146.569 1.00 73.81 339 GLU A C 1
ATOM 2775 O O . GLU A 1 339 ? 91.834 43.622 -147.634 1.00 73.81 339 GLU A O 1
ATOM 2780 N N . GLU A 1 340 ? 92.451 42.958 -145.575 1.00 70.62 340 GLU A N 1
ATOM 2781 C CA . GLU A 1 340 ? 93.856 43.389 -145.684 1.00 70.62 340 GLU A CA 1
ATOM 2782 C C . GLU A 1 340 ? 94.565 42.705 -146.870 1.00 70.62 340 GLU A C 1
ATOM 2784 O O . GLU A 1 340 ? 95.158 43.368 -147.728 1.00 70.62 340 GLU A O 1
ATOM 2789 N N . GLN A 1 341 ? 94.432 41.377 -147.001 1.00 68.19 341 GLN A N 1
ATOM 2790 C CA . GLN A 1 341 ? 95.018 40.640 -148.126 1.00 68.19 341 GLN A CA 1
ATOM 2791 C C . GLN A 1 341 ? 94.440 41.085 -149.484 1.00 68.19 341 GLN A C 1
ATOM 2793 O O . GLN A 1 341 ? 95.171 41.141 -150.477 1.00 68.19 341 GLN A O 1
ATOM 2798 N N . LYS A 1 342 ? 93.144 41.410 -149.555 1.00 77.44 342 LYS A N 1
ATOM 2799 C CA . LYS A 1 342 ? 92.483 41.883 -150.782 1.00 77.44 342 LYS A CA 1
ATOM 2800 C C . LYS A 1 342 ? 92.989 43.271 -151.189 1.00 77.44 342 LYS A C 1
ATOM 2802 O O . LYS A 1 342 ? 93.298 43.464 -152.363 1.00 77.44 342 LYS A O 1
ATOM 2807 N N . ARG A 1 343 ? 93.156 44.184 -150.226 1.00 77.75 343 ARG A N 1
ATOM 2808 C CA . ARG A 1 343 ? 93.689 45.545 -150.420 1.00 77.75 343 ARG A CA 1
ATOM 2809 C C . ARG A 1 343 ? 95.118 45.542 -150.973 1.00 77.75 343 ARG A C 1
ATOM 2811 O O . ARG A 1 343 ? 95.403 46.229 -151.956 1.00 77.75 343 ARG A O 1
ATOM 2818 N N . LEU A 1 344 ? 95.992 44.711 -150.401 1.00 72.94 344 LEU A N 1
ATOM 2819 C CA . LEU A 1 344 ? 97.369 44.544 -150.882 1.00 72.94 344 LEU A CA 1
ATOM 2820 C C . LEU A 1 344 ? 97.416 43.913 -152.286 1.00 72.94 344 LEU A C 1
ATOM 2822 O O . LEU A 1 344 ? 98.243 44.302 -153.112 1.00 72.94 344 LEU A O 1
ATOM 2826 N N . ARG A 1 345 ? 96.499 42.985 -152.605 1.00 75.12 345 ARG A N 1
ATOM 2827 C CA . ARG A 1 345 ? 96.380 42.413 -153.960 1.00 75.12 345 ARG A CA 1
ATOM 2828 C C . ARG A 1 345 ? 95.938 43.442 -155.003 1.00 75.12 345 ARG A C 1
ATOM 2830 O O . ARG A 1 345 ? 96.484 43.416 -156.102 1.00 75.12 345 ARG A O 1
ATOM 2837 N N . THR A 1 346 ? 95.007 44.347 -154.688 1.00 74.88 346 THR A N 1
ATOM 2838 C CA . THR A 1 346 ? 94.605 45.412 -155.629 1.00 74.88 346 THR A CA 1
ATOM 2839 C C . THR A 1 346 ? 95.750 46.382 -155.916 1.00 74.88 346 THR A C 1
ATOM 2841 O O . THR A 1 346 ? 96.035 46.636 -157.082 1.00 74.88 346 THR A O 1
ATOM 2844 N N . GLN A 1 347 ? 96.501 46.810 -154.894 1.00 73.62 347 GLN A N 1
ATOM 2845 C CA . GLN A 1 347 ? 97.680 47.673 -155.079 1.00 73.62 347 GLN A CA 1
ATOM 2846 C C . GLN A 1 347 ? 98.779 46.988 -155.917 1.00 73.62 347 GLN A C 1
ATOM 2848 O O . GLN A 1 347 ? 99.383 47.607 -156.792 1.00 73.62 347 GLN A O 1
ATOM 2853 N N . MET A 1 348 ? 98.993 45.682 -155.715 1.00 69.69 348 MET A N 1
ATOM 2854 C CA . MET A 1 348 ? 99.888 44.871 -156.554 1.00 69.69 348 MET A CA 1
ATOM 2855 C C . MET A 1 348 ? 99.386 44.672 -157.994 1.00 69.69 348 MET A C 1
ATOM 2857 O O . MET A 1 348 ? 100.190 44.335 -158.861 1.00 69.69 348 MET A O 1
ATOM 2861 N N . SER A 1 349 ? 98.090 44.858 -158.264 1.00 70.75 349 SER A N 1
ATOM 2862 C CA . SER A 1 349 ? 97.525 44.800 -159.618 1.00 70.75 349 SER A CA 1
ATOM 2863 C C . SER A 1 349 ? 97.738 46.122 -160.355 1.00 70.75 349 SER A C 1
ATOM 2865 O O . SER A 1 349 ? 98.320 46.120 -161.437 1.00 70.75 349 SER A O 1
ATOM 2867 N N . GLU A 1 350 ? 97.382 47.252 -159.734 1.00 74.31 350 GLU A N 1
ATOM 2868 C CA . GLU A 1 350 ? 97.563 48.600 -160.305 1.00 74.31 350 GLU A CA 1
ATOM 2869 C C . GLU A 1 350 ? 99.031 48.881 -160.674 1.00 74.31 350 GLU A C 1
ATOM 2871 O O . GLU A 1 350 ? 99.325 49.453 -161.723 1.00 74.31 350 GLU A O 1
ATOM 2876 N N . MET A 1 351 ? 99.975 48.438 -159.835 1.00 65.25 351 MET A N 1
ATOM 2877 C CA . MET A 1 351 ? 101.412 48.597 -160.093 1.00 65.25 351 MET A CA 1
ATOM 2878 C C . MET A 1 351 ? 101.938 47.705 -161.231 1.00 65.25 351 MET A C 1
ATOM 2880 O O . MET A 1 351 ? 102.963 48.034 -161.822 1.00 65.25 351 MET A O 1
ATOM 2884 N N . ARG A 1 352 ? 101.255 46.599 -161.562 1.00 71.31 352 ARG A N 1
ATOM 2885 C CA . ARG A 1 352 ? 101.594 45.735 -162.711 1.00 71.31 352 ARG A CA 1
ATOM 2886 C C . ARG A 1 352 ? 100.972 46.241 -164.005 1.00 71.31 352 ARG A C 1
ATOM 2888 O O . ARG A 1 352 ? 101.630 46.231 -165.038 1.00 71.31 352 ARG A O 1
ATOM 2895 N N . GLU A 1 353 ? 99.737 46.721 -163.936 1.00 70.94 353 GLU A N 1
ATOM 2896 C CA . GLU A 1 353 ? 99.029 47.321 -165.068 1.00 70.94 353 GLU A CA 1
ATOM 2897 C C . GLU A 1 353 ? 99.770 48.568 -165.578 1.00 70.94 353 GLU A C 1
ATOM 2899 O O . GLU A 1 353 ? 100.042 48.680 -166.770 1.00 70.94 353 GLU A O 1
ATOM 2904 N N . ARG A 1 354 ? 100.251 49.426 -164.665 1.00 71.94 354 ARG A N 1
ATOM 2905 C CA . ARG A 1 354 ? 101.132 50.563 -164.997 1.00 71.94 354 ARG A CA 1
ATOM 2906 C C . ARG A 1 354 ? 102.493 50.167 -165.579 1.00 71.94 354 ARG A C 1
ATOM 2908 O O . ARG A 1 354 ? 103.096 50.990 -166.259 1.00 71.94 354 ARG A O 1
ATOM 2915 N N . LEU A 1 355 ? 102.988 48.956 -165.311 1.00 67.62 355 LEU A N 1
ATOM 2916 C CA . LEU A 1 355 ? 104.235 48.460 -165.904 1.00 67.62 355 LEU A CA 1
ATOM 2917 C C . LEU A 1 355 ? 103.996 48.059 -167.366 1.00 67.62 355 LEU A C 1
ATOM 2919 O O . LEU A 1 355 ? 104.644 48.591 -168.266 1.00 67.62 355 LEU A O 1
ATOM 2923 N N . LEU A 1 356 ? 102.983 47.216 -167.594 1.00 74.19 356 LEU A N 1
ATOM 2924 C CA . LEU A 1 356 ? 102.556 46.773 -168.925 1.00 74.19 356 LEU A CA 1
ATOM 2925 C C . LEU A 1 356 ? 102.193 47.953 -169.834 1.00 74.19 356 LEU A C 1
ATOM 2927 O O . LEU A 1 356 ? 102.536 47.954 -171.012 1.00 74.19 356 LEU A O 1
ATOM 2931 N N . ASP A 1 357 ? 101.546 48.984 -169.289 1.00 71.50 357 ASP A N 1
ATOM 2932 C CA . ASP A 1 357 ? 101.152 50.174 -170.045 1.00 71.50 357 ASP A CA 1
ATOM 2933 C C . ASP A 1 357 ? 102.353 51.066 -170.445 1.00 71.50 357 ASP A C 1
ATOM 2935 O O . ASP A 1 357 ? 102.247 51.876 -171.366 1.00 71.50 357 ASP A O 1
ATOM 2939 N N . VAL A 1 358 ? 103.525 50.906 -169.817 1.00 69.88 358 VAL A N 1
ATOM 2940 C CA . VAL A 1 358 ? 104.789 51.546 -170.241 1.00 69.88 358 VAL A CA 1
ATOM 2941 C C . VAL A 1 358 ? 105.556 50.651 -171.220 1.00 69.88 358 VAL A C 1
ATOM 2943 O O . VAL A 1 358 ? 106.016 51.133 -172.256 1.00 69.88 358 VAL A O 1
ATOM 2946 N N . GLU A 1 359 ? 105.627 49.345 -170.954 1.00 65.62 359 GLU A N 1
ATOM 2947 C CA . GLU A 1 359 ? 106.249 48.347 -171.841 1.00 65.62 359 GLU A CA 1
ATOM 2948 C C . GLU A 1 359 ? 105.555 48.293 -173.215 1.00 65.62 359 GLU A C 1
ATOM 2950 O O . GLU A 1 359 ? 106.218 48.254 -174.255 1.00 65.62 359 GLU A O 1
ATOM 2955 N N . ALA A 1 360 ? 104.221 48.393 -173.246 1.00 68.88 360 ALA A N 1
ATOM 2956 C CA . ALA A 1 360 ? 103.440 48.470 -174.477 1.00 68.88 360 ALA A CA 1
ATOM 2957 C C . ALA A 1 360 ? 103.829 49.689 -175.329 1.00 68.88 360 ALA A C 1
ATOM 2959 O O . ALA A 1 360 ? 104.061 49.538 -176.531 1.00 68.88 360 ALA A O 1
ATOM 2960 N N . LYS A 1 361 ? 103.969 50.871 -174.708 1.00 70.38 361 LYS A N 1
ATOM 2961 C CA . LYS A 1 361 ? 104.372 52.116 -175.387 1.00 70.38 361 LYS A CA 1
ATOM 2962 C C . LYS A 1 361 ? 105.807 52.038 -175.918 1.00 70.38 361 LYS A C 1
ATOM 2964 O O . LYS A 1 361 ? 106.049 52.476 -177.038 1.00 70.38 361 LYS A O 1
ATOM 2969 N N . PHE A 1 362 ? 106.726 51.413 -175.177 1.00 60.59 362 PHE A N 1
ATOM 2970 C CA . PHE A 1 362 ? 108.087 51.152 -175.661 1.00 60.59 362 PHE A CA 1
ATOM 2971 C C . PHE A 1 362 ? 108.068 50.233 -176.895 1.00 60.59 362 PHE A C 1
ATOM 2973 O O . PHE A 1 362 ? 108.643 50.562 -177.930 1.00 60.59 362 PHE A O 1
ATOM 2980 N N . SER A 1 363 ? 107.296 49.140 -176.840 1.00 68.06 363 SER A N 1
ATOM 2981 C CA . SER A 1 363 ? 107.159 48.210 -177.969 1.00 68.06 363 SER A CA 1
ATOM 2982 C C . SER A 1 363 ? 106.499 48.829 -179.210 1.00 68.06 363 SER A C 1
ATOM 2984 O O . SER A 1 363 ? 106.671 48.314 -180.312 1.00 68.06 363 SER A O 1
ATOM 2986 N N . ALA A 1 364 ? 105.699 49.889 -179.058 1.00 69.12 364 ALA A N 1
ATOM 2987 C CA . ALA A 1 364 ? 105.093 50.595 -180.185 1.00 69.12 364 ALA A CA 1
ATOM 2988 C C . ALA A 1 364 ? 106.146 51.417 -180.946 1.00 69.12 364 ALA A C 1
ATOM 2990 O O . ALA A 1 364 ? 106.250 51.281 -182.163 1.00 69.12 364 ALA A O 1
ATOM 2991 N N . ALA A 1 365 ? 106.981 52.170 -180.222 1.00 65.88 365 ALA A N 1
ATOM 2992 C CA . ALA A 1 365 ? 108.051 52.978 -180.807 1.00 65.88 365 ALA A CA 1
ATOM 2993 C C . ALA A 1 365 ? 109.098 52.132 -181.561 1.00 65.88 365 ALA A C 1
ATOM 2995 O O . ALA A 1 365 ? 109.531 52.521 -182.644 1.00 65.88 365 ALA A O 1
ATOM 2996 N N . ASP A 1 366 ? 109.458 50.949 -181.045 1.00 65.19 366 ASP A N 1
ATOM 2997 C CA . ASP A 1 366 ? 110.367 50.030 -181.753 1.00 65.19 366 ASP A CA 1
ATOM 2998 C C . ASP A 1 366 ? 109.770 49.509 -183.078 1.00 65.19 366 ASP A C 1
ATOM 3000 O O . ASP A 1 366 ? 110.504 49.324 -184.049 1.00 65.19 366 ASP A O 1
ATOM 3004 N N . ARG A 1 367 ? 108.443 49.307 -183.163 1.00 67.44 367 ARG A N 1
ATOM 3005 C CA . ARG A 1 367 ? 107.785 48.847 -184.405 1.00 67.44 367 ARG A CA 1
ATOM 3006 C C . ARG A 1 367 ? 107.794 49.918 -185.493 1.00 67.44 367 ARG A C 1
ATOM 3008 O O . ARG A 1 367 ? 108.155 49.602 -186.622 1.00 67.44 367 ARG A O 1
ATOM 3015 N N . GLU A 1 368 ? 107.482 51.171 -185.154 1.00 70.31 368 GLU A N 1
ATOM 3016 C CA . GLU A 1 368 ? 107.566 52.296 -186.104 1.00 70.31 368 GLU A CA 1
ATOM 3017 C C . GLU A 1 368 ? 108.994 52.449 -186.670 1.00 70.31 368 GLU A C 1
ATOM 3019 O O . GLU A 1 368 ? 109.185 52.730 -187.856 1.00 70.31 368 GLU A O 1
ATOM 3024 N N . LEU A 1 369 ? 110.012 52.199 -185.838 1.00 58.94 369 LEU A N 1
ATOM 3025 C CA . LEU A 1 369 ? 111.425 52.279 -186.218 1.00 58.94 369 LEU A CA 1
ATOM 3026 C C . LEU A 1 369 ? 111.832 51.154 -187.195 1.00 58.94 369 LEU A C 1
ATOM 3028 O O . LEU A 1 369 ? 112.611 51.395 -188.121 1.00 58.94 369 LEU A O 1
ATOM 3032 N N . ASP A 1 370 ? 111.285 49.947 -187.038 1.00 65.50 370 ASP A N 1
ATOM 3033 C CA . ASP A 1 370 ? 111.546 48.798 -187.919 1.00 65.50 370 ASP A CA 1
ATOM 3034 C C . ASP A 1 370 ? 110.710 48.804 -189.217 1.00 65.50 370 ASP A C 1
ATOM 3036 O O . ASP A 1 370 ? 111.162 48.288 -190.247 1.00 65.50 370 ASP A O 1
ATOM 3040 N N . GLU A 1 371 ? 109.523 49.414 -189.217 1.00 70.19 371 GLU A N 1
ATOM 3041 C CA . GLU A 1 371 ? 108.721 49.629 -190.432 1.00 70.19 371 GLU A CA 1
ATOM 3042 C C . GLU A 1 371 ? 109.389 50.656 -191.360 1.00 70.19 371 GLU A C 1
ATOM 3044 O O . GLU A 1 371 ? 109.609 50.365 -192.540 1.00 70.19 371 GLU A O 1
ATOM 3049 N N . LEU A 1 372 ? 109.854 51.790 -190.816 1.00 67.19 372 LEU A N 1
ATOM 3050 C CA . LEU A 1 372 ? 110.630 52.795 -191.563 1.00 67.19 372 LEU A CA 1
ATOM 3051 C C . LEU A 1 372 ? 111.961 52.253 -192.121 1.00 67.19 372 LEU A C 1
ATOM 3053 O O . LEU A 1 372 ? 112.489 52.786 -193.100 1.00 67.19 372 LEU A O 1
ATOM 3057 N N . ARG A 1 373 ? 112.512 51.183 -191.532 1.00 67.31 373 ARG A N 1
ATOM 3058 C CA . ARG A 1 373 ? 113.683 50.471 -192.076 1.00 67.31 373 ARG A CA 1
ATOM 3059 C C . ARG A 1 373 ? 113.314 49.591 -193.268 1.00 67.31 373 ARG A C 1
ATOM 3061 O O . ARG A 1 373 ? 113.980 49.681 -194.299 1.00 67.31 373 ARG A O 1
ATOM 3068 N N . ARG A 1 374 ? 112.244 48.793 -193.165 1.00 67.31 374 ARG A N 1
ATOM 3069 C CA . ARG A 1 374 ? 111.761 47.948 -194.277 1.00 67.31 374 ARG A CA 1
ATOM 3070 C C . ARG A 1 374 ? 111.376 48.773 -195.501 1.00 67.31 374 ARG A C 1
ATOM 3072 O O . ARG A 1 374 ? 111.815 48.452 -196.603 1.00 67.31 374 ARG A O 1
ATOM 3079 N N . GLU A 1 375 ? 110.641 49.867 -195.303 1.00 71.44 375 GLU A N 1
ATOM 3080 C CA . GLU A 1 375 ? 110.172 50.726 -196.400 1.00 71.44 375 GLU A CA 1
ATOM 3081 C C . GLU A 1 375 ? 111.328 51.402 -197.172 1.00 71.44 375 GLU A C 1
ATOM 3083 O O . GLU A 1 375 ? 111.168 51.800 -198.329 1.00 71.44 375 GLU A O 1
ATOM 3088 N N . ARG A 1 376 ? 112.511 51.511 -196.548 1.00 56.03 376 ARG A N 1
ATOM 3089 C CA . ARG A 1 376 ? 113.747 51.978 -197.188 1.00 56.03 376 ARG A CA 1
ATOM 3090 C C . ARG A 1 376 ? 114.398 50.876 -198.027 1.00 56.03 376 ARG A C 1
ATOM 3092 O O . ARG A 1 376 ? 114.692 51.108 -199.196 1.00 56.03 376 ARG A O 1
ATOM 3099 N N . GLU A 1 377 ? 1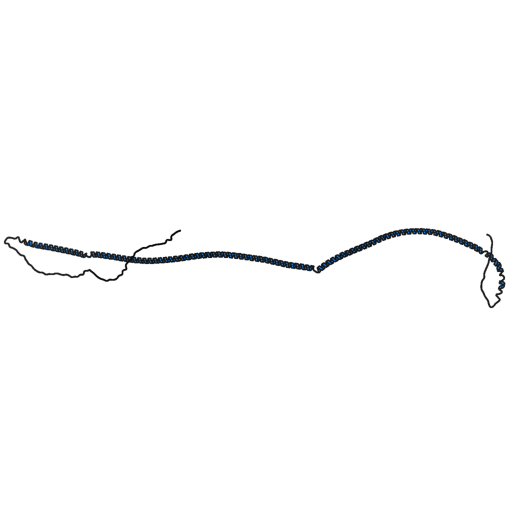14.561 49.673 -197.471 1.00 65.50 377 GLU A N 1
ATOM 3100 C CA . GLU A 1 377 ? 115.173 48.555 -198.204 1.00 65.50 377 GLU A CA 1
ATOM 3101 C C . GLU A 1 377 ? 114.350 48.087 -199.418 1.00 65.50 377 GLU A C 1
ATOM 3103 O O . GLU A 1 377 ? 114.923 47.619 -200.402 1.00 65.50 377 GLU A O 1
ATOM 3108 N N . GLU A 1 378 ? 113.016 48.166 -199.375 1.00 68.25 378 GLU A N 1
ATOM 3109 C CA . GLU A 1 378 ? 112.188 47.794 -200.533 1.00 68.25 378 GLU A CA 1
ATOM 3110 C C . GLU A 1 378 ? 112.389 48.753 -201.713 1.00 68.25 378 GLU A C 1
ATOM 3112 O O . GLU A 1 378 ? 112.523 48.296 -202.849 1.00 68.25 378 GLU A O 1
ATOM 3117 N N . LYS A 1 379 ? 112.510 50.062 -201.450 1.00 67.38 379 LYS A N 1
ATOM 3118 C CA . LYS A 1 379 ? 112.789 51.078 -202.481 1.00 67.38 379 LYS A CA 1
ATOM 3119 C C . LYS A 1 379 ? 114.183 50.905 -203.089 1.00 67.38 379 LYS A C 1
ATOM 3121 O O . LYS A 1 379 ? 114.340 51.067 -204.299 1.00 67.38 379 LYS A O 1
ATOM 3126 N N . ASP A 1 380 ? 115.173 50.508 -202.290 1.00 63.03 380 ASP A N 1
ATOM 3127 C CA . ASP A 1 380 ? 116.517 50.196 -202.790 1.00 63.03 380 ASP A CA 1
ATOM 3128 C C . ASP A 1 380 ? 116.496 48.951 -203.711 1.00 63.03 380 ASP A C 1
ATOM 3130 O O . ASP A 1 380 ? 116.971 49.022 -204.849 1.00 63.03 380 ASP A O 1
ATOM 3134 N N . ARG A 1 381 ? 115.827 47.856 -203.308 1.00 68.31 381 ARG A N 1
ATOM 3135 C CA . ARG A 1 381 ? 115.661 46.639 -204.143 1.00 68.31 381 ARG A CA 1
ATOM 3136 C C . ARG A 1 381 ? 114.875 46.880 -205.437 1.00 68.31 381 ARG A C 1
ATOM 3138 O O . ARG A 1 381 ? 115.145 46.236 -206.454 1.00 68.31 381 ARG A O 1
ATOM 3145 N N . GLU A 1 382 ? 113.886 47.774 -205.421 1.00 72.56 382 GLU A N 1
ATOM 3146 C CA . GLU A 1 382 ? 113.109 48.117 -206.618 1.00 72.56 382 GLU A CA 1
ATOM 3147 C C . GLU A 1 382 ? 113.966 48.861 -207.660 1.00 72.56 382 GLU A C 1
ATOM 3149 O O . GLU A 1 382 ? 113.814 48.644 -208.866 1.00 72.56 382 GLU A O 1
ATOM 3154 N N . ASN A 1 383 ? 114.902 49.702 -207.207 1.00 60.31 383 ASN A N 1
ATOM 3155 C CA . ASN A 1 383 ? 115.841 50.412 -208.077 1.00 60.31 383 ASN A CA 1
ATOM 3156 C C . ASN A 1 383 ? 116.909 49.477 -208.671 1.00 60.31 383 ASN A C 1
ATOM 3158 O O . ASN A 1 383 ? 117.221 49.589 -209.862 1.00 60.31 383 ASN A O 1
ATOM 3162 N N . GLU A 1 384 ? 117.428 48.518 -207.897 1.00 65.69 384 GLU A N 1
ATOM 3163 C CA . GLU A 1 384 ? 118.378 47.517 -208.410 1.00 65.69 384 GLU A CA 1
ATOM 3164 C C . GLU A 1 384 ? 117.783 46.710 -209.577 1.00 65.69 384 GLU A C 1
ATOM 3166 O O . GLU A 1 384 ? 118.420 46.598 -210.628 1.00 65.69 384 GLU A O 1
ATOM 3171 N N . LYS A 1 385 ? 116.530 46.241 -209.456 1.00 69.88 385 LYS A N 1
ATOM 3172 C CA . LYS A 1 385 ? 115.827 45.532 -210.546 1.00 69.88 385 LYS A CA 1
ATOM 3173 C C . LYS A 1 385 ? 115.734 46.356 -211.831 1.00 69.88 385 LYS A C 1
ATOM 3175 O O . LYS A 1 385 ? 116.184 45.896 -212.877 1.00 69.88 385 LYS A O 1
ATOM 3180 N N . LYS A 1 386 ? 115.251 47.601 -211.738 1.00 68.12 386 LYS A N 1
ATOM 3181 C CA . LYS A 1 386 ? 115.135 48.526 -212.886 1.00 68.12 386 LYS A CA 1
ATOM 3182 C C . LYS A 1 386 ? 116.483 48.775 -213.577 1.00 68.12 386 LYS A C 1
ATOM 3184 O O . LYS A 1 386 ? 116.529 49.034 -214.779 1.00 68.12 386 LYS A O 1
ATOM 3189 N N . THR A 1 387 ? 117.585 48.688 -212.830 1.00 65.06 387 THR A N 1
ATOM 3190 C CA . THR A 1 387 ? 118.945 48.817 -213.373 1.00 65.06 387 THR A CA 1
ATOM 3191 C C . THR A 1 387 ? 119.397 47.535 -214.088 1.00 65.06 387 THR A C 1
ATOM 3193 O O . THR A 1 387 ? 120.073 47.613 -215.113 1.00 65.06 387 THR A O 1
ATOM 3196 N N . GLY A 1 388 ? 118.989 46.358 -213.603 1.00 68.75 388 GLY A N 1
ATOM 3197 C CA . GLY A 1 388 ? 119.203 45.071 -214.276 1.00 68.75 388 GLY A CA 1
ATOM 3198 C C . GLY A 1 388 ? 118.448 44.958 -215.605 1.00 68.75 388 GLY A C 1
ATOM 3199 O O . GLY A 1 388 ? 119.066 44.693 -216.639 1.00 68.75 388 GLY A O 1
ATOM 3200 N N . ASP A 1 389 ? 117.143 45.241 -215.596 1.00 71.31 389 ASP A N 1
ATOM 3201 C CA . ASP A 1 389 ? 116.253 45.087 -216.759 1.00 71.31 389 ASP A CA 1
ATOM 3202 C C . ASP A 1 389 ? 116.710 45.923 -217.972 1.00 71.31 389 ASP A C 1
ATOM 3204 O O . ASP A 1 389 ? 116.635 45.476 -219.119 1.00 71.31 389 ASP A O 1
ATOM 3208 N N . ASN A 1 390 ? 117.226 47.134 -217.730 1.00 61.56 390 ASN A N 1
ATOM 3209 C CA . ASN A 1 390 ? 117.755 48.012 -218.779 1.00 61.56 390 ASN A CA 1
ATOM 3210 C C . ASN A 1 390 ? 119.083 47.500 -219.367 1.00 61.56 390 ASN A C 1
ATOM 3212 O O . ASN A 1 390 ? 119.303 47.608 -220.574 1.00 61.56 390 ASN A O 1
ATOM 3216 N N . ASN A 1 391 ? 119.960 46.910 -218.548 1.00 61.62 391 ASN A N 1
ATOM 3217 C CA . ASN A 1 391 ? 121.219 46.335 -219.030 1.00 61.62 391 ASN A CA 1
ATOM 3218 C C . ASN A 1 391 ? 120.980 45.074 -219.879 1.00 61.62 391 ASN A C 1
ATOM 3220 O O . ASN A 1 391 ? 121.667 44.868 -220.881 1.00 61.62 391 ASN A O 1
ATOM 3224 N N . GLU A 1 392 ? 119.976 44.259 -219.538 1.00 69.19 392 GLU A N 1
ATOM 3225 C CA . GLU A 1 392 ? 119.626 43.072 -220.327 1.00 69.19 392 GLU A CA 1
ATOM 3226 C C . GLU A 1 392 ? 119.064 43.438 -221.718 1.00 69.19 392 GLU A C 1
ATOM 3228 O O . GLU A 1 392 ? 119.347 42.753 -222.704 1.00 69.19 392 GLU A O 1
ATOM 3233 N N . GLN A 1 393 ? 118.336 44.556 -221.834 1.00 66.94 393 GLN A N 1
ATOM 3234 C CA . GLN A 1 393 ? 117.858 45.082 -223.122 1.00 66.94 393 GLN A CA 1
ATOM 3235 C C . GLN A 1 393 ? 119.007 45.542 -224.033 1.00 66.94 393 GLN A C 1
ATOM 3237 O O . GLN A 1 393 ? 119.001 45.231 -225.226 1.00 66.94 393 GLN A O 1
ATOM 3242 N N . VAL A 1 394 ? 120.020 46.223 -223.484 1.00 64.75 394 VAL A N 1
ATOM 3243 C CA . VAL A 1 394 ? 121.222 46.620 -224.245 1.00 64.75 394 VAL A CA 1
ATOM 3244 C C . VAL A 1 394 ? 121.961 45.390 -224.780 1.00 64.75 394 VAL A C 1
ATOM 3246 O O . VAL A 1 394 ? 122.385 45.383 -225.936 1.00 64.75 394 VAL A O 1
ATOM 3249 N N . LEU A 1 395 ? 122.070 44.332 -223.972 1.00 68.88 395 LEU A N 1
ATOM 3250 C CA . LEU A 1 395 ? 122.768 43.102 -224.350 1.0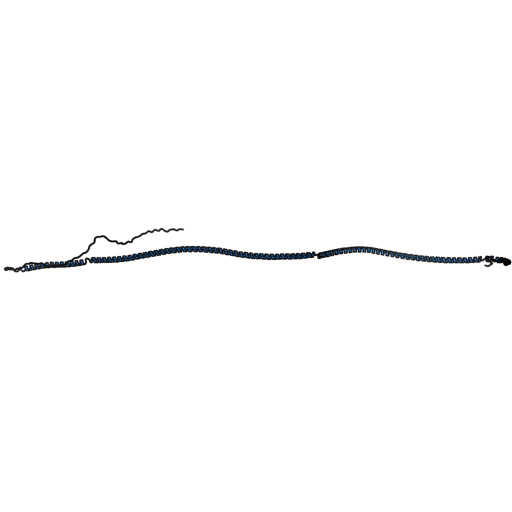0 68.88 395 LEU A CA 1
ATOM 3251 C C . LEU A 1 395 ? 121.984 42.293 -225.404 1.00 68.88 395 LEU A C 1
ATOM 3253 O O . LEU A 1 395 ? 122.589 41.744 -226.320 1.00 68.88 395 LEU A O 1
ATOM 3257 N N . LYS A 1 396 ? 120.643 42.300 -225.356 1.00 72.94 396 LYS A N 1
ATOM 3258 C CA . LYS A 1 396 ? 119.781 41.720 -226.407 1.00 72.94 396 LYS A CA 1
ATOM 3259 C C . LYS A 1 396 ? 119.936 42.431 -227.752 1.00 72.94 396 LYS A C 1
ATOM 3261 O O . LYS A 1 396 ? 120.177 41.765 -228.751 1.00 72.94 396 LYS A O 1
ATOM 3266 N N . LEU A 1 397 ? 119.912 43.765 -227.784 1.00 65.19 397 LEU A N 1
ATOM 3267 C CA . LEU A 1 397 ? 120.133 44.528 -229.024 1.00 65.19 397 LEU A CA 1
ATOM 3268 C C . LEU A 1 397 ? 121.555 44.332 -229.594 1.00 65.19 397 LEU A C 1
ATOM 3270 O O . LEU A 1 397 ? 121.753 44.394 -230.807 1.00 65.19 397 LEU A O 1
ATOM 3274 N N . GLN A 1 398 ? 122.536 44.032 -228.736 1.00 61.69 398 GLN A N 1
ATOM 3275 C CA . GLN A 1 398 ? 123.888 43.616 -229.134 1.00 61.69 398 GLN A CA 1
ATOM 3276 C C . GLN A 1 398 ? 124.009 42.127 -229.512 1.00 61.69 398 GLN A C 1
ATOM 3278 O O . GLN A 1 398 ? 125.063 41.746 -230.012 1.00 61.69 398 GLN A O 1
ATOM 3283 N N . LEU A 1 399 ? 122.958 41.312 -229.327 1.00 65.81 399 LEU A N 1
ATOM 3284 C CA . LEU A 1 399 ? 122.855 39.897 -229.735 1.00 65.81 399 LEU A CA 1
ATOM 3285 C C . LEU A 1 399 ? 121.843 39.631 -230.873 1.00 65.81 399 LEU A C 1
ATOM 3287 O O . LEU A 1 399 ? 121.804 38.526 -231.410 1.00 65.81 399 LEU A O 1
ATOM 3291 N N . GLU A 1 400 ? 121.068 40.631 -231.301 1.00 66.00 400 GLU A N 1
ATOM 3292 C CA . GLU A 1 400 ? 120.319 40.590 -232.572 1.00 66.00 400 GLU A CA 1
ATOM 3293 C C . GLU A 1 400 ? 121.230 40.944 -233.770 1.00 66.00 400 GLU A C 1
ATOM 3295 O O . GLU A 1 400 ? 121.156 40.304 -234.818 1.00 66.00 400 GLU A O 1
ATOM 3300 N N . MET A 1 401 ? 122.197 41.841 -233.530 1.00 55.69 401 MET A N 1
ATOM 3301 C CA . MET A 1 401 ? 123.617 41.727 -233.917 1.00 55.69 401 MET A CA 1
ATOM 3302 C C . MET A 1 401 ? 124.015 41.393 -235.370 1.00 55.69 401 MET A C 1
ATOM 3304 O O . MET A 1 401 ? 123.261 41.384 -236.336 1.00 55.69 401 MET A O 1
ATOM 3308 N N . GLU A 1 402 ? 125.295 41.054 -235.468 1.00 56.56 402 GLU A N 1
ATOM 3309 C CA . GLU A 1 402 ? 125.985 40.233 -236.456 1.00 56.56 402 GLU A CA 1
ATOM 3310 C C . GLU A 1 402 ? 125.221 39.006 -237.010 1.00 56.56 402 GLU A C 1
ATOM 3312 O O . GLU A 1 402 ? 125.614 38.517 -238.062 1.00 56.56 402 GLU A O 1
ATOM 3317 N N . ALA A 1 403 ? 124.123 38.513 -236.419 1.00 63.41 403 ALA A N 1
ATOM 3318 C CA . ALA A 1 403 ? 123.238 37.532 -237.063 1.00 63.41 403 ALA A CA 1
ATOM 3319 C C . ALA A 1 403 ? 122.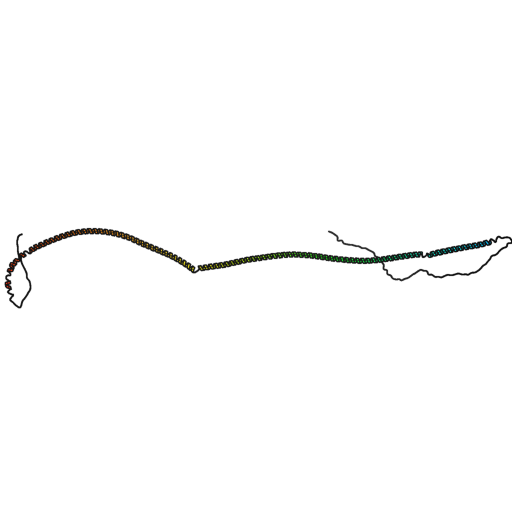556 38.197 -238.269 1.00 63.41 403 ALA A C 1
ATOM 3321 O O . ALA A 1 403 ? 122.700 37.769 -239.420 1.00 63.41 403 ALA A O 1
ATOM 3322 N N . GLY A 1 404 ? 121.998 39.381 -238.016 1.00 60.78 404 GLY A N 1
ATOM 3323 C CA . GLY A 1 404 ? 121.716 40.410 -239.003 1.00 60.78 404 GLY A CA 1
ATOM 3324 C C . GLY A 1 404 ? 122.953 40.990 -239.706 1.00 60.78 404 GLY A C 1
ATOM 3325 O O . GLY A 1 404 ? 122.860 42.097 -240.204 1.00 60.78 404 GLY A O 1
ATOM 3326 N N . LEU A 1 405 ? 124.089 40.290 -239.836 1.00 58.88 405 LEU A N 1
ATOM 3327 C CA . LEU A 1 405 ? 125.132 40.586 -240.839 1.00 58.88 405 LEU A CA 1
ATOM 3328 C C . LEU A 1 405 ? 125.647 39.331 -241.547 1.00 58.88 405 LEU A C 1
ATOM 3330 O O . LEU A 1 405 ? 125.668 39.303 -242.777 1.00 58.88 405 LEU A O 1
ATOM 3334 N N . VAL A 1 406 ? 125.996 38.294 -240.783 1.00 65.62 406 VAL A N 1
ATOM 3335 C CA . VAL A 1 406 ? 126.441 36.968 -241.244 1.00 65.62 406 VAL A CA 1
ATOM 3336 C C . VAL A 1 406 ? 125.488 36.381 -242.276 1.00 65.62 406 VAL A C 1
ATOM 3338 O O . VAL A 1 406 ? 125.918 35.724 -243.225 1.00 65.62 406 VAL A O 1
ATOM 3341 N N . GLU A 1 407 ? 124.182 36.535 -242.061 1.00 59.88 407 GLU A N 1
ATOM 3342 C CA . GLU A 1 407 ? 123.275 35.560 -242.632 1.00 59.88 407 GLU A CA 1
ATOM 3343 C C . GLU A 1 407 ? 122.964 35.755 -244.136 1.00 59.88 407 GLU A C 1
ATOM 3345 O O . GLU A 1 407 ? 123.152 34.809 -244.903 1.00 59.88 407 GLU A O 1
ATOM 3350 N N . LEU A 1 408 ? 122.543 36.931 -244.621 1.00 54.53 408 LEU A N 1
ATOM 3351 C CA . LEU A 1 408 ? 122.003 37.058 -245.997 1.00 54.53 408 LEU A CA 1
ATOM 3352 C C . LEU A 1 408 ? 123.031 36.790 -247.112 1.00 54.53 408 LEU A C 1
ATOM 3354 O O . LEU A 1 408 ? 122.639 36.433 -248.221 1.00 54.53 408 LEU A O 1
ATOM 3358 N N . GLN A 1 409 ? 124.328 36.838 -246.792 1.00 57.81 409 GLN A N 1
ATOM 3359 C CA . GLN A 1 409 ? 125.432 36.372 -247.640 1.00 57.81 409 GLN A CA 1
ATOM 3360 C C . GLN A 1 409 ? 125.142 34.994 -248.281 1.00 57.81 409 GLN A C 1
ATOM 3362 O O . GLN A 1 409 ? 125.386 34.805 -249.465 1.00 57.81 409 GLN A O 1
ATOM 3367 N N . MET A 1 410 ? 124.523 34.063 -247.540 1.00 58.81 410 MET A N 1
ATOM 3368 C CA . MET A 1 410 ? 124.158 32.735 -248.060 1.00 58.81 410 MET A CA 1
ATOM 3369 C C . MET A 1 410 ? 122.891 32.704 -248.931 1.00 58.81 410 MET A C 1
ATOM 3371 O O . MET A 1 410 ? 122.706 31.727 -249.645 1.00 58.81 410 MET A O 1
ATOM 3375 N N . ILE A 1 411 ? 122.009 33.711 -248.905 1.00 60.06 411 ILE A N 1
ATOM 3376 C CA . ILE A 1 411 ? 120.851 33.748 -249.826 1.00 60.06 411 ILE A CA 1
ATOM 3377 C C . ILE A 1 411 ? 121.306 34.150 -251.236 1.00 60.06 411 ILE A C 1
ATOM 3379 O O . ILE A 1 411 ? 120.753 33.651 -252.216 1.00 60.06 411 ILE A O 1
ATOM 3383 N N . LEU A 1 412 ? 122.333 35.004 -251.332 1.00 58.53 412 LEU A N 1
ATOM 3384 C CA . LEU A 1 412 ? 122.962 35.368 -252.602 1.00 58.53 412 LEU A CA 1
ATOM 3385 C C . LEU A 1 412 ? 123.615 34.148 -253.278 1.00 58.53 412 LEU A C 1
ATOM 3387 O O . LEU A 1 412 ? 123.465 33.976 -254.484 1.00 58.53 412 LEU A O 1
ATOM 3391 N N . ASP A 1 413 ? 124.255 33.278 -252.490 1.00 59.03 413 ASP A N 1
ATOM 3392 C CA . ASP A 1 413 ? 124.929 32.074 -252.990 1.00 59.03 413 ASP A CA 1
ATOM 3393 C C . ASP A 1 413 ? 123.962 30.887 -253.214 1.00 59.03 413 ASP A C 1
ATOM 3395 O O . ASP A 1 413 ? 123.990 30.243 -254.262 1.00 59.03 413 ASP A O 1
ATOM 3399 N N . ALA A 1 414 ? 123.069 30.580 -252.263 1.00 58.47 414 ALA A N 1
ATOM 3400 C CA . ALA A 1 414 ? 122.369 29.288 -252.237 1.00 58.47 414 ALA A CA 1
ATOM 3401 C C . ALA A 1 414 ? 121.287 29.104 -253.316 1.00 58.47 414 ALA A C 1
ATOM 3403 O O . ALA A 1 414 ? 121.056 27.977 -253.754 1.00 58.47 414 ALA A O 1
ATOM 3404 N N . LYS A 1 415 ? 120.608 30.170 -253.773 1.00 60.03 415 LYS A N 1
ATOM 3405 C CA . LYS A 1 415 ? 119.584 30.032 -254.833 1.00 60.03 415 LYS A CA 1
ATOM 3406 C C . LYS A 1 415 ? 120.147 30.146 -256.256 1.00 60.03 415 LYS A C 1
ATOM 3408 O O . LYS A 1 415 ? 119.464 29.766 -257.202 1.00 60.03 415 LYS A O 1
ATOM 3413 N N . LEU A 1 416 ? 121.419 30.526 -256.399 1.00 57.28 416 LEU A N 1
ATOM 3414 C CA . LEU A 1 416 ? 122.196 30.288 -257.621 1.00 57.28 416 LEU A CA 1
ATOM 3415 C C . LEU A 1 416 ? 122.524 28.788 -257.810 1.00 57.28 416 LEU A C 1
ATOM 3417 O O . LEU A 1 416 ? 123.066 28.396 -258.832 1.00 57.28 416 LEU A O 1
ATOM 3421 N N . GLN A 1 417 ? 122.198 27.932 -256.833 1.00 54.88 417 GLN A N 1
ATOM 3422 C CA . GLN A 1 417 ? 122.474 26.492 -256.867 1.00 54.88 417 GLN A CA 1
ATOM 3423 C C . GLN A 1 417 ? 121.216 25.627 -257.101 1.00 54.88 417 GLN A C 1
ATOM 3425 O O . GLN A 1 417 ? 121.323 24.421 -257.309 1.00 54.88 417 GLN A O 1
ATOM 3430 N N . LEU A 1 418 ? 120.026 26.246 -257.120 1.00 55.22 418 LEU A N 1
ATOM 3431 C CA . LEU A 1 418 ? 118.716 25.626 -257.368 1.00 55.22 418 LEU A CA 1
ATOM 3432 C C . LEU A 1 418 ? 117.814 26.603 -258.169 1.00 55.22 418 LEU A C 1
ATOM 3434 O O . LEU A 1 418 ? 116.809 27.095 -257.650 1.00 55.22 418 LEU A O 1
ATOM 3438 N N . GLU A 1 419 ? 118.113 27.030 -259.401 1.00 54.06 419 GLU A N 1
ATOM 3439 C CA . GLU A 1 419 ? 118.890 26.429 -260.504 1.00 54.06 419 GLU A CA 1
ATOM 3440 C C . GLU A 1 419 ? 118.486 24.991 -260.907 1.00 54.06 419 GLU A C 1
ATOM 3442 O O . GLU A 1 419 ? 117.301 24.723 -261.114 1.00 54.06 419 GLU A O 1
ATOM 3447 N N . LEU A 1 420 ? 119.443 24.102 -261.177 1.00 52.25 420 LEU A N 1
ATOM 3448 C CA . LEU A 1 420 ? 119.360 23.189 -262.331 1.00 52.25 420 LEU A CA 1
ATOM 3449 C C . LEU A 1 420 ? 118.502 21.918 -262.139 1.00 52.25 420 LEU A C 1
ATOM 3451 O O . LEU A 1 420 ? 118.280 21.182 -263.100 1.00 52.25 420 LEU A O 1
ATOM 3455 N N . GLU A 1 421 ? 117.991 21.645 -260.937 1.00 55.91 421 GLU A N 1
ATOM 3456 C CA . GLU A 1 421 ? 117.455 20.317 -260.582 1.00 55.91 421 GLU A CA 1
ATOM 3457 C C . GLU A 1 421 ? 115.945 20.123 -260.824 1.00 55.91 421 GLU A C 1
ATOM 3459 O O . GLU A 1 421 ? 115.496 19.010 -261.102 1.00 55.91 421 GLU A O 1
ATOM 3464 N N . ILE A 1 422 ? 115.130 21.187 -260.819 1.00 58.19 422 ILE A N 1
ATOM 3465 C CA . ILE A 1 422 ? 113.699 21.062 -261.183 1.00 58.19 422 ILE A CA 1
ATOM 3466 C C . ILE A 1 422 ? 113.530 20.831 -262.702 1.00 58.19 422 ILE A C 1
ATOM 3468 O O . ILE A 1 422 ? 112.501 20.319 -263.150 1.00 58.19 422 ILE A O 1
ATOM 3472 N N . ALA A 1 423 ? 114.566 21.118 -263.497 1.00 52.97 423 ALA A N 1
ATOM 3473 C CA . ALA A 1 423 ? 114.594 20.865 -264.937 1.00 52.97 423 ALA A CA 1
ATOM 3474 C C . ALA A 1 423 ? 114.681 19.369 -265.314 1.00 52.97 423 ALA A C 1
ATOM 3476 O O . ALA A 1 423 ? 114.461 19.031 -266.478 1.00 52.97 423 ALA A O 1
ATOM 3477 N N . THR A 1 424 ? 114.993 18.468 -264.371 1.00 54.31 424 THR A N 1
ATOM 3478 C CA . THR A 1 424 ? 115.297 17.057 -264.677 1.00 54.31 424 THR A CA 1
ATOM 3479 C C . THR A 1 424 ? 114.293 16.044 -264.123 1.00 54.31 424 THR A C 1
ATOM 3481 O O . THR A 1 424 ? 114.065 15.035 -264.789 1.00 54.31 424 THR A O 1
ATOM 3484 N N . TYR A 1 425 ? 113.641 16.287 -262.977 1.00 50.88 425 TYR A N 1
ATOM 3485 C CA . TYR A 1 425 ? 112.868 15.240 -262.272 1.00 50.88 425 TYR A CA 1
ATOM 3486 C C . TYR A 1 425 ? 111.337 15.260 -262.412 1.00 50.88 425 TYR A C 1
ATOM 3488 O O . TYR A 1 425 ? 110.679 14.333 -261.945 1.00 50.88 425 TYR A O 1
ATOM 3496 N N . LYS A 1 426 ? 110.751 16.176 -263.198 1.00 58.06 426 LYS A N 1
ATOM 3497 C CA . LYS A 1 426 ? 109.405 15.928 -263.775 1.00 58.06 426 LYS A CA 1
ATOM 3498 C C . LYS A 1 426 ? 109.377 14.716 -264.728 1.00 58.06 426 LYS A C 1
ATOM 3500 O O . LYS A 1 426 ? 108.314 14.207 -265.049 1.00 58.06 426 LYS A O 1
ATOM 3505 N N . LYS A 1 427 ? 110.550 14.241 -265.156 1.00 50.03 427 LYS A N 1
ATOM 3506 C CA . LYS A 1 427 ? 110.781 13.255 -266.222 1.00 50.03 427 LYS A CA 1
ATOM 3507 C C . LYS A 1 427 ? 110.561 11.781 -265.826 1.00 50.03 427 LYS A C 1
ATOM 3509 O O . LYS A 1 427 ? 110.926 10.903 -266.600 1.00 50.03 427 LYS A O 1
ATOM 3514 N N . LEU A 1 428 ? 110.025 11.489 -264.635 1.00 40.19 428 LEU A N 1
ATOM 3515 C CA . LEU A 1 428 ? 109.847 10.107 -264.150 1.00 40.19 428 LEU A CA 1
ATOM 3516 C C . LEU A 1 428 ? 108.534 9.856 -263.378 1.00 40.19 428 LEU A C 1
ATOM 3518 O O . LEU A 1 428 ? 108.434 8.872 -262.655 1.00 40.19 428 LEU A O 1
ATOM 3522 N N . LEU A 1 429 ? 107.527 10.729 -263.515 1.00 52.31 429 LEU A N 1
ATOM 3523 C CA . LEU A 1 429 ? 106.230 10.574 -262.827 1.00 52.31 429 LEU A CA 1
ATOM 3524 C C . LEU A 1 429 ? 105.087 10.062 -263.727 1.00 52.31 429 LEU A C 1
ATOM 3526 O O . LEU A 1 429 ? 103.988 9.827 -263.237 1.00 52.31 429 LEU A O 1
ATOM 3530 N N . GLU A 1 430 ? 105.341 9.911 -265.029 1.00 52.25 430 GLU A N 1
ATOM 3531 C CA . GLU A 1 430 ? 104.323 9.651 -266.066 1.00 52.25 430 GLU A CA 1
ATOM 3532 C C . GLU A 1 430 ? 104.486 8.280 -266.760 1.00 52.25 430 GLU A C 1
ATOM 3534 O O . GLU A 1 430 ? 103.727 7.968 -267.669 1.00 52.25 430 GLU A O 1
ATOM 3539 N N . GLY A 1 431 ? 105.505 7.491 -266.389 1.00 48.44 431 GLY A N 1
ATOM 3540 C CA . GLY A 1 431 ? 105.991 6.354 -267.189 1.00 48.44 431 GLY A CA 1
ATOM 3541 C C . GLY A 1 431 ? 105.313 5.008 -266.920 1.00 48.44 431 GLY A C 1
ATOM 3542 O O . GLY A 1 431 ? 104.610 4.487 -267.776 1.00 48.44 431 GLY A O 1
ATOM 3543 N N . GLU A 1 432 ? 105.575 4.420 -265.752 1.00 43.81 432 GLU A N 1
ATOM 3544 C CA . GLU A 1 432 ? 105.127 3.070 -265.386 1.00 43.81 432 GLU A CA 1
ATOM 3545 C C . GLU A 1 432 ? 104.415 3.162 -264.020 1.00 43.81 432 GLU A C 1
ATOM 3547 O O . GLU A 1 432 ? 105.015 3.547 -263.021 1.00 43.81 432 GLU A O 1
ATOM 3552 N N . GLU A 1 433 ? 103.112 2.899 -263.883 1.00 47.44 433 GLU A N 1
ATOM 3553 C CA . GLU A 1 433 ? 102.291 1.978 -264.683 1.00 47.44 433 GLU A CA 1
ATOM 3554 C C . GLU A 1 433 ? 102.988 0.606 -264.743 1.00 47.44 433 GLU A C 1
ATOM 3556 O O . GLU A 1 433 ? 103.567 0.183 -265.730 1.00 47.44 433 GLU A O 1
ATOM 3561 N N . THR A 1 434 ? 103.027 -0.149 -263.648 1.00 44.16 434 THR A N 1
ATOM 3562 C CA . THR A 1 434 ? 101.871 -0.928 -263.170 1.00 44.16 434 THR A CA 1
ATOM 3563 C C . THR A 1 434 ? 102.250 -1.631 -261.836 1.00 44.16 434 THR A C 1
ATOM 3565 O O . THR A 1 434 ? 103.426 -1.745 -261.517 1.00 44.16 434 THR A O 1
ATOM 3568 N N . ARG A 1 435 ? 101.362 -2.142 -260.963 1.00 52.62 435 ARG A N 1
ATOM 3569 C CA . ARG A 1 435 ? 99.926 -2.460 -261.099 1.00 52.62 435 ARG A CA 1
ATOM 3570 C C . ARG A 1 435 ? 99.171 -2.471 -259.730 1.00 52.62 435 ARG A C 1
ATOM 3572 O O . ARG A 1 435 ? 98.714 -3.527 -259.311 1.00 52.62 435 ARG A O 1
ATOM 3579 N N . VAL A 1 436 ? 98.991 -1.389 -258.953 1.00 44.31 436 VAL A N 1
ATOM 3580 C CA . VAL A 1 436 ? 99.207 0.066 -259.152 1.00 44.31 436 VAL A CA 1
ATOM 3581 C C . VAL A 1 436 ? 99.404 0.772 -257.767 1.00 44.31 436 VAL A C 1
ATOM 3583 O O . VAL A 1 436 ? 98.565 0.575 -256.898 1.00 44.31 436 VAL A O 1
ATOM 3586 N N . SER A 1 437 ? 100.486 1.564 -257.596 1.00 46.38 437 SER A N 1
ATOM 3587 C CA . SER A 1 437 ? 100.765 2.771 -256.728 1.00 46.38 437 SER A CA 1
ATOM 3588 C C . SER A 1 437 ? 100.156 2.944 -255.290 1.00 46.38 437 SER A C 1
ATOM 3590 O O . SER A 1 437 ? 98.943 2.866 -255.161 1.00 46.38 437 SER A O 1
ATOM 3592 N N . LEU A 1 438 ? 100.865 3.148 -254.137 1.00 50.34 438 LEU A N 1
ATOM 3593 C CA . LEU A 1 438 ? 101.875 4.150 -253.607 1.00 50.34 438 LEU A CA 1
ATOM 3594 C C . LEU A 1 438 ? 101.270 5.376 -252.829 1.00 50.34 438 LEU A C 1
ATOM 3596 O O . LEU A 1 438 ? 100.239 5.870 -253.262 1.00 50.34 438 LEU A O 1
ATOM 3600 N N . GLY A 1 439 ? 101.824 5.979 -251.736 1.00 52.38 439 GLY A N 1
ATOM 3601 C CA . GLY A 1 439 ? 102.897 5.606 -250.763 1.00 52.38 439 GLY A CA 1
ATOM 3602 C C . GLY A 1 439 ? 103.491 6.747 -249.840 1.00 52.38 439 GLY A C 1
ATOM 3603 O O . GLY A 1 439 ? 103.789 7.816 -250.349 1.00 52.38 439 GLY A O 1
ATOM 3604 N N . VAL A 1 440 ? 103.765 6.465 -248.533 1.00 61.44 440 VAL A N 1
ATOM 3605 C CA . VAL A 1 440 ? 104.896 6.962 -247.637 1.00 61.44 440 VAL A CA 1
ATOM 3606 C C . VAL A 1 440 ? 104.983 8.407 -246.964 1.00 61.44 440 VAL A C 1
ATOM 3608 O O . VAL A 1 440 ? 105.008 9.412 -247.649 1.00 61.44 440 VAL A O 1
ATOM 3611 N N . ILE A 1 441 ? 105.101 8.472 -245.601 1.00 56.16 441 ILE A N 1
ATOM 3612 C CA . ILE A 1 441 ? 106.005 9.153 -244.555 1.00 56.16 441 ILE A CA 1
ATOM 3613 C C . ILE A 1 441 ? 106.778 10.579 -244.675 1.00 56.16 441 ILE A C 1
ATOM 3615 O O . ILE A 1 441 ? 107.533 10.733 -245.619 1.00 56.16 441 ILE A O 1
ATOM 3619 N N . LYS A 1 442 ? 106.742 11.495 -243.618 1.00 50.88 442 LYS A N 1
ATOM 3620 C CA . LYS A 1 442 ? 107.672 12.587 -242.960 1.00 50.88 442 LYS A CA 1
ATOM 3621 C C . LYS A 1 442 ? 108.324 13.954 -243.560 1.00 50.88 442 LYS A C 1
ATOM 3623 O O . LYS A 1 442 ? 108.831 13.927 -244.664 1.00 50.88 442 LYS A O 1
ATOM 3628 N N . GLU A 1 443 ? 108.425 15.070 -242.724 1.00 49.97 443 GLU A N 1
ATOM 3629 C CA . GLU A 1 443 ? 109.459 16.203 -242.342 1.00 49.97 443 GLU A CA 1
ATOM 3630 C C . GLU A 1 443 ? 110.175 17.380 -243.245 1.00 49.9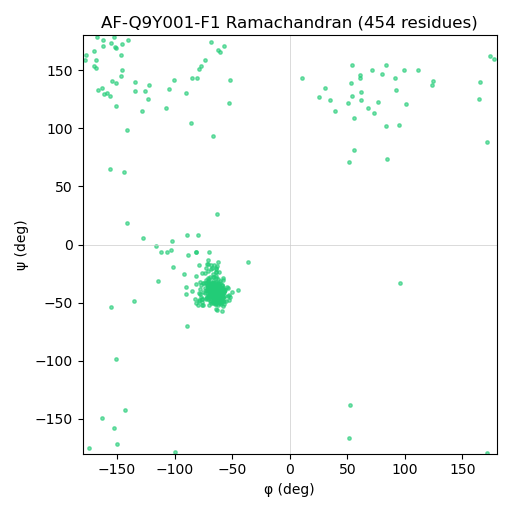7 443 GLU A C 1
ATOM 3632 O O . GLU A 1 443 ? 110.478 17.065 -244.385 1.00 49.97 443 GLU A O 1
ATOM 3637 N N . ALA A 1 444 ? 110.503 18.686 -242.781 1.00 48.31 444 ALA A N 1
ATOM 3638 C CA . ALA A 1 444 ? 111.449 19.830 -243.347 1.00 48.31 444 ALA A CA 1
ATOM 3639 C C . ALA A 1 444 ? 111.558 21.350 -242.692 1.00 48.31 444 ALA A C 1
ATOM 3641 O O . ALA A 1 444 ? 110.597 21.698 -242.011 1.00 48.31 444 ALA A O 1
ATOM 3642 N N . THR A 1 445 ? 112.597 22.296 -242.903 1.00 49.25 445 THR A N 1
ATOM 3643 C CA . THR A 1 445 ? 112.803 23.769 -242.329 1.00 49.25 445 THR A CA 1
ATOM 3644 C C . THR A 1 445 ? 113.933 24.869 -242.823 1.00 49.25 445 THR A C 1
ATOM 3646 O O . THR A 1 445 ? 115.027 24.400 -243.117 1.00 49.25 445 THR A O 1
ATOM 3649 N N . GLY A 1 446 ? 113.816 26.276 -242.733 1.00 38.97 446 GLY A N 1
ATOM 3650 C CA . GLY A 1 446 ? 114.873 27.383 -242.324 1.00 38.97 446 GLY A CA 1
ATOM 3651 C C . GLY A 1 446 ? 115.408 28.736 -243.109 1.00 38.97 446 GLY A C 1
ATOM 3652 O O . GLY A 1 446 ? 115.696 28.606 -244.291 1.00 38.97 446 GLY A O 1
ATOM 3653 N N . GLY A 1 447 ? 115.683 29.975 -242.483 1.00 35.22 447 GLY A N 1
ATOM 3654 C CA . GLY A 1 447 ? 116.833 31.034 -242.718 1.00 35.22 447 GLY A CA 1
ATOM 3655 C C . GLY A 1 447 ? 116.820 32.648 -243.093 1.00 35.22 447 GLY A C 1
ATOM 3656 O O . GLY A 1 447 ? 116.158 32.982 -244.068 1.00 35.22 447 GLY A O 1
ATOM 3657 N N . ARG A 1 448 ? 117.688 33.582 -242.478 1.00 38.56 448 ARG A N 1
ATOM 3658 C CA . ARG A 1 448 ? 118.657 34.758 -242.948 1.00 38.56 448 ARG A CA 1
ATOM 3659 C C . ARG A 1 448 ? 118.297 36.310 -243.365 1.00 38.56 448 ARG A C 1
ATOM 3661 O O . ARG A 1 448 ? 117.260 36.408 -244.004 1.00 38.56 448 ARG A O 1
ATOM 3668 N N . GLY A 1 449 ? 118.944 37.579 -243.247 1.00 47.03 449 GLY A N 1
ATOM 3669 C CA . GLY A 1 449 ? 120.114 38.446 -242.623 1.00 47.03 449 GLY A CA 1
ATOM 3670 C C . GLY A 1 449 ? 120.444 40.018 -243.095 1.00 47.03 449 GLY A C 1
ATOM 3671 O O . GLY A 1 449 ? 119.769 40.450 -244.022 1.00 47.03 449 GLY A O 1
ATOM 3672 N N . ASN A 1 450 ? 121.483 40.837 -242.590 1.00 51.56 450 ASN A N 1
ATOM 3673 C CA . ASN A 1 450 ? 122.191 42.233 -242.951 1.00 51.56 450 ASN A CA 1
ATOM 3674 C C . ASN A 1 450 ? 121.885 43.698 -242.251 1.00 51.56 450 ASN A C 1
ATOM 3676 O O . ASN A 1 450 ? 120.728 43.818 -241.869 1.00 51.56 450 ASN A O 1
ATOM 3680 N N . SER A 1 451 ? 122.643 44.878 -241.991 1.00 51.75 451 SER A N 1
ATOM 3681 C CA . SER A 1 451 ? 123.939 45.710 -242.334 1.00 51.75 451 SER A CA 1
ATOM 3682 C C . SER A 1 451 ? 124.520 46.932 -241.357 1.00 51.75 451 SER A C 1
ATOM 3684 O O . SER A 1 451 ? 124.370 46.774 -240.153 1.00 51.75 451 SER A O 1
ATOM 3686 N N . THR A 1 452 ? 125.234 48.104 -241.733 1.00 53.91 452 THR A N 1
ATOM 3687 C CA . THR A 1 452 ? 126.104 49.098 -240.831 1.00 53.91 452 THR A CA 1
ATOM 3688 C C . THR A 1 452 ? 126.404 50.712 -241.035 1.00 53.91 452 THR A C 1
ATOM 3690 O O . THR A 1 452 ? 126.219 51.208 -242.141 1.00 53.91 452 THR A O 1
ATOM 3693 N N . LYS A 1 453 ? 127.032 51.483 -240.025 1.00 46.97 453 LYS A N 1
ATOM 3694 C CA . LYS A 1 453 ? 128.000 52.736 -239.929 1.00 46.97 453 LYS A CA 1
ATOM 3695 C C . LYS A 1 453 ? 127.670 54.293 -239.595 1.00 46.97 453 LYS A C 1
ATOM 3697 O O . LYS A 1 453 ? 127.176 55.006 -240.456 1.00 46.97 453 LYS A O 1
ATOM 3702 N N . LYS A 1 454 ? 128.284 54.886 -238.503 1.00 41.69 454 LYS A N 1
ATOM 3703 C CA . LYS A 1 454 ? 128.823 56.306 -238.184 1.00 41.69 454 LYS A CA 1
ATOM 3704 C C . LYS A 1 454 ? 128.056 57.510 -237.476 1.00 41.69 454 LYS A C 1
ATOM 3706 O O . LYS A 1 454 ? 127.064 58.002 -237.982 1.00 41.69 454 LYS A O 1
ATOM 3711 N N . LEU A 1 455 ? 128.758 58.138 -236.488 1.00 38.53 455 LEU A N 1
ATOM 3712 C CA . LEU A 1 455 ? 128.740 59.532 -235.899 1.00 38.53 455 LEU A CA 1
ATOM 3713 C C . LEU A 1 455 ? 127.538 60.083 -235.065 1.00 38.53 455 LEU A C 1
ATOM 3715 O O . LEU A 1 455 ? 126.509 60.414 -235.637 1.00 38.53 455 LEU A O 1
ATOM 3719 N N . LYS A 1 456 ? 127.704 60.424 -233.771 1.00 54.81 456 LYS A N 1
ATOM 3720 C CA . LYS A 1 456 ? 128.614 59.857 -232.749 1.00 54.81 456 LYS A CA 1
ATOM 3721 C C . LYS A 1 456 ? 128.113 60.108 -231.324 1.00 54.81 456 LYS A C 1
ATOM 3723 O O . LYS A 1 456 ? 127.570 61.207 -231.103 1.00 54.81 456 LYS A O 1
#

Radius of gyration: 160.97 Å; Cα contacts (8 Å, |Δi|>4): 25; chains: 1; bounding box: 240×104×460 Å

Secondary structure (DSSP, 8-state):
--------------------------------------------------------------------SS---STHHHHHHHHHHHHHHHHHHHHHHHHHHHHHHHHHHHHHHHHHHHHHHTTHHHHHHHHHHHHHHHHHHHHHHHHHHHHHHHHHHHHHHHHHHHHHHHHHHHHHHHHHHHHHHHHHHHHHHHHHHHHHHHHHHHHHHHHHHHHHHHHHHHHHHHHHHHHHHHHHHHHHHHHHHHHHHHHHHHHHHHHHHHHHHHHHHHHHHHHHHTSHHHHHHHHHHHHHHHHHHHHHHHHHHHHHHHHHHHHHHHHHHHHHHHHHHHHHHHHHHHHHHHHHHHHHHHHHHHHHHHHHHHHHHHHHHHHHHHHHHHHHHHHHHHHHHHHHHHHHHHHHTTHHHHSTHHHHHHGGGSSTTHHHHGGGSSS---S---------------------

Foldseek 3Di:
DDDDDADDDDDDDDDDDDDDDDDDDDDDDDDDDDDDDDDDDDDDDDDDDDDDDDDDDDDDDDDDDDDDPDDDDPDVVPPVVVVVVVVVVVVVVVVVVVVVVVVVVVVVVVVVVVVVVVVVCVPVVVVVVVVVVVVVVVVVVVVVVVVVVVVVVVVVVVVVVVVVVVVVVVVVVVVVVVVVVVVVVVVVVVVVVVVVVVVVVVVVVVVVVVVVVVVVVVVVVVVVVVVVVVVVVVVVVVVVVVVVVVVVVVVVVVVVVVVVVVVVVVVVVVVVVVVVCPDPVVVVVVVVVVVVVVVVVVVVVVVVVVVVVVVVVVVVVVVVVVVVVVVVVVVVVVVVVVVVVVVVVVVVVVVVVVVVVVVVVVVVVVVVVVVVVVVVVVVVVVVVVVVVVVVVVVVVVCVVDCQQVPFCVVVVVPVVVVPPPVVPPVVPPPDDDDDDDDDDDYDDYYGYHYDYDDDD

InterPro domains:
  IPR018039 Intermediate filament protein, conserved site [PS00226] (422-430)
  IPR039008 Intermediate filament, rod domain [PF00038] (82-435)
  IPR039008 Intermediate filament, rod domain [PS51842] (83-436)
  IPR039008 Intermediate filament, rod domain [SM01391] (82-435)

Organism: Myxicola infundibulum (NCBI:txid76264)